Protein 8K83 (pdb70)

Radius of gyration: 23.88 Å; Cα contacts (8 Å, |Δi|>4): 427; chains: 2; bounding box: 48×48×72 Å

Nearest PDB structures (foldseek):
  8k83-assembly1_A  TM=1.006E+00  e=2.131E-21  synthetic construct
  5mfb-assembly1_A  TM=6.379E-01  e=4.492E-03  synthetic construct
  7lcy-assembly3_C  TM=7.748E-01  e=1.517E-01  Drosophila melanogaster
  3t7u-assembly1_A  TM=7.428E-01  e=1.385E-01  Homo sapiens
  1xqr-assembly1_A  TM=6.458E-01  e=3.963E-01  Homo sapiens

Structure (mmCIF, N/CA/C/O backbone):
data_8K83
#
_entry.id   8K83
#
_cell.length_a   68.550
_cell.length_b   39.340
_cell.length_c   70.549
_cell.angle_alpha   90.000
_cell.angle_beta   98.807
_cell.angle_gamma   90.000
#
_symmetry.space_group_name_H-M   'P 1 21 1'
#
loop_
_entity.id
_entity.type
_entity.pdbx_description
1 polymer 'De novo design protein'
2 non-polymer '2-(N-MORPHOLINO)-ETHANESULFONIC ACID'
3 non-polymer GLYCEROL
4 water water
#
loop_
_atom_site.group_PDB
_atom_site.id
_atom_site.type_symbol
_atom_site.label_atom_id
_atom_site.label_alt_id
_atom_site.label_comp_id
_atom_site.label_asym_id
_atom_site.label_entity_id
_atom_site.label_seq_id
_atom_site.pdbx_PDB_ins_code
_atom_site.Cartn_x
_atom_site.Cartn_y
_atom_site.Cartn_z
_atom_site.occupancy
_atom_site.B_iso_or_equiv
_atom_site.auth_seq_id
_atom_site.auth_comp_id
_atom_site.auth_asym_id
_atom_site.auth_atom_id
_atom_site.pdbx_PDB_model_num
ATOM 1 N N . SER A 1 2 ? -3.98372 -2.93827 12.34300 1.000 54.28714 1 SER A N 1
ATOM 2 C CA . SER A 1 2 ? -3.15022 -2.41946 11.26587 1.000 46.11591 1 SER A CA 1
ATOM 3 C C . SER A 1 2 ? -2.20786 -1.34009 11.77900 1.000 47.15672 1 SER A C 1
ATOM 4 O O . SER A 1 2 ? -2.42976 -0.76379 12.84526 1.000 42.42408 1 SER A O 1
ATOM 7 N N . ALA A 1 3 ? -1.15355 -1.06685 11.00702 1.000 49.17652 2 ALA A N 1
ATOM 8 C CA . ALA A 1 3 ? -0.22361 -0.00822 11.38138 1.000 49.20192 2 ALA A CA 1
ATOM 9 C C . ALA A 1 3 ? -0.88742 1.36046 11.33070 1.000 45.80992 2 ALA A C 1
ATOM 10 O O . ALA A 1 3 ? -0.54440 2.24270 12.12546 1.000 38.91297 2 ALA A O 1
ATOM 12 N N . ALA A 1 4 ? -1.83420 1.55599 10.40826 1.000 36.97403 3 ALA A N 1
ATOM 13 C CA . ALA A 1 4 ? -2.53670 2.83237 10.33080 1.000 39.24395 3 ALA A CA 1
ATOM 14 C C . ALA A 1 4 ? -3.32528 3.10235 11.60569 1.000 36.51758 3 ALA A C 1
ATOM 15 O O . ALA A 1 4 ? -3.34747 4.23485 12.10146 1.000 37.01749 3 ALA A O 1
ATOM 17 N N . ALA A 1 5 ? -3.98084 2.07346 12.14945 1.000 35.77957 4 ALA A N 1
ATOM 18 C CA . ALA A 1 5 ? -4.69081 2.23203 13.41423 1.000 35.17365 4 ALA A CA 1
ATOM 19 C C . ALA A 1 5 ? -3.73175 2.58818 14.54373 1.000 39.25746 4 ALA A C 1
ATOM 20 O O . ALA A 1 5 ? -4.02105 3.47064 15.36238 1.000 31.10200 4 ALA A O 1
ATOM 22 N N . VAL A 1 6 ? -2.58401 1.90779 14.60350 1.000 39.75312 5 VAL A N 1
ATOM 23 C CA . VAL A 1 6 ? -1.60574 2.17386 15.65399 1.000 31.83047 5 VAL A CA 1
ATOM 24 C C . VAL A 1 6 ? -1.09291 3.60335 15.54719 1.000 30.59199 5 VAL A C 1
ATOM 25 O O . VAL A 1 6 ? -0.98960 4.31973 16.55069 1.000 31.57269 5 VAL A O 1
ATOM 29 N N . GLU A 1 7 ? -0.77359 4.04312 14.32796 1.000 31.33283 6 GLU A N 1
ATOM 30 C CA . GLU A 1 7 ? -0.34135 5.42081 14.11851 1.000 30.55717 6 GLU A CA 1
ATOM 31 C C . GLU A 1 7 ? -1.39110 6.40863 14.61561 1.000 35.20405 6 GLU A C 1
ATOM 32 O O . GLU A 1 7 ? -1.05740 7.41877 15.24520 1.000 27.72614 6 GLU A O 1
ATOM 38 N N . ALA A 1 8 ? -2.67064 6.12210 14.35608 1.000 31.19215 7 ALA A N 1
ATOM 39 C CA . ALA A 1 8 ? -3.74011 6.97837 14.85691 1.000 28.24013 7 ALA A CA 1
ATOM 40 C C . ALA A 1 8 ? -3.84053 6.90310 16.37659 1.000 28.54726 7 ALA A C 1
ATOM 41 O O . ALA A 1 8 ? -4.10974 7.91383 17.03873 1.000 26.37967 7 ALA A O 1
ATOM 43 N N . GLN A 1 9 ? -3.64495 5.70959 16.94209 1.000 29.20564 8 GLN A N 1
ATOM 44 C CA . GLN A 1 9 ? -3.61059 5.55821 18.39386 1.000 29.70931 8 GLN A CA 1
ATOM 45 C C . GLN A 1 9 ? -2.49008 6.39016 19.00233 1.000 32.36568 8 GLN A C 1
ATOM 46 O O . GLN A 1 9 ? -2.67897 7.04173 20.03631 1.000 27.20718 8 GLN A O 1
ATOM 52 N N . ILE A 1 10 ? -1.31418 6.37132 18.37088 1.000 27.55801 9 ILE A N 1
ATOM 53 C CA . ILE A 1 10 ? -0.17753 7.15052 18.85912 1.000 27.93691 9 ILE A CA 1
ATOM 54 C C . ILE A 1 10 ? -0.50709 8.63627 18.84511 1.000 28.73364 9 ILE A C 1
ATOM 55 O O . ILE A 1 10 ? -0.25516 9.35599 19.82013 1.000 27.33450 9 ILE A O 1
ATOM 60 N N . ALA A 1 11 ? -1.07170 9.11714 17.73213 1.000 26.15503 10 ALA A N 1
ATOM 61 C CA . ALA A 1 11 ? -1.37156 10.53943 17.60542 1.000 28.38356 10 ALA A CA 1
ATOM 62 C C . ALA A 1 11 ? -2.32736 11.00129 18.69705 1.000 29.59064 10 ALA A C 1
ATOM 63 O O . ALA A 1 11 ? -2.18528 12.11074 19.22582 1.000 28.07564 10 ALA A O 1
ATOM 65 N N . ALA A 1 12 ? -3.29376 10.15194 19.06313 1.000 26.48472 11 ALA A N 1
ATOM 66 C CA . ALA A 1 12 ? -4.23989 10.49858 20.12144 1.000 22.36494 11 ALA A CA 1
ATOM 67 C C . ALA A 1 12 ? -3.53958 10.61965 21.46793 1.000 26.27983 11 ALA A C 1
ATOM 68 O O . ALA A 1 12 ? -3.76851 11.57603 22.21789 1.000 27.35928 11 ALA A O 1
ATOM 70 N N . LEU A 1 13 ? -2.69952 9.64114 21.79776 1.000 22.12371 12 LEU A N 1
ATOM 71 C CA . LEU A 1 13 ? -2.00729 9.65332 23.08013 1.000 26.76100 12 LEU A CA 1
ATOM 72 C C . LEU A 1 13 ? -1.04351 10.82824 23.17357 1.000 27.07102 12 LEU A C 1
ATOM 73 O O . LEU A 1 13 ? -0.91859 11.45273 24.23355 1.000 27.30304 12 LEU A O 1
ATOM 78 N N . VAL A 1 14 ? -0.35711 11.14760 22.07470 1.000 24.70862 13 VAL A N 1
ATOM 79 C CA . VAL A 1 14 ? 0.61137 12.23846 22.10668 1.000 27.88269 13 VAL A CA 1
ATOM 80 C C . VAL A 1 14 ? -0.10175 13.58181 22.18470 1.000 28.21125 13 VAL A C 1
ATOM 81 O O . VAL A 1 14 ? 0.38143 14.51577 22.83793 1.000 24.73729 13 VAL A O 1
ATOM 85 N N . ALA A 1 15 ? -1.26798 13.70365 21.54688 1.000 26.53225 14 ALA A N 1
ATOM 86 C CA . ALA A 1 15 ? -2.03102 14.93802 21.66988 1.000 23.67137 14 ALA A CA 1
ATOM 87 C C . ALA A 1 15 ? -2.43650 15.18321 23.11592 1.000 23.61183 14 ALA A C 1
ATOM 88 O O . ALA A 1 15 ? -2.37487 16.31824 23.60139 1.000 26.44780 14 ALA A O 1
ATOM 90 N N . ALA A 1 16 ? -2.85666 14.13159 23.82150 1.000 24.20965 15 ALA A N 1
ATOM 91 C CA . ALA A 1 16 ? -3.23872 14.29558 25.21942 1.000 26.29674 15 ALA A CA 1
ATOM 92 C C . ALA A 1 16 ? -2.03395 14.67488 26.07254 1.000 28.24994 15 ALA A C 1
ATOM 93 O O . ALA A 1 16 ? -2.12954 15.54885 26.94377 1.000 25.94800 15 ALA A O 1
ATOM 95 N N . ALA A 1 17 ? -0.89064 14.03546 25.82719 1.000 23.83225 16 ALA A N 1
ATOM 96 C CA . ALA A 1 17 ? 0.31295 14.34772 26.59548 1.000 27.07620 16 ALA A CA 1
ATOM 97 C C . ALA A 1 17 ? 0.74710 15.79178 26.37010 1.000 26.84890 16 ALA A C 1
ATOM 98 O O . ALA A 1 17 ? 1.05200 16.51947 27.32487 1.000 30.21826 16 ALA A O 1
ATOM 100 N N . ASN A 1 18 ? 0.77524 16.22873 25.10827 1.000 26.12198 17 ASN A N 1
ATOM 101 C CA . ASN A 1 18 ? 1.16702 17.60455 24.81709 1.000 31.96740 17 ASN A CA 1
ATOM 102 C C . ASN A 1 18 ? 0.19294 18.60447 25.42903 1.000 32.16012 17 ASN A C 1
ATOM 103 O O . ASN A 1 18 ? 0.60449 19.66795 25.90812 1.000 31.83205 17 ASN A O 1
ATOM 108 N N . ALA A 1 19 ? -1.10559 18.28938 25.41490 1.000 30.37361 18 ALA A N 1
ATOM 109 C CA . ALA A 1 19 ? -2.07604 19.18231 26.04326 1.000 28.17676 18 ALA A CA 1
ATOM 110 C C . ALA A 1 19 ? -1.85267 19.26363 27.54862 1.000 33.51663 18 ALA A C 1
ATOM 111 O O . ALA A 1 19 ? -1.90236 20.35286 28.13497 1.000 31.87860 18 ALA A O 1
ATOM 113 N N . ALA A 1 20 ? -1.60333 18.11906 28.18678 1.000 28.54342 19 ALA A N 1
ATOM 114 C CA . ALA A 1 20 ? -1.34891 18.10111 29.62343 1.000 30.15702 19 ALA A CA 1
ATOM 115 C C . ALA A 1 20 ? -0.09470 18.89162 29.97523 1.000 37.46564 19 ALA A C 1
ATOM 116 O O . ALA A 1 20 ? -0.05194 19.57960 31.00386 1.000 33.90947 19 ALA A O 1
ATOM 118 N N . LEU A 1 21 ? 0.93486 18.81240 29.13004 1.000 29.90404 20 LEU A N 1
ATOM 119 C CA . LEU A 1 21 ? 2.15492 19.57200 29.37946 1.000 35.16062 20 LEU A CA 1
ATOM 120 C C . LEU A 1 21 ? 1.89750 21.07093 29.27889 1.000 41.20844 20 LEU A C 1
ATOM 121 O O . LEU A 1 21 ? 2.33203 21.84467 30.14164 1.000 33.20699 20 LEU A O 1
ATOM 126 N N . ALA A 1 22 ? 1.18189 21.49866 28.23199 1.000 31.65079 21 ALA A N 1
ATOM 127 C CA . ALA A 1 22 ? 0.87344 22.91682 28.06340 1.000 33.50923 21 ALA A CA 1
ATOM 128 C C . ALA A 1 22 ? 0.04911 23.46225 29.22230 1.000 36.40391 21 ALA A C 1
ATOM 129 O O . ALA A 1 22 ? 0.14259 24.65235 29.54341 1.000 40.96493 21 ALA A O 1
ATOM 131 N N . ALA A 1 23 ? -0.76346 22.62120 29.85392 1.000 31.98667 22 ALA A N 1
ATOM 132 C CA . ALA A 1 23 ? -1.61237 23.04568 30.95695 1.000 35.82664 22 ALA A CA 1
ATOM 133 C C . ALA A 1 23 ? -0.94167 22.90395 32.31758 1.000 41.18091 22 ALA A C 1
ATOM 134 O O . ALA A 1 23 ? -1.54688 23.28119 33.32677 1.000 41.73187 22 ALA A O 1
ATOM 136 N N . ASP A 1 24 ? 0.28107 22.37230 32.36866 1.000 36.98609 23 ASP A N 1
ATOM 137 C CA . ASP A 1 24 ? 0.96799 22.09919 33.63497 1.000 42.96506 23 ASP A CA 1
ATOM 138 C C . ASP A 1 24 ? 0.09935 21.24435 34.55404 1.000 44.34033 23 ASP A C 1
ATOM 139 O O . ASP A 1 24 ? -0.03390 21.51511 35.74910 1.000 48.91927 23 ASP A O 1
ATOM 144 N N . ASP A 1 25 ? -0.51732 20.21411 33.98253 1.000 43.02014 24 ASP A N 1
ATOM 145 C CA . ASP A 1 25 ? -1.39130 19.29197 34.70597 1.000 36.48246 24 ASP A CA 1
ATOM 146 C C . ASP A 1 25 ? -0.67069 17.94293 34.70837 1.000 43.89399 24 ASP A C 1
ATOM 147 O O . ASP A 1 25 ? -0.84560 17.12472 33.80380 1.000 40.11878 24 ASP A O 1
ATOM 152 N N . GLN A 1 26 ? 0.15156 17.71849 35.73760 1.000 42.12491 25 GLN A N 1
ATOM 153 C CA . GLN A 1 26 ? 0.97169 16.51205 35.77081 1.000 37.86482 25 GLN A CA 1
ATOM 154 C C . GLN A 1 26 ? 0.13389 15.25870 35.97407 1.000 41.81281 25 GLN A C 1
ATOM 155 O O . GLN A 1 26 ? 0.52071 14.18169 35.50794 1.000 38.50337 25 GLN A O 1
ATOM 161 N N . ALA A 1 27 ? -1.00855 15.37050 36.65790 1.000 39.54832 26 ALA A N 1
ATOM 162 C CA . ALA A 1 27 ? -1.92069 14.23442 36.73581 1.000 42.80207 26 ALA A CA 1
ATOM 163 C C . ALA A 1 27 ? -2.36924 13.80778 35.34503 1.000 38.99046 26 ALA A C 1
ATOM 164 O O . ALA A 1 27 ? -2.41707 12.61129 35.03772 1.000 41.63898 26 ALA A O 1
ATOM 166 N N . ALA A 1 28 ? -2.68208 14.77730 34.48227 1.000 40.07744 27 ALA A N 1
ATOM 167 C CA . ALA A 1 28 ? -3.04965 14.45081 33.11004 1.000 35.17141 27 ALA A CA 1
ATOM 168 C C . ALA A 1 28 ? -1.84860 13.96478 32.30637 1.000 31.76323 27 ALA A C 1
ATOM 169 O O . ALA A 1 28 ? -2.01361 13.17592 31.37016 1.000 36.34464 27 ALA A O 1
ATOM 171 N N . VAL A 1 29 ? -0.63860 14.41345 32.65016 1.000 34.25621 28 VAL A N 1
ATOM 172 C CA . VAL A 1 29 ? 0.55400 13.86345 32.00923 1.000 35.10127 28 VAL A CA 1
ATOM 173 C C . VAL A 1 29 ? 0.66380 12.37169 32.30214 1.000 30.21931 28 VAL A C 1
ATOM 174 O O . VAL A 1 29 ? 0.89861 11.56123 31.39939 1.000 35.43674 28 VAL A O 1
ATOM 178 N N . ARG A 1 30 ? 0.48681 11.98933 33.57300 1.000 36.92413 29 ARG A N 1
ATOM 179 C CA . ARG A 1 30 ? 0.51500 10.57696 33.95101 1.000 34.69644 29 ARG A CA 1
ATOM 180 C C . ARG A 1 30 ? -0.57700 9.79365 33.24134 1.000 39.39702 29 ARG A C 1
ATOM 181 O O . ARG A 1 30 ? -0.33237 8.69869 32.72263 1.000 39.63177 29 ARG A O 1
ATOM 189 N N . ALA A 1 31 ? -1.80182 10.33240 33.22790 1.000 30.86462 30 ALA A N 1
ATOM 190 C CA . ALA A 1 31 ? -2.90712 9.64552 32.57444 1.000 34.34442 30 ALA A CA 1
ATOM 191 C C . ALA A 1 31 ? -2.65487 9.45760 31.08999 1.000 30.91293 30 ALA A C 1
ATOM 192 O O . ALA A 1 31 ? -3.24058 8.55529 30.48225 1.000 39.30058 30 ALA A O 1
ATOM 194 N N . ALA A 1 32 ? -1.80648 10.29680 30.49641 1.000 33.94827 31 ALA A N 1
ATOM 195 C CA . ALA A 1 32 ? -1.43301 10.19306 29.09365 1.000 34.16252 31 ALA A CA 1
ATOM 196 C C . ALA A 1 32 ? -0.25929 9.24796 28.86508 1.000 29.55077 31 ALA A C 1
ATOM 197 O O . ALA A 1 32 ? -0.28135 8.44715 27.92139 1.000 30.74839 31 ALA A O 1
ATOM 199 N N . LEU A 1 33 ? 0.77327 9.33111 29.70787 1.000 28.47953 32 LEU A N 1
ATOM 200 C CA . LEU A 1 33 ? 1.96504 8.51408 29.49961 1.000 26.64969 32 LEU A CA 1
ATOM 201 C C . LEU A 1 33 ? 1.71653 7.04761 29.82098 1.000 26.13293 32 LEU A C 1
ATOM 202 O O . LEU A 1 33 ? 2.36165 6.17219 29.23532 1.000 28.80140 32 LEU A O 1
ATOM 207 N N . ALA A 1 34 ? 0.80521 6.75771 30.74781 1.000 30.00727 33 ALA A N 1
ATOM 208 C CA . ALA A 1 34 ? 0.55612 5.36518 31.11751 1.000 33.91112 33 ALA A CA 1
ATOM 209 C C . ALA A 1 34 ? 0.03634 4.52839 29.95046 1.000 27.89455 33 ALA A C 1
ATOM 210 O O . ALA A 1 34 ? 0.60936 3.45532 29.69193 1.000 28.00221 33 ALA A O 1
ATOM 212 N N . PRO A 1 35 ? -0.99825 4.93671 29.19923 1.000 30.64983 34 PRO A N 1
ATOM 213 C CA . PRO A 1 35 ? -1.36019 4.14499 28.01260 1.000 30.04323 34 PRO A CA 1
ATOM 214 C C . PRO A 1 35 ? -0.30072 4.18903 26.92665 1.000 28.86696 34 PRO A C 1
ATOM 215 O O . PRO A 1 35 ? -0.19473 3.23436 26.14910 1.000 30.96675 34 PRO A O 1
ATOM 219 N N . LEU A 1 36 ? 0.49099 5.26321 26.84700 1.000 26.40375 35 LEU A N 1
ATOM 220 C CA . LEU A 1 36 ? 1.57604 5.29722 25.87098 1.000 26.74307 35 LEU A CA 1
ATOM 221 C C . LEU A 1 36 ? 2.62901 4.24458 26.19190 1.000 27.17432 35 LEU A C 1
ATOM 222 O O . LEU A 1 36 ? 3.18932 3.61889 25.28491 1.000 30.88008 35 LEU A O 1
ATOM 227 N N . ALA A 1 37 ? 2.90664 4.03344 27.47933 1.000 28.94031 36 ALA A N 1
ATOM 228 C CA . ALA A 1 37 ? 3.81533 2.96183 27.87245 1.000 29.43260 36 ALA A CA 1
ATOM 229 C C . ALA A 1 37 ? 3.24729 1.60160 27.49220 1.000 29.08055 36 ALA A C 1
ATOM 230 O O . ALA A 1 37 ? 3.98206 0.71575 27.03851 1.000 31.15783 36 ALA A O 1
ATOM 232 N N . GLU A 1 38 ? 1.93663 1.42005 27.66264 1.000 32.43737 37 GLU A N 1
ATOM 233 C CA . GLU A 1 38 ? 1.30359 0.17154 27.24770 1.000 30.97441 37 GLU A CA 1
ATOM 234 C C . GLU A 1 38 ? 1.38152 -0.00303 25.73656 1.000 32.91630 37 GLU A C 1
ATOM 235 O O . GLU A 1 38 ? 1.73730 -1.07899 25.24056 1.000 35.82771 37 GLU A O 1
ATOM 241 N N . LEU A 1 39 ? 1.04092 1.04879 24.98556 1.000 32.68777 38 LEU A N 1
ATOM 242 C CA . LEU A 1 39 ? 1.12663 0.97996 23.53028 1.000 34.31478 38 LEU A CA 1
ATOM 243 C C . LEU A 1 39 ? 2.55384 0.69478 23.08273 1.000 35.32310 38 LEU A C 1
ATOM 244 O O . LEU A 1 39 ? 2.77691 -0.05419 22.12337 1.000 32.78545 38 LEU A O 1
ATOM 249 N N . ALA A 1 40 ? 3.53403 1.28950 23.76787 1.000 30.66256 39 ALA A N 1
ATOM 250 C CA . ALA A 1 40 ? 4.93128 1.06031 23.41981 1.000 26.56873 39 ALA A CA 1
ATOM 251 C C . ALA A 1 40 ? 5.31542 -0.40067 23.61102 1.000 31.33414 39 ALA A C 1
ATOM 252 O O . ALA A 1 40 ? 6.05985 -0.96526 22.80259 1.000 33.91111 39 ALA A O 1
ATOM 254 N N . LYS A 1 41 ? 4.83290 -1.02488 24.68560 1.000 29.41702 40 LYS A N 1
ATOM 255 C CA . LYS A 1 41 ? 5.06317 -2.45302 24.86759 1.000 30.37354 40 LYS A CA 1
ATOM 256 C C . LYS A 1 41 ? 4.44232 -3.25062 23.72884 1.000 40.76052 40 LYS A C 1
ATOM 257 O O . LYS A 1 41 ? 5.03963 -4.21330 23.23197 1.000 37.68492 40 LYS A O 1
ATOM 263 N N . GLU A 1 42 ? 3.25422 -2.84206 23.28214 1.000 32.85940 41 GLU A N 1
ATOM 264 C CA . GLU A 1 42 ? 2.52262 -3.60892 22.28179 1.000 33.92212 41 GLU A CA 1
ATOM 265 C C . GLU A 1 42 ? 3.12268 -3.43780 20.89072 1.000 33.46148 41 GLU A C 1
ATOM 266 O O . GLU A 1 42 ? 3.18031 -4.39917 20.11754 1.000 38.46225 41 GLU A O 1
ATOM 272 N N . HIS A 1 43 ? 3.59448 -2.23578 20.56139 1.000 35.88590 42 HIS A N 1
ATOM 273 C CA . HIS A 1 43 ? 4.07407 -1.91322 19.21570 1.000 31.25929 42 HIS A CA 1
ATOM 274 C C . HIS A 1 43 ? 5.30551 -1.02385 19.30844 1.000 34.22778 42 HIS A C 1
ATOM 275 O O . HIS A 1 43 ? 5.29839 0.12719 18.85377 1.000 31.45070 42 HIS A O 1
ATOM 282 N N . PRO A 1 44 ? 6.41017 -1.54937 19.85179 1.000 36.30080 43 PRO A N 1
ATOM 283 C CA . PRO A 1 44 ? 7.58029 -0.68751 20.07791 1.000 31.53227 43 PRO A CA 1
ATOM 284 C C . PRO A 1 44 ? 8.25142 -0.21916 18.80285 1.000 33.45889 43 PRO A C 1
ATOM 285 O O . PRO A 1 44 ? 8.82793 0.87539 18.78909 1.000 30.38312 43 PRO A O 1
ATOM 289 N N . GLU A 1 45 ? 8.18034 -1.00541 17.72941 1.000 34.48468 44 GLU A N 1
ATOM 290 C CA . GLU A 1 45 ? 8.74105 -0.58311 16.45191 1.000 35.46662 44 GLU A CA 1
ATOM 291 C C . GLU A 1 45 ? 8.05937 0.68620 15.94509 1.000 39.96584 44 GLU A C 1
ATOM 292 O O . GLU A 1 45 ? 8.72503 1.64435 15.53416 1.000 35.13191 44 GLU A O 1
ATOM 298 N N . LEU A 1 46 ? 6.72659 0.72343 15.99872 1.000 38.79132 45 LEU A N 1
ATOM 299 C CA . LEU A 1 46 ? 5.97966 1.84017 15.43426 1.000 37.45649 45 LEU A CA 1
ATOM 300 C C . LEU A 1 46 ? 6.03407 3.06276 16.34167 1.000 33.56162 45 LEU A C 1
ATOM 301 O O . LEU A 1 46 ? 6.10895 4.19763 15.85800 1.000 31.82085 45 LEU A O 1
ATOM 306 N N . VAL A 1 47 ? 6.00735 2.84601 17.65648 1.000 30.40436 46 VAL A N 1
ATOM 307 C CA . VAL A 1 47 ? 6.02420 3.96237 18.59423 1.000 32.28461 46 VAL A CA 1
ATOM 308 C C . VAL A 1 47 ? 7.37989 4.66019 18.56294 1.000 28.66645 46 VAL A C 1
ATOM 309 O O . VAL A 1 47 ? 7.46063 5.89185 18.48088 1.000 27.76030 46 VAL A O 1
ATOM 313 N N . ALA A 1 48 ? 8.46710 3.88089 18.59685 1.000 30.10370 47 ALA A N 1
ATOM 314 C CA . ALA A 1 48 ? 9.80106 4.47696 18.62029 1.000 28.89845 47 ALA A CA 1
ATOM 315 C C . ALA A 1 48 ? 10.10609 5.24442 17.33890 1.000 33.63280 47 ALA A C 1
ATOM 316 O O . ALA A 1 48 ? 10.80302 6.26537 17.37856 1.000 35.33827 47 ALA A O 1
ATOM 318 N N . ALA A 1 49 ? 9.59480 4.77790 16.19876 1.000 32.44360 48 ALA A N 1
ATOM 319 C CA . ALA A 1 49 ? 9.81851 5.45756 14.92835 1.000 37.64458 48 ALA A CA 1
ATOM 320 C C . ALA A 1 49 ? 8.93851 6.68725 14.73822 1.000 38.58986 48 ALA A C 1
ATOM 321 O O . ALA A 1 49 ? 9.20006 7.48061 13.82660 1.000 39.91933 48 ALA A O 1
ATOM 323 N N . ASN A 1 50 ? 7.91817 6.86804 15.56404 1.000 34.96979 49 ASN A N 1
ATOM 324 C CA . ASN A 1 50 ? 6.94859 7.93031 15.32583 1.000 34.98986 49 ASN A CA 1
ATOM 325 C C . ASN A 1 50 ? 7.56421 9.28380 15.66649 1.000 35.46986 49 ASN A C 1
ATOM 326 O O . ASN A 1 50 ? 8.05974 9.47084 16.78417 1.000 34.53910 49 ASN A O 1
ATOM 331 N N . PRO A 1 51 ? 7.55290 10.24862 14.74153 1.000 34.13358 50 PRO A N 1
ATOM 332 C CA . PRO A 1 51 ? 8.21549 11.53315 15.02427 1.000 37.10749 50 PRO A CA 1
ATOM 333 C C . PRO A 1 51 ? 7.54341 12.34853 16.11840 1.000 36.28896 50 PRO A C 1
ATOM 334 O O . PRO A 1 51 ? 8.23493 13.10783 16.80726 1.000 33.67144 50 PRO A O 1
ATOM 338 N N . GLU A 1 52 ? 6.22181 12.23754 16.29775 1.000 36.41957 51 GLU A N 1
ATOM 339 C CA . GLU A 1 52 ? 5.58483 12.94254 17.40908 1.000 33.42843 51 GLU A CA 1
ATOM 340 C C . GLU A 1 52 ? 6.00597 12.35277 18.75152 1.000 27.89051 51 GLU A C 1
ATOM 341 O O . GLU A 1 52 ? 6.16504 13.08538 19.73483 1.000 28.39063 51 GLU A O 1
ATOM 347 N N . VAL A 1 53 ? 6.16494 11.03094 18.82134 1.000 25.79800 52 VAL A N 1
ATOM 348 C CA . VAL A 1 53 ? 6.65065 10.41812 20.05353 1.000 28.95186 52 VAL A CA 1
ATOM 349 C C . VAL A 1 53 ? 8.06909 10.88641 20.34830 1.000 28.00242 52 VAL A C 1
ATOM 350 O O . VAL A 1 53 ? 8.41402 11.18273 21.49640 1.000 26.53528 52 VAL A O 1
ATOM 354 N N . GLN A 1 54 ? 8.90967 10.96827 19.31504 1.000 32.30691 53 GLN A N 1
ATOM 355 C CA . GLN A 1 54 ? 10.28996 11.39311 19.52393 1.000 31.99100 53 GLN A CA 1
ATOM 356 C C . GLN A 1 54 ? 10.35530 12.83937 19.99386 1.000 33.00103 53 GLN A C 1
ATOM 357 O O . GLN A 1 54 ? 11.15876 13.18004 20.86773 1.000 27.09917 53 GLN A O 1
ATOM 363 N N . ALA A 1 55 ? 9.52006 13.70921 19.42061 1.000 29.05946 54 ALA A N 1
ATOM 364 C CA . ALA A 1 55 ? 9.47157 15.09093 19.88333 1.000 27.26973 54 ALA A CA 1
ATOM 365 C C . ALA A 1 55 ? 8.98988 15.16738 21.32610 1.000 31.75182 54 ALA A C 1
ATOM 366 O O . ALA A 1 55 ? 9.51229 15.95565 22.12416 1.000 27.98286 54 ALA A O 1
ATOM 368 N N . LEU A 1 56 ? 7.99216 14.35294 21.68025 1.000 24.63376 55 LEU A N 1
ATOM 369 C CA . LEU A 1 56 ? 7.50139 14.34517 23.05324 1.000 26.25995 55 LEU A CA 1
ATOM 370 C C . LEU A 1 56 ? 8.57537 13.84952 24.01463 1.000 24.29758 55 LEU A C 1
ATOM 371 O O . LEU A 1 56 ? 8.77092 14.42590 25.09283 1.000 23.96949 55 LEU A O 1
ATOM 376 N N . LEU A 1 57 ? 9.28093 12.78247 23.63796 1.000 24.26749 56 LEU A N 1
ATOM 377 C CA . LEU A 1 57 ? 10.31661 12.24069 24.51494 1.000 25.28064 56 LEU A CA 1
ATOM 378 C C . LEU A 1 57 ? 11.44716 13.23959 24.72880 1.000 23.43944 56 LEU A C 1
ATOM 379 O O . LEU A 1 57 ? 11.97913 13.35216 25.83915 1.000 27.30929 56 LEU A O 1
ATOM 384 N N . LYS A 1 58 ? 11.82798 13.97602 23.68398 1.000 27.22452 57 LYS A N 1
ATOM 385 C CA . LYS A 1 58 ? 12.87218 14.98462 23.84953 1.000 32.03062 57 LYS A CA 1
ATOM 386 C C . LYS A 1 58 ? 12.45636 16.05918 24.84495 1.000 30.11243 57 LYS A C 1
ATOM 387 O O . LYS A 1 58 ? 13.27248 16.50909 25.65622 1.000 27.15967 57 LYS A O 1
ATOM 393 N N . ALA A 1 59 ? 11.19158 16.48659 24.80107 1.000 27.85223 58 ALA A N 1
ATOM 394 C CA . ALA A 1 59 ? 10.73789 17.52356 25.72307 1.000 26.99476 58 ALA A CA 1
ATOM 395 C C . ALA A 1 59 ? 10.68188 17.00341 27.15113 1.000 29.03383 58 ALA A C 1
ATOM 396 O O . ALA A 1 59 ? 11.05696 17.71252 28.09387 1.000 27.58157 58 ALA A O 1
ATOM 398 N N . LEU A 1 60 ? 10.21700 15.76495 27.33043 1.000 23.65554 59 LEU A N 1
ATOM 399 C CA . LEU A 1 60 ? 10.16061 15.18206 28.66338 1.000 21.97196 59 LEU A CA 1
ATOM 400 C C . LEU A 1 60 ? 11.56241 14.95443 29.21543 1.000 23.76641 59 LEU A C 1
ATOM 401 O O . LEU A 1 60 ? 11.81526 15.18576 30.40271 1.000 29.09830 59 LEU A O 1
ATOM 406 N N . ILE A 1 61 ? 12.48431 14.50760 28.36580 1.000 25.67023 60 ILE A N 1
ATOM 407 C CA . ILE A 1 61 ? 13.85088 14.26509 28.82521 1.000 26.32858 60 ILE A CA 1
ATOM 408 C C . ILE A 1 61 ? 14.52839 15.57593 29.19804 1.000 26.15488 60 ILE A C 1
ATOM 409 O O . ILE A 1 61 ? 15.22443 15.65986 30.21592 1.000 28.20842 60 ILE A O 1
ATOM 414 N N . ALA A 1 62 ? 14.32080 16.62463 28.39745 1.000 30.74455 61 ALA A N 1
ATOM 415 C CA . ALA A 1 62 ? 14.96607 17.90685 28.66596 1.000 29.03943 61 ALA A CA 1
ATOM 416 C C . ALA A 1 62 ? 14.55266 18.49744 30.00761 1.000 31.54916 61 ALA A C 1
ATOM 417 O O . ALA A 1 62 ? 15.32293 19.26136 30.59903 1.000 34.36284 61 ALA A O 1
ATOM 419 N N . LYS A 1 63 ? 13.36524 18.15146 30.50759 1.000 31.34035 62 LYS A N 1
ATOM 420 C CA . LYS A 1 63 ? 12.83912 18.70218 31.75076 1.000 29.61499 62 LYS A CA 1
ATOM 421 C C . LYS A 1 63 ? 12.69292 17.63081 32.82964 1.000 30.00537 62 LYS A C 1
ATOM 422 O O . LYS A 1 63 ? 11.91426 17.80781 33.77316 1.000 29.02474 62 LYS A O 1
ATOM 428 N N . PHE A 1 64 ? 13.46293 16.54128 32.72193 1.000 26.75194 63 PHE A N 1
ATOM 429 C CA . PHE A 1 64 ? 13.17535 15.30472 33.45194 1.000 26.88020 63 PHE A CA 1
ATOM 430 C C . PHE A 1 64 ? 13.05844 15.52307 34.96075 1.000 26.30036 63 PHE A C 1
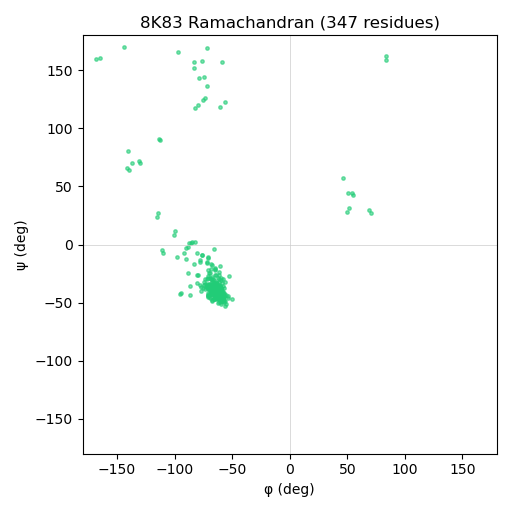ATOM 431 O O . PHE A 1 64 ? 12.08834 15.07848 35.58650 1.000 24.10875 63 PHE A O 1
ATOM 439 N N . GLU A 1 65 ? 14.04280 16.18121 35.57678 1.000 31.07247 64 GLU A N 1
ATOM 440 C CA . GLU A 1 65 ? 13.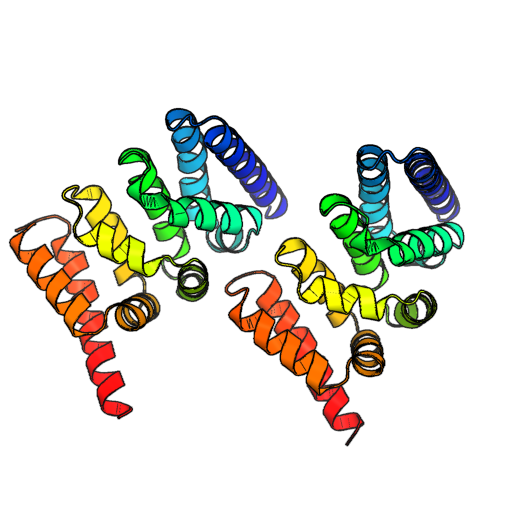99203 16.27390 37.03328 1.000 33.47993 64 GLU A CA 1
ATOM 441 C C . GLU A 1 65 ? 12.98545 17.29416 37.55195 1.000 36.52819 64 GLU A C 1
ATOM 442 O O . GLU A 1 65 ? 12.71911 17.30669 38.75880 1.000 33.24891 64 GLU A O 1
ATOM 448 N N . GLU A 1 66 ? 12.39452 18.12261 36.68925 1.000 34.95292 65 GLU A N 1
ATOM 449 C CA . GLU A 1 66 ? 11.33522 19.00971 37.15541 1.000 38.80102 65 GLU A CA 1
ATOM 450 C C . GLU A 1 66 ? 9.99994 18.29983 37.32757 1.000 38.66570 65 GLU A C 1
ATOM 451 O O . GLU A 1 66 ? 9.10791 18.84695 37.98451 1.000 42.27122 65 GLU A O 1
ATOM 457 N N . PHE A 1 67 ? 9.84381 17.10411 36.76866 1.000 29.69954 66 PHE A N 1
ATOM 458 C CA . PHE A 1 67 ? 8.60217 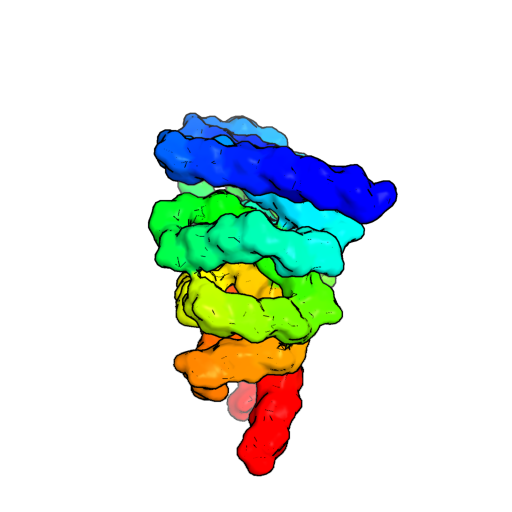16.36141 36.89597 1.000 30.84205 66 PHE A CA 1
ATOM 459 C C . PHE A 1 67 ? 8.55538 15.60323 38.21576 1.000 34.43017 66 PHE A C 1
ATOM 460 O O . PHE A 1 67 ? 9.58829 15.22036 38.77478 1.000 30.66810 66 PHE A O 1
ATOM 468 N N . ASP A 1 68 ? 7.34179 15.37641 38.71365 1.000 34.56955 67 ASP A N 1
ATOM 469 C CA . ASP A 1 68 ? 7.23323 14.57930 39.92312 1.000 40.80440 67 ASP A CA 1
ATOM 470 C C . ASP A 1 68 ? 7.53729 13.11371 39.61281 1.000 37.61582 67 ASP A C 1
ATOM 471 O O . ASP A 1 68 ? 7.62794 12.69399 38.45517 1.000 32.57246 67 ASP A O 1
ATOM 476 N N . LEU A 1 69 ? 7.69213 12.33206 40.68035 1.000 36.73846 68 LEU A N 1
ATOM 477 C CA . LEU A 1 69 ? 8.28473 11.00444 40.55611 1.000 32.91985 68 LEU A CA 1
ATOM 478 C C . LEU A 1 69 ? 7.43525 10.08043 39.69186 1.000 34.08441 68 LEU A C 1
ATOM 479 O O . LEU A 1 69 ? 7.97156 9.28588 38.91077 1.000 30.00493 68 LEU A O 1
ATOM 484 N N . GLU A 1 70 ? 6.10959 10.16163 39.82323 1.000 33.39083 69 GLU A N 1
ATOM 485 C CA . GLU A 1 70 ? 5.23902 9.29263 39.04023 1.000 33.21191 69 GLU A CA 1
ATOM 486 C C . GLU A 1 70 ? 5.37117 9.56610 37.54813 1.000 30.18151 69 GLU A C 1
ATOM 487 O O . GLU A 1 70 ? 5.28291 8.63594 36.73856 1.000 28.91425 69 GLU A O 1
ATOM 493 N N . VAL A 1 71 ? 5.59214 10.82477 37.16419 1.000 27.77077 70 VAL A N 1
ATOM 494 C CA . VAL A 1 71 ? 5.83500 11.13643 35.75854 1.000 27.70131 70 VAL A CA 1
ATOM 495 C C . VAL A 1 71 ? 7.20339 10.61879 35.33079 1.000 27.09114 70 VAL A C 1
ATOM 496 O O . VAL A 1 71 ? 7.35063 10.01450 34.26182 1.000 24.75936 70 VAL A O 1
ATOM 500 N N . GLN A 1 72 ? 8.22591 10.85529 36.15715 1.000 24.64708 71 GLN A N 1
ATOM 501 C CA . GLN A 1 72 ? 9.56156 10.36017 35.84175 1.000 25.95647 71 GLN A CA 1
ATOM 502 C C . GLN A 1 72 ? 9.54634 8.85192 35.61194 1.000 25.09675 71 GLN A C 1
ATOM 503 O O . GLN A 1 72 ? 10.15343 8.35610 34.65548 1.000 21.90488 71 GLN A O 1
ATOM 509 N N . ARG A 1 73 ? 8.84050 8.11125 36.46934 1.000 22.67130 72 ARG A N 1
ATOM 510 C CA . ARG A 1 73 ? 8.72588 6.66582 36.28949 1.000 21.90178 72 ARG A CA 1
ATOM 511 C C . ARG A 1 73 ? 8.12420 6.32871 34.93181 1.000 23.46852 72 ARG A C 1
ATOM 512 O O . ARG A 1 73 ? 8.61699 5.44560 34.22263 1.000 24.22121 72 ARG A O 1
ATOM 520 N N . LEU A 1 74 ? 7.04920 7.02513 34.55279 1.000 23.74550 73 LEU A N 1
ATOM 521 C CA . LEU A 1 74 ? 6.37962 6.70542 33.29771 1.000 25.03981 73 LEU A CA 1
ATOM 522 C C . LEU A 1 74 ? 7.22319 7.08809 32.08909 1.000 22.63481 73 LEU A C 1
ATOM 523 O O . LEU A 1 74 ? 7.16802 6.40683 31.05999 1.000 23.26130 73 LEU A O 1
ATOM 528 N N . VAL A 1 75 ? 7.99715 8.16959 32.18095 1.000 22.94479 74 VAL A N 1
ATOM 529 C CA . VAL A 1 75 ? 8.92858 8.49370 31.10252 1.000 22.12495 74 VAL A CA 1
ATOM 530 C C . VAL A 1 75 ? 9.92026 7.35304 30.90769 1.000 22.46641 74 VAL A C 1
ATOM 531 O O . VAL A 1 75 ? 10.14542 6.88260 29.78558 1.000 21.05751 74 VAL A O 1
ATOM 535 N N . LEU A 1 76 ? 10.52668 6.88944 32.00266 1.000 22.90131 75 LEU A N 1
ATOM 536 C CA . LEU A 1 76 ? 11.46351 5.77661 31.89352 1.000 20.76286 75 LEU A CA 1
ATOM 537 C C . LEU A 1 76 ? 10.75715 4.49339 31.46963 1.000 22.76239 75 LEU A C 1
ATOM 538 O O . LEU A 1 76 ? 11.33831 3.68145 30.74183 1.000 21.68702 75 LEU A O 1
ATOM 543 N N . ALA A 1 77 ? 9.51014 4.29530 31.90341 1.000 23.12047 76 ALA A N 1
ATOM 544 C CA . ALA A 1 77 ? 8.76719 3.11583 31.46974 1.000 23.27969 76 ALA A CA 1
ATOM 545 C C . ALA A 1 77 ? 8.56652 3.11613 29.96011 1.000 23.63481 76 ALA A C 1
ATOM 546 O O . ALA A 1 77 ? 8.70212 2.07268 29.31195 1.000 25.02558 76 ALA A O 1
ATOM 548 N N . VAL A 1 78 ? 8.25410 4.27894 29.37630 1.000 23.27455 77 VAL A N 1
ATOM 549 C CA . VAL A 1 78 ? 8.13296 4.36107 27.92203 1.000 22.73696 77 VAL A CA 1
ATOM 550 C C . VAL A 1 78 ? 9.46047 4.01396 27.26141 1.000 22.55996 77 VAL A C 1
ATOM 551 O O . VAL A 1 78 ? 9.51992 3.19292 26.34156 1.000 21.39946 77 VAL A O 1
ATOM 555 N N . VAL A 1 79 ? 10.54998 4.63375 27.72464 1.000 21.45916 78 VAL A N 1
ATOM 556 C CA . VAL A 1 79 ? 11.84842 4.40076 27.09819 1.000 20.97178 78 VAL A CA 1
ATOM 557 C C . VAL A 1 79 ? 12.27856 2.95020 27.27986 1.000 19.18063 78 VAL A C 1
ATOM 558 O O . VAL A 1 79 ? 12.90044 2.35798 26.39213 1.000 22.04613 78 VAL A O 1
ATOM 562 N N . ALA A 1 80 ? 11.94192 2.34750 28.42055 1.000 20.82674 79 ALA A N 1
ATOM 563 C CA . ALA A 1 80 ? 12.32889 0.95676 28.64394 1.000 21.31588 79 ALA A CA 1
ATOM 564 C C . ALA A 1 80 ? 11.65062 0.03021 27.63925 1.000 24.15736 79 ALA A C 1
ATOM 565 O O . ALA A 1 80 ? 12.25943 -0.93221 27.15854 1.000 22.89750 79 ALA A O 1
ATOM 567 N N . GLU A 1 81 ? 10.39215 0.31324 27.29608 1.000 22.89662 80 GLU A N 1
ATOM 568 C CA . GLU A 1 81 ? 9.70463 -0.50167 26.30004 1.000 24.14504 80 GLU A CA 1
ATOM 569 C C . GLU A 1 81 ? 10.29443 -0.30446 24.90909 1.000 23.83486 80 GLU A C 1
ATOM 570 O O . GLU A 1 81 ? 10.34312 -1.25192 24.11582 1.000 25.41830 80 GLU A O 1
ATOM 576 N N . LEU A 1 82 ? 10.75207 0.91139 24.60168 1.000 23.43825 81 LEU A N 1
ATOM 577 C CA . LEU A 1 82 ? 11.29425 1.21173 23.28223 1.000 26.13309 81 LEU A CA 1
ATOM 578 C C . LEU A 1 82 ? 12.73679 0.74292 23.11738 1.000 27.10223 81 LEU A C 1
ATOM 579 O O . LEU A 1 82 ? 13.17152 0.49120 21.98875 1.000 30.44336 81 LEU A O 1
ATOM 584 N N . THR A 1 83 ? 13.49869 0.63282 24.20598 1.000 25.25020 82 THR A N 1
ATOM 585 C CA . THR A 1 83 ? 14.88068 0.17896 24.09918 1.000 26.69989 82 THR A CA 1
ATOM 586 C C . THR A 1 83 ? 15.02795 -1.33394 24.22266 1.000 27.14538 82 THR A C 1
ATOM 587 O O . THR A 1 83 ? 16.10164 -1.85813 23.91268 1.000 27.62831 82 THR A O 1
ATOM 591 N N . LYS A 1 84 ? 13.98447 -2.04102 24.65062 1.000 28.61802 83 LYS A N 1
ATOM 592 C CA . LYS A 1 84 ? 14.04630 -3.49410 24.78983 1.000 32.77056 83 LYS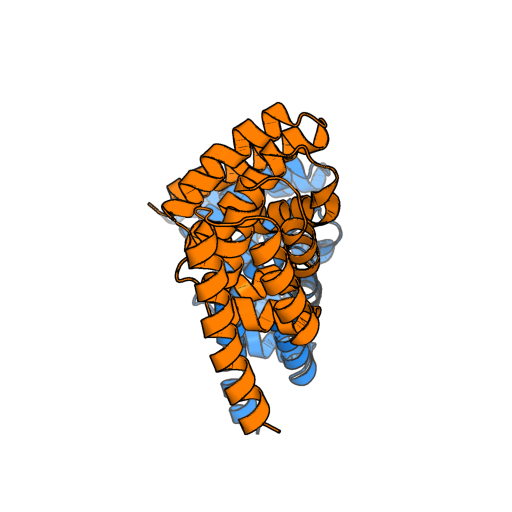 A CA 1
ATOM 593 C C . LYS A 1 84 ? 14.43695 -4.15302 23.46951 1.000 29.17033 83 LYS A C 1
ATOM 594 O O . LYS A 1 84 ? 13.77094 -3.95901 22.44955 1.000 31.68727 83 LYS A O 1
ATOM 600 N N . ASP A 1 85 ? 15.52958 -4.92365 23.49437 1.000 37.09232 84 ASP A N 1
ATOM 601 C CA . ASP A 1 85 ? 16.05397 -5.61132 22.30659 1.000 38.88050 84 ASP A CA 1
ATOM 602 C C . ASP A 1 85 ? 16.23243 -4.65696 21.13018 1.000 41.36267 84 ASP A C 1
ATOM 603 O O . ASP A 1 85 ? 16.08942 -5.04524 19.96804 1.000 36.40742 84 ASP A O 1
ATOM 608 N N . ASN A 1 86 ? 16.54480 -3.39610 21.41492 1.000 35.02584 85 ASN A N 1
ATOM 609 C CA . ASN A 1 86 ? 16.58553 -2.35573 20.38985 1.000 29.77566 85 ASN A CA 1
ATOM 610 C C . ASN A 1 86 ? 17.76216 -1.42584 20.64597 1.000 35.10281 85 ASN A C 1
ATOM 611 O O . ASN A 1 86 ? 17.60645 -0.33232 21.20114 1.000 32.20292 85 ASN A O 1
ATOM 616 N N . PRO A 1 87 ? 18.96932 -1.83234 20.24335 1.000 33.13590 86 PRO A N 1
ATOM 617 C CA . PRO A 1 87 ? 20.11893 -0.92169 20.36672 1.000 29.91143 86 PRO A CA 1
ATOM 618 C C . PRO A 1 87 ? 20.00296 0.31238 19.49354 1.000 33.41919 86 PRO A C 1
ATOM 619 O O . PRO A 1 87 ? 20.66434 1.31550 19.78333 1.000 32.80693 86 PRO A O 1
ATOM 623 N N . GLU A 1 88 ? 19.18453 0.28473 18.43821 1.000 31.40459 87 GLU A N 1
ATOM 624 C CA . GLU A 1 88 ? 19.11818 1.44333 17.55850 1.000 35.77361 87 GLU A CA 1
ATOM 625 C C . GLU A 1 88 ? 18.39932 2.62471 18.19442 1.000 29.79115 87 GLU A C 1
ATOM 626 O O . GLU A 1 88 ? 18.53104 3.74656 17.69612 1.000 33.09013 87 GLU A O 1
ATOM 632 N N . ALA A 1 89 ? 17.65752 2.40760 19.28030 1.000 35.85541 88 ALA A N 1
ATOM 633 C CA . ALA A 1 89 ? 17.06796 3.52018 20.01548 1.000 32.46351 88 ALA A CA 1
ATOM 634 C C . ALA A 1 89 ? 18.10454 4.33446 20.77615 1.000 33.01536 88 ALA A C 1
ATOM 635 O O . ALA A 1 89 ? 17.78172 5.42718 21.25537 1.000 29.43252 88 ALA A O 1
ATOM 637 N N . VAL A 1 90 ? 19.33762 3.83951 20.88591 1.000 28.95790 89 VAL A N 1
ATOM 638 C CA . VAL A 1 90 ? 20.34471 4.51841 21.69484 1.000 27.86945 89 VAL A CA 1
ATOM 639 C C . VAL A 1 90 ? 20.79024 5.81726 21.02843 1.000 32.85667 89 VAL A C 1
ATOM 640 O O . VAL A 1 90 ? 21.07283 6.81381 21.70638 1.000 29.92252 89 VAL A O 1
ATOM 644 N N . ALA A 1 91 ? 20.84398 5.83862 19.69353 1.000 34.72696 90 ALA A N 1
ATOM 645 C CA . ALA A 1 91 ? 21.29185 7.04066 18.99577 1.000 31.92395 90 ALA A CA 1
ATOM 646 C C . ALA A 1 91 ? 20.34498 8.21225 19.23832 1.000 33.20360 90 ALA A C 1
ATOM 647 O O . ALA A 1 91 ? 20.79324 9.34419 19.46018 1.000 31.57693 90 ALA A O 1
ATOM 649 N N . PHE A 1 92 ? 19.03144 7.96313 19.19748 1.000 31.61338 91 PHE A N 1
ATOM 650 C CA . PHE A 1 92 ? 18.07530 9.01401 19.53660 1.000 29.86714 91 PHE A CA 1
ATOM 651 C C . PHE A 1 92 ? 18.27895 9.50285 20.96272 1.000 31.16650 91 PHE A C 1
ATOM 652 O O . PHE A 1 92 ? 18.21308 10.70799 21.22928 1.000 29.01709 91 PHE A O 1
ATOM 660 N N . LEU A 1 93 ? 18.51912 8.57944 21.89696 1.000 27.03081 92 LEU A N 1
ATOM 661 C CA . LEU A 1 93 ? 18.67599 8.97810 23.29171 1.000 26.70816 92 LEU A CA 1
ATOM 662 C C . LEU A 1 93 ? 19.92077 9.83394 23.47961 1.000 26.44607 92 LEU A C 1
ATOM 663 O O . LEU A 1 93 ? 19.89664 10.81372 24.23164 1.000 25.64596 92 LEU A O 1
ATOM 668 N N . LYS A 1 94 ? 21.01167 9.48668 22.79243 1.000 26.99086 93 LYS A N 1
ATOM 669 C CA . LYS A 1 94 ? 22.20802 10.32161 22.81511 1.000 29.51961 93 LYS A CA 1
ATOM 670 C C . LYS A 1 94 ? 21.90243 11.72081 22.30072 1.000 28.02836 93 LYS A C 1
ATOM 671 O O . LYS A 1 94 ? 22.31419 12.72333 22.89861 1.000 32.90981 93 LYS A O 1
ATOM 677 N N . ALA A 1 95 ? 21.16937 11.80381 21.19059 1.000 32.80620 94 ALA A N 1
ATOM 678 C CA . ALA A 1 95 ? 20.84702 13.09569 20.59429 1.000 32.23830 94 ALA A CA 1
ATOM 679 C C . ALA A 1 95 ? 19.94211 13.92645 21.49450 1.000 34.02463 94 ALA A C 1
ATOM 680 O O . ALA A 1 95 ? 20.00400 15.16086 21.46400 1.000 36.79642 94 ALA A O 1
ATOM 682 N N . ALA A 1 96 ? 19.09913 13.27640 22.29226 1.000 27.77785 95 ALA A N 1
ATOM 683 C CA . ALA A 1 96 ? 18.21419 13.96805 23.21931 1.000 26.68702 95 ALA A CA 1
ATOM 684 C C . ALA A 1 96 ? 18.88817 14.34958 24.53282 1.000 26.80882 95 ALA A C 1
ATOM 685 O O . ALA A 1 96 ? 18.21731 14.91194 25.40560 1.000 26.27549 95 ALA A O 1
ATOM 687 N N . GLY A 1 97 ? 20.17974 14.06565 24.69706 1.000 28.35867 96 GLY A N 1
ATOM 688 C CA . GLY A 1 97 ? 20.86428 14.34267 25.95033 1.000 24.85457 96 GLY A CA 1
ATOM 689 C C . GLY A 1 97 ? 20.43029 13.46797 27.10870 1.000 23.25423 96 GLY A C 1
ATOM 690 O O . GLY A 1 97 ? 20.51561 13.89019 28.26619 1.000 24.41271 96 GLY A O 1
ATOM 691 N N . PHE A 1 98 ? 19.99937 12.23885 26.82279 1.000 20.45146 97 PHE A N 1
ATOM 692 C CA . PHE A 1 98 ? 19.31590 11.41110 27.81250 1.000 21.33384 97 PHE A CA 1
ATOM 693 C C . PHE A 1 98 ? 20.26082 10.89909 28.89369 1.000 22.20687 97 PHE A C 1
ATOM 694 O O . PHE A 1 98 ? 19.86071 10.75666 30.05422 1.000 21.13404 97 PHE A O 1
ATOM 702 N N . TRP A 1 99 ? 21.49991 10.59368 28.53783 1.000 21.16134 98 TRP A N 1
ATOM 703 C CA . TRP A 1 99 ? 22.27871 9.72037 29.41336 1.000 23.51406 98 TRP A CA 1
ATOM 704 C C . TRP A 1 99 ? 22.68852 10.39987 30.72259 1.000 21.71472 98 TRP A C 1
ATOM 705 O O . TRP A 1 99 ? 22.66076 9.73957 31.76931 1.000 21.20465 98 TRP A O 1
ATOM 716 N N . PRO A 1 100 ? 23.01529 11.69916 30.75068 1.000 22.52248 99 PRO A N 1
ATOM 717 C CA . PRO A 1 100 ? 23.16435 12.35845 32.06346 1.000 22.68786 99 PRO A CA 1
ATOM 718 C C . PRO A 1 100 ? 21.90867 12.30562 32.92178 1.000 22.69199 99 PRO A C 1
ATOM 719 O O . PRO A 1 100 ? 22.01279 12.22483 34.15177 1.000 21.64290 99 PRO A O 1
ATOM 723 N N . HIS A 1 101 ? 20.71892 12.34891 32.31841 1.000 19.49269 100 HIS A N 1
ATOM 724 C CA . HIS A 1 101 ? 19.50049 12.23124 33.11183 1.000 18.96209 100 HIS A CA 1
ATOM 725 C C . HIS A 1 101 ? 19.35890 10.83484 33.69294 1.000 21.45251 100 HIS A C 1
ATOM 726 O O . HIS A 1 101 ? 18.95424 10.67213 34.85124 1.000 19.86708 100 HIS A O 1
ATOM 733 N N . 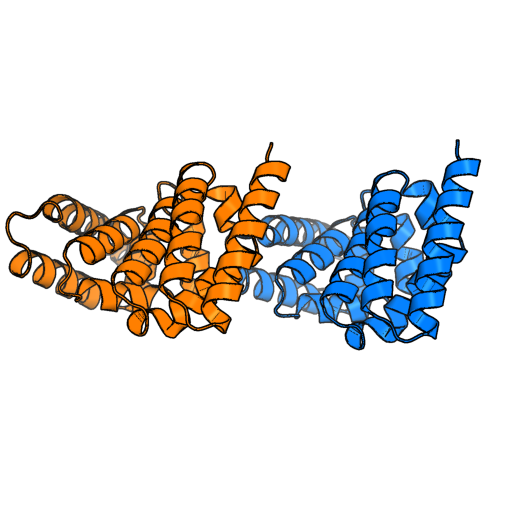LEU A 1 102 ? 19.67185 9.81640 32.89447 1.000 18.10000 101 LEU A N 1
ATOM 734 C CA . LEU A 1 102 ? 19.60900 8.45225 33.39391 1.000 17.74919 101 LEU A CA 1
ATOM 735 C C . LEU A 1 102 ? 20.59777 8.26260 34.53272 1.000 17.73017 101 LEU A C 1
ATOM 736 O O . LEU A 1 102 ? 20.29622 7.59366 35.52727 1.000 19.51012 101 LEU A O 1
ATOM 741 N N . ALA A 1 103 ? 21.77044 8.89121 34.41938 1.000 18.47201 102 ALA A N 1
ATOM 742 C CA . ALA A 1 103 ? 22.79661 8.75278 35.44490 1.000 19.21010 102 ALA A CA 1
ATOM 743 C C . ALA A 1 103 ? 22.32252 9.30628 36.78251 1.000 20.06397 102 ALA A C 1
ATOM 744 O O . ALA A 1 103 ? 22.58538 8.71122 37.83349 1.000 19.06198 102 ALA A O 1
ATOM 746 N N . ALA A 1 104 ? 21.63639 10.45535 36.76876 1.000 15.32168 103 ALA A N 1
ATOM 747 C CA . ALA A 1 104 ? 21.09201 10.99004 38.01181 1.000 18.32238 103 ALA A CA 1
ATOM 748 C C . ALA A 1 104 ? 19.93943 10.14361 38.52574 1.000 20.86843 103 ALA A C 1
ATOM 749 O O . ALA A 1 104 ? 19.78418 9.98929 39.74349 1.000 21.16721 103 ALA A O 1
ATOM 751 N N . ALA A 1 105 ? 19.12971 9.57894 37.62074 1.000 20.30843 104 ALA A N 1
ATOM 752 C CA . ALA A 1 105 ? 18.04574 8.70148 38.04701 1.000 18.30440 104 ALA A CA 1
ATOM 753 C C . ALA A 1 105 ? 18.57728 7.48829 38.79933 1.000 20.50641 104 ALA A C 1
ATOM 754 O O . ALA A 1 105 ? 17.93663 7.00635 39.74047 1.000 21.16255 104 ALA A O 1
ATOM 756 N N . LEU A 1 106 ? 19.74025 6.96991 38.39041 1.000 16.81064 105 LEU A N 1
ATOM 757 C CA . LEU A 1 106 ? 20.31690 5.81293 39.07013 1.000 21.27108 105 LEU A CA 1
ATOM 758 C C . LEU A 1 106 ? 20.70232 6.12726 40.51064 1.000 22.79110 105 LEU A C 1
ATOM 759 O O . LEU A 1 106 ? 20.84393 5.20464 41.32025 1.000 24.56099 105 LEU A O 1
ATOM 764 N N . ARG A 1 107 ? 20.86819 7.40253 40.85644 1.000 20.90837 106 ARG A N 1
ATOM 765 C CA . ARG A 1 107 ? 21.17426 7.78934 42.22605 1.000 22.40014 106 ARG A CA 1
ATOM 766 C C . ARG A 1 107 ? 19.94961 8.29870 42.97465 1.000 25.70694 106 ARG A C 1
ATOM 767 O O . ARG A 1 107 ? 20.07863 8.79014 44.10179 1.000 21.77218 106 ARG A O 1
ATOM 775 N N . HIS A 1 108 ? 18.76852 8.16598 42.37713 1.000 23.91050 107 HIS A N 1
ATOM 776 C CA . HIS A 1 108 ? 17.52492 8.52553 43.03597 1.000 24.50957 107 HIS A CA 1
ATOM 777 C C . HIS A 1 108 ? 17.17622 7.47547 44.08990 1.000 27.33112 107 HIS A C 1
ATOM 778 O O . HIS A 1 108 ? 17.42899 6.28290 43.88774 1.000 24.10677 107 HIS A O 1
ATOM 785 N N . PRO A 1 109 ? 16.59867 7.88075 45.22450 1.000 31.66111 108 PRO A N 1
ATOM 786 C CA . PRO A 1 109 ? 16.23228 6.89409 46.25616 1.000 32.43607 108 PRO A CA 1
ATOM 787 C C . PRO A 1 109 ? 15.05256 5.99174 45.90002 1.000 30.39366 108 PRO A C 1
ATOM 788 O O . PRO A 1 109 ? 14.82765 5.01327 46.62162 1.000 31.06615 108 PRO A O 1
ATOM 792 N N . ASP A 1 110 ? 14.30332 6.25436 44.83046 1.000 27.51815 109 ASP A N 1
ATOM 793 C CA . ASP A 1 110 ? 13.12915 5.44284 44.52022 1.000 26.05340 109 ASP A CA 1
ATOM 794 C C . ASP A 1 110 ? 13.53298 4.17035 43.77937 1.000 26.87106 109 ASP A C 1
ATOM 795 O O . ASP A 1 110 ? 14.04583 4.23473 42.65614 1.000 25.55455 109 ASP A O 1
ATOM 800 N N . LEU A 1 111 ? 13.26173 3.01196 44.39157 1.000 24.45091 110 LEU A N 1
ATOM 801 C CA . LEU A 1 111 ? 13.65870 1.73806 43.79386 1.000 22.28128 110 LEU A CA 1
ATOM 802 C C . LEU A 1 111 ? 12.97971 1.50297 42.44530 1.000 20.49941 110 LEU A C 1
ATOM 803 O O . LEU A 1 111 ? 13.58755 0.93843 41.52630 1.000 22.77667 110 LEU A O 1
ATOM 808 N N . GLU A 1 112 ? 11.71504 1.89957 42.30596 1.000 23.31433 111 GLU A N 1
ATOM 809 C CA . GLU A 1 112 ? 11.04091 1.68667 41.02744 1.000 27.81506 111 GLU A CA 1
ATOM 810 C C . GLU A 1 112 ? 11.71837 2.47932 39.91466 1.000 23.51541 111 GLU A C 1
ATOM 811 O O . GLU A 1 112 ? 11.97474 1.94848 38.82800 1.000 21.90932 111 GLU A O 1
ATOM 817 N N . LEU A 1 113 ? 12.03170 3.75225 40.17519 1.000 20.32566 112 LEU A N 1
ATOM 818 C CA . LEU A 1 113 ? 12.75495 4.54806 39.18570 1.000 22.76244 112 LEU A CA 1
ATOM 819 C C . LEU A 1 113 ? 14.09822 3.91825 38.85231 1.000 20.33973 112 LEU A C 1
ATOM 820 O O . LEU A 1 113 ? 14.48929 3.85062 37.67991 1.000 19.16321 112 LEU A O 1
ATOM 825 N N . VAL A 1 114 ? 14.81974 3.45416 39.87598 1.000 20.92983 113 VAL A N 1
ATOM 826 C CA . VAL A 1 114 ? 16.13031 2.85308 39.65424 1.000 21.12375 113 VAL A CA 1
ATOM 827 C C . VAL A 1 114 ? 15.99636 1.59511 38.80744 1.000 19.56379 113 VAL A C 1
ATOM 828 O O . VAL A 1 114 ? 16.77465 1.37618 37.87273 1.000 19.31949 113 VAL A O 1
ATOM 832 N N . ARG A 1 115 ? 14.98207 0.76931 39.09401 1.000 19.03374 114 ARG A N 1
ATOM 833 C CA . ARG A 1 115 ? 14.78212 -0.44849 38.31527 1.000 21.88204 114 ARG A CA 1
ATOM 834 C C . ARG A 1 115 ? 14.51854 -0.12782 36.84811 1.000 19.45781 114 ARG A C 1
ATOM 835 O O . ARG A 1 115 ? 15.05181 -0.79390 35.95359 1.000 19.41928 114 ARG A O 1
ATOM 843 N N . LEU A 1 116 ? 13.70716 0.89759 36.57718 1.000 20.99556 115 LEU A N 1
ATOM 844 C CA . LEU A 1 116 ? 13.44985 1.26382 35.18972 1.000 23.82373 115 LEU A CA 1
ATOM 845 C C . LEU A 1 116 ? 14.71261 1.78630 34.52026 1.000 19.11020 115 LEU A C 1
ATOM 846 O O . LEU A 1 116 ? 14.99224 1.45525 33.36198 1.000 19.51457 115 LEU A O 1
ATOM 851 N N . ALA A 1 117 ? 15.48251 2.61110 35.22977 1.000 18.14380 116 ALA A N 1
ATOM 852 C CA . ALA A 1 117 ? 16.74010 3.09816 34.67621 1.000 18.54247 116 ALA A CA 1
ATOM 853 C C . ALA A 1 117 ? 17.67403 1.93998 34.34029 1.000 20.18958 116 ALA A C 1
ATOM 854 O O . ALA A 1 117 ? 18.29930 1.92394 33.27269 1.000 18.93670 116 ALA A O 1
ATOM 856 N N . LEU A 1 118 ? 17.76963 0.95493 35.23928 1.000 20.19409 117 LEU A N 1
ATOM 857 C CA . LEU A 1 118 ? 18.60297 -0.21719 34.98245 1.000 18.28530 117 LEU A CA 1
ATOM 858 C C . LEU A 1 118 ? 18.06428 -1.05149 33.82508 1.000 22.38017 117 LEU A C 1
ATOM 859 O O . LEU A 1 118 ? 18.84888 -1.62053 33.05799 1.000 21.06550 117 LEU A O 1
ATOM 864 N N . ALA A 1 119 ? 16.73920 -1.12760 33.67434 1.000 21.47322 118 ALA A N 1
ATOM 865 C CA . ALA A 1 119 ? 16.17087 -1.83307 32.52986 1.000 22.19547 118 ALA A CA 1
ATOM 866 C C . ALA A 1 119 ? 16.61015 -1.18966 31.21864 1.000 25.22525 118 ALA A C 1
ATOM 867 O O . ALA A 1 119 ? 16.94026 -1.88994 30.25543 1.000 24.44892 118 ALA A O 1
ATOM 869 N N . ILE A 1 120 ? 16.63230 0.14561 31.16624 1.000 19.32733 119 ILE A N 1
ATOM 870 C CA . ILE A 1 120 ? 17.10350 0.83281 29.96691 1.000 18.66055 119 ILE A CA 1
ATOM 871 C C . ILE A 1 120 ? 18.59729 0.60729 29.77791 1.000 19.17728 119 ILE A C 1
ATOM 872 O O . ILE A 1 120 ? 19.05721 0.28155 28.67617 1.000 22.24346 119 ILE A O 1
ATOM 877 N N . LEU A 1 121 ? 19.37487 0.79245 30.84949 1.000 19.46445 120 LEU A N 1
ATOM 878 C CA . LEU A 1 121 ? 20.82472 0.65372 30.76044 1.000 21.45051 120 LEU A CA 1
ATOM 879 C C . LEU A 1 121 ? 21.22358 -0.73127 30.27512 1.000 20.63752 120 LEU A C 1
ATOM 880 O O . LEU A 1 121 ? 22.14961 -0.87144 29.46856 1.000 21.38308 120 LEU A O 1
ATOM 885 N N . SER A 1 122 ? 20.54013 -1.76584 30.76091 1.000 20.16561 121 SER A N 1
ATOM 886 C CA . SER A 1 122 ? 20.88970 -3.14428 30.44833 1.000 22.97710 121 SER A CA 1
ATOM 887 C C . SER A 1 122 ? 20.28759 -3.63290 29.13820 1.000 24.04725 121 SER A C 1
ATOM 888 O O . SER A 1 122 ? 20.49928 -4.79836 28.78069 1.000 24.01522 121 SER A O 1
ATOM 891 N N . SER A 1 123 ? 19.56047 -2.77780 28.41035 1.000 20.61967 122 SER A N 1
ATOM 892 C CA . SER A 1 123 ? 18.81251 -3.24755 27.24789 1.000 24.36581 122 SER A CA 1
ATOM 893 C C . SER A 1 123 ? 19.71435 -3.66656 26.09169 1.000 28.11545 122 SER A C 1
ATOM 894 O O . SER A 1 123 ? 19.29684 -4.48688 25.26876 1.000 26.22230 122 SER A O 1
ATOM 897 N N . SER A 1 124 ? 20.93539 -3.14344 26.01166 1.000 23.87351 123 SER A N 1
ATOM 898 C CA . SER A 1 124 ? 21.84611 -3.51278 24.93597 1.000 22.36554 123 SER A CA 1
ATOM 899 C C . SER A 1 124 ? 23.24888 -3.07776 25.31228 1.000 24.23909 123 SER A C 1
ATOM 900 O O . SER A 1 124 ? 23.43682 -2.20114 26.15797 1.000 23.31900 123 SER A O 1
ATOM 903 N N . LEU A 1 125 ? 24.23515 -3.68940 24.65221 1.000 18.87954 124 LEU A N 1
ATOM 904 C CA . LEU A 1 125 ? 25.60457 -3.21466 24.80588 1.000 27.89106 124 LEU A CA 1
ATOM 905 C C . LEU A 1 125 ? 25.73857 -1.77199 24.33645 1.000 24.62580 124 LEU A C 1
ATOM 906 O O . LEU A 1 125 ? 26.51130 -1.00237 24.91488 1.000 23.21281 124 LEU A O 1
ATOM 911 N N . ALA A 1 126 ? 24.98732 -1.38880 23.29792 1.000 22.78073 125 ALA A N 1
ATOM 912 C CA . ALA A 1 126 ? 25.02779 -0.01243 22.80942 1.000 25.97217 125 ALA A CA 1
ATOM 913 C C . ALA A 1 126 ? 24.61230 0.97928 23.89059 1.000 22.46106 125 ALA A C 1
ATOM 914 O O . ALA A 1 126 ? 25.17535 2.07729 23.98619 1.000 22.88834 125 ALA A O 1
ATOM 916 N N . ALA A 1 127 ? 23.62195 0.61618 24.70751 1.000 20.89961 126 ALA A N 1
ATOM 917 C CA . ALA A 1 127 ? 23.20438 1.49513 25.79644 1.000 22.33464 126 ALA A CA 1
ATOM 918 C C . ALA A 1 127 ? 24.31882 1.66785 26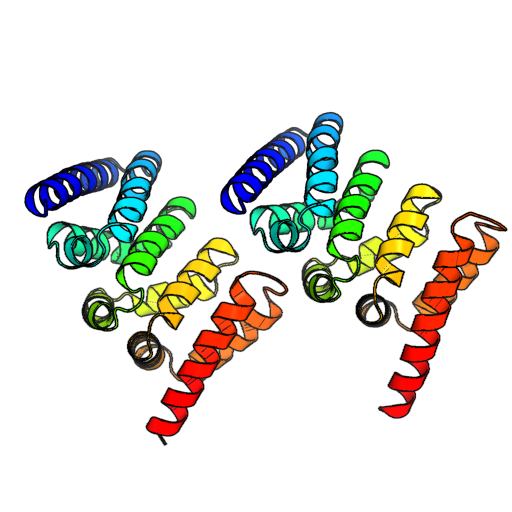.82038 1.000 22.00237 126 ALA A C 1
ATOM 919 O O . ALA A 1 127 ? 24.57278 2.78530 27.28790 1.000 20.40353 126 ALA A O 1
ATOM 921 N N . VAL A 1 128 ? 24.98978 0.57322 27.18573 1.000 19.91590 127 VAL A N 1
ATOM 922 C CA . VAL A 1 128 ? 26.10181 0.66823 28.12828 1.000 19.98075 127 VAL A CA 1
ATOM 923 C C . VAL A 1 128 ? 27.23573 1.49150 27.52806 1.000 24.55097 127 VAL A C 1
ATOM 924 O O . VAL A 1 128 ? 27.85046 2.31910 28.21352 1.000 20.41883 127 VAL A O 1
ATOM 928 N N . GLU A 1 129 ? 27.51054 1.30469 26.23271 1.000 19.86281 128 GLU A N 1
ATOM 929 C CA . GLU A 1 129 ? 28.54204 2.10764 25.57544 1.000 24.52719 128 GLU A CA 1
ATOM 930 C C . GLU A 1 129 ? 28.20321 3.59256 25.61704 1.000 21.68060 128 GLU A C 1
ATOM 931 O O . GLU A 1 129 ? 29.07717 4.43028 25.86987 1.000 22.40188 128 GLU A O 1
ATOM 937 N N . ALA A 1 130 ? 26.94463 3.93948 25.34720 1.000 21.35846 129 ALA A N 1
ATOM 938 C CA . ALA A 1 130 ? 26.54728 5.34174 25.39340 1.000 24.55519 129 ALA A CA 1
ATOM 939 C C . ALA A 1 130 ? 26.68034 5.90062 26.80179 1.000 23.52998 129 ALA A C 1
ATOM 940 O O . ALA A 1 130 ? 27.13296 7.03498 26.98457 1.000 23.90993 129 ALA A O 1
ATOM 942 N N . PHE A 1 131 ? 26.28727 5.11908 27.80963 1.000 19.34044 130 PHE A N 1
ATOM 943 C CA . PHE A 1 131 ? 26.38244 5.58561 29.18802 1.000 20.41117 130 PHE A CA 1
ATOM 944 C C . PHE A 1 131 ? 27.83351 5.81955 29.57620 1.000 22.00820 130 PHE A C 1
ATOM 945 O O . PHE A 1 131 ? 28.17160 6.85015 30.16844 1.000 20.34691 130 PHE A O 1
ATOM 953 N N . VAL A 1 132 ? 28.70824 4.87308 29.22336 1.000 18.09023 131 VAL A N 1
ATOM 954 C CA . VAL A 1 132 ? 30.12768 4.97136 29.55443 1.000 19.42943 131 VAL A CA 1
ATOM 955 C C . VAL A 1 132 ? 30.79188 6.10566 28.78527 1.000 20.57682 131 VAL A C 1
ATOM 956 O O . VAL A 1 132 ? 31.70906 6.75452 29.29986 1.000 21.18989 131 VAL A O 1
ATOM 960 N N . ALA A 1 133 ? 30.33461 6.38470 27.55936 1.000 21.79286 132 ALA A N 1
ATOM 961 C CA . ALA A 1 133 ? 30.86378 7.52682 26.82006 1.000 23.20819 132 ALA A CA 1
ATOM 962 C C . ALA A 1 133 ? 30.64043 8.83412 27.57108 1.000 26.73164 132 ALA A C 1
ATOM 963 O O . ALA A 1 133 ? 31.43288 9.77455 27.43104 1.000 28.73981 132 ALA A O 1
ATOM 965 N N . ALA A 1 134 ? 29.58389 8.91091 28.37999 1.000 20.91526 133 ALA A N 1
ATOM 966 C CA . ALA A 1 134 ? 29.29253 10.11304 29.15345 1.000 25.93836 133 ALA A CA 1
ATOM 967 C C . ALA A 1 134 ? 29.85272 10.05838 30.57199 1.000 24.58830 133 ALA A C 1
ATOM 968 O O . ALA A 1 134 ? 30.38574 11.05871 31.06563 1.000 21.56126 133 ALA A O 1
ATOM 970 N N . LEU A 1 135 ? 29.73677 8.91364 31.24362 1.000 19.85092 134 LEU A N 1
ATOM 971 C CA . LEU A 1 135 ? 30.07958 8.80504 32.65430 1.000 22.48913 134 LEU A CA 1
ATOM 972 C C . LEU A 1 135 ? 31.32452 7.98646 32.94598 1.000 18.78383 134 LEU A C 1
ATOM 973 O O . LEU A 1 135 ? 31.76290 7.95765 34.10341 1.000 22.92514 134 LEU A O 1
ATOM 978 N N . GLY A 1 136 ? 31.90631 7.33140 31.95320 1.000 17.92578 135 GLY A N 1
ATOM 979 C CA . GLY A 1 136 ? 33.13864 6.60057 32.14980 1.000 20.21060 135 GLY A CA 1
ATOM 980 C C . GLY A 1 136 ? 32.92575 5.20187 32.70730 1.000 22.52492 135 GLY A C 1
ATOM 981 O O . GLY A 1 136 ? 31.91103 4.88065 33.32518 1.000 18.91825 135 GLY A O 1
ATOM 982 N N . LEU A 1 137 ? 33.93389 4.35710 32.48671 1.000 21.86879 136 LEU A N 1
ATOM 983 C CA . LEU A 1 137 ? 33.93586 3.02761 33.08458 1.000 22.49104 136 LEU A CA 1
ATOM 984 C C . LEU A 1 137 ? 33.85720 3.11979 34.60425 1.000 22.31051 136 LEU A C 1
ATOM 985 O O . LEU A 1 137 ? 33.05341 2.43295 35.24468 1.000 22.62876 136 LEU A O 1
ATOM 990 N N . GLU A 1 138 ? 34.69314 3.97462 35.19866 1.000 22.35116 137 GLU A N 1
ATOM 991 C CA . GLU A 1 138 ? 34.71507 4.12128 36.64985 1.000 26.12515 137 GLU A CA 1
ATOM 992 C C . GLU A 1 138 ? 33.38591 4.64339 37.18144 1.000 22.14468 137 GLU A C 1
ATOM 993 O O . GLU A 1 138 ? 32.89458 4.17193 38.21658 1.000 21.12716 137 GLU A O 1
ATOM 999 N N . GLY A 1 139 ? 32.78834 5.61812 36.48922 1.000 21.20993 138 GLY A N 1
ATOM 1000 C CA . GLY A 1 139 ? 31.50267 6.13953 36.92621 1.000 20.26329 138 GLY A CA 1
ATOM 1001 C C . GLY A 1 139 ? 30.41759 5.07983 36.95577 1.000 19.73012 138 GLY A C 1
ATOM 1002 O O . GLY A 1 139 ? 29.63066 5.01085 37.90254 1.000 20.07592 138 GLY A O 1
ATOM 1003 N N . LEU A 1 140 ? 30.35643 4.24401 35.91774 1.000 18.10024 139 LEU A N 1
ATOM 1004 C CA . LEU A 1 140 ? 29.37165 3.16600 35.90032 1.000 19.28804 139 LEU A CA 1
ATOM 1005 C C . LEU A 1 140 ? 29.69643 2.09652 36.93653 1.000 19.41948 139 LEU A C 1
ATOM 1006 O O . LEU A 1 140 ? 28.80041 1.62879 37.64720 1.000 18.71395 139 LEU A O 1
ATOM 1011 N N . GLU A 1 141 ? 30.96748 1.68636 37.03057 1.000 19.57686 140 GLU A N 1
ATOM 1012 C CA . GLU A 1 141 ? 31.36293 0.71744 38.05509 1.000 21.91241 140 GLU A CA 1
ATOM 1013 C C . GLU A 1 141 ? 30.93600 1.18009 39.44124 1.000 22.91812 140 GLU A C 1
ATOM 1014 O O . GLU A 1 141 ? 30.38205 0.40269 40.23000 1.000 22.17811 140 GLU A O 1
ATOM 1020 N N . ALA A 1 142 ? 31.18758 2.45411 39.75149 1.000 20.79535 141 ALA A N 1
ATOM 1021 C CA . ALA A 1 142 ? 30.83741 2.99299 41.06167 1.000 21.85261 141 ALA A CA 1
ATOM 1022 C C . ALA A 1 142 ? 29.32853 3.00741 41.27480 1.000 21.36677 141 ALA A C 1
ATOM 1023 O O . ALA A 1 142 ? 28.85897 2.74034 42.38769 1.000 19.27262 141 ALA A O 1
ATOM 1025 N N . ASP A 1 143 ? 28.55221 3.33550 40.23053 1.000 20.38330 142 ASP A N 1
ATOM 1026 C CA . ASP A 1 143 ? 27.09482 3.24204 40.32847 1.000 18.97353 142 ASP A CA 1
ATOM 1027 C C . ASP A 1 143 ? 26.65541 1.83238 40.69963 1.000 19.79670 142 ASP A C 1
ATOM 1028 O O . ASP A 1 143 ? 25.83567 1.63968 41.60357 1.000 19.08654 142 ASP A O 1
ATOM 1033 N N . LEU A 1 144 ? 27.17032 0.83187 39.98321 1.000 19.35173 143 LEU A N 1
ATOM 1034 C CA . LEU A 1 144 ? 26.72325 -0.53821 40.20781 1.000 20.34913 143 LEU A CA 1
ATOM 1035 C C . LEU A 1 144 ? 27.08225 -1.01136 41.61137 1.000 22.41215 143 LEU A C 1
ATOM 1036 O O . LEU A 1 144 ? 26.28976 -1.70247 42.26453 1.000 23.01534 143 LEU A O 1
ATOM 1041 N N . ALA A 1 145 ? 28.27308 -0.64858 42.09376 1.000 22.90877 144 ALA A N 1
ATOM 1042 C CA . ALA A 1 145 ? 28.66657 -1.02428 43.44925 1.000 23.34805 144 ALA A CA 1
ATOM 1043 C C . ALA A 1 145 ? 27.76415 -0.36459 44.48299 1.000 22.80483 144 ALA A C 1
ATOM 1044 O O . ALA A 1 145 ? 27.30316 -1.01876 45.42703 1.000 23.12748 144 ALA A O 1
ATOM 1046 N N . TYR A 1 146 ? 27.49037 0.93078 44.30906 1.000 24.50487 145 TYR A N 1
ATOM 1047 C CA . TYR A 1 146 ? 26.55399 1.63460 45.17973 1.000 23.36249 145 TYR A CA 1
ATOM 1048 C C . TYR A 1 146 ? 25.17323 0.98076 45.16016 1.000 21.83929 145 TYR A C 1
ATOM 1049 O O . TYR A 1 146 ? 24.56278 0.76594 46.21460 1.000 21.96832 145 TYR A O 1
ATOM 1058 N N . LEU A 1 147 ? 24.66503 0.64891 43.96635 1.000 18.32728 146 LEU A N 1
ATOM 1059 C CA . LEU A 1 147 ? 23.31237 0.10018 43.86508 1.000 20.88196 146 LEU A CA 1
ATOM 1060 C C . LEU A 1 147 ? 23.21697 -1.28761 44.49323 1.000 21.71696 146 LEU A C 1
ATOM 1061 O O . LEU A 1 147 ? 22.19613 -1.63177 45.10066 1.000 22.16808 146 LEU A O 1
ATOM 1066 N N . ARG A 1 148 ? 24.25879 -2.10258 44.34431 1.000 22.02116 147 ARG A N 1
ATOM 1067 C CA . ARG A 1 148 ? 24.24230 -3.42564 44.95983 1.000 26.59032 147 ARG A CA 1
ATOM 1068 C C . ARG A 1 148 ? 24.06932 -3.32520 46.47159 1.000 27.04469 147 ARG A C 1
ATOM 1069 O O . ARG A 1 148 ? 23.32985 -4.11264 47.07618 1.000 27.00213 147 ARG A O 1
ATOM 1077 N N . ALA A 1 149 ? 24.71420 -2.34138 47.09474 1.000 23.92413 148 ALA A N 1
ATOM 1078 C CA . ALA A 1 149 ? 24.58878 -2.17094 48.53864 1.000 28.58906 148 ALA A CA 1
ATOM 1079 C C . ALA A 1 149 ? 23.30663 -1.44297 48.92001 1.000 27.55953 148 ALA A C 1
ATOM 1080 O O . ALA A 1 149 ? 22.71778 -1.74022 49.96665 1.000 28.77973 148 ALA A O 1
ATOM 1082 N N . ALA A 1 150 ? 22.84737 -0.51149 48.08183 1.000 24.29595 149 ALA A N 1
ATOM 1083 C CA . ALA A 1 150 ? 21.66693 0.27458 48.41177 1.000 27.20764 149 ALA A CA 1
ATOM 1084 C C . ALA A 1 150 ? 20.37123 -0.52010 48.28201 1.000 26.35206 149 ALA A C 1
ATOM 1085 O O . ALA A 1 150 ? 19.44245 -0.29694 49.06504 1.000 27.62546 149 ALA A O 1
ATOM 1087 N N . PHE A 1 151 ? 20.27656 -1.43988 47.32078 1.000 24.17372 150 PHE A N 1
ATOM 1088 C CA . PHE A 1 151 ? 19.01544 -2.11408 47.00466 1.000 24.73424 150 PHE A CA 1
ATOM 1089 C C . PHE A 1 151 ? 19.18789 -3.62871 46.92610 1.000 29.88399 150 PHE A C 1
ATOM 1090 O O . PHE A 1 151 ? 19.10199 -4.22119 45.84233 1.000 29.64087 150 PHE A O 1
ATOM 1098 N N . PRO A 1 152 ? 19.38838 -4.29460 48.06218 1.000 28.43154 151 PRO A N 1
ATOM 1099 C CA . PRO A 1 152 ? 19.44280 -5.76098 48.06756 1.000 28.29900 151 PRO A CA 1
ATOM 1100 C C . PRO A 1 152 ? 18.05626 -6.38557 47.93945 1.000 31.72483 151 PRO A C 1
ATOM 1101 O O . PRO A 1 152 ? 17.03600 -5.77718 48.26654 1.000 27.60851 151 PRO A O 1
ATOM 1105 N N . ASP A 1 153 ? 18.05156 -7.63950 47.47777 1.000 42.31053 152 ASP A N 1
ATOM 1106 C CA . ASP A 1 153 ? 16.84871 -8.47490 47.34137 1.000 35.39101 152 ASP A CA 1
ATOM 1107 C C . ASP A 1 153 ? 15.69731 -7.71344 46.68608 1.000 45.56204 152 ASP A C 1
ATOM 1108 O O . ASP A 1 153 ? 14.59539 -7.59479 47.22635 1.000 41.98624 152 ASP A O 1
ATOM 1113 N N . SER A 1 154 ? 15.96766 -7.21604 45.49408 1.000 42.62937 153 SER A N 1
ATOM 1114 C CA . SER A 1 154 ? 14.99405 -6.41107 44.77031 1.000 42.57884 153 SER A CA 1
ATOM 1115 C C . SER A 1 154 ? 15.12863 -6.73032 43.28869 1.000 44.03863 153 SER A C 1
ATOM 1116 O O . SER A 1 154 ? 16.07149 -7.43065 42.90082 1.000 42.89340 153 SER A O 1
ATOM 1119 N N . PRO A 1 155 ? 14.21720 -6.26882 42.42926 1.000 52.62949 154 PRO A N 1
ATOM 1120 C CA . PRO A 1 155 ? 14.44205 -6.44959 40.98603 1.000 50.07260 154 PRO A CA 1
ATOM 1121 C C . PRO A 1 155 ? 15.79921 -5.94049 40.52447 1.000 45.64028 154 PRO A C 1
ATOM 1122 O O . PRO A 1 155 ? 16.35237 -6.48592 39.56145 1.000 37.99248 154 PRO A O 1
ATOM 1126 N N . ALA A 1 156 ? 16.37460 -4.95760 41.22429 1.000 50.44063 155 ALA A N 1
ATOM 1127 C CA . ALA A 1 156 ? 17.60396 -4.31836 40.76715 1.000 31.55868 155 ALA A CA 1
ATOM 1128 C C . ALA A 1 156 ? 18.75742 -5.31019 40.64920 1.000 26.10454 155 ALA A C 1
ATOM 1129 O O . ALA A 1 156 ? 19.58845 -5.18811 39.74355 1.000 28.85894 155 ALA A O 1
ATOM 1131 N N . ALA A 1 157 ? 18.82639 -6.29956 41.54685 1.000 29.97431 156 ALA A N 1
ATOM 1132 C CA . ALA A 1 157 ? 20.00531 -7.16247 41.61884 1.000 30.14673 156 ALA A CA 1
ATOM 1133 C C . ALA A 1 157 ? 20.29333 -7.83472 40.28150 1.000 29.85974 156 ALA A C 1
ATOM 1134 O O . ALA A 1 157 ? 21.42943 -7.81490 39.79594 1.000 22.49792 156 ALA A O 1
ATOM 1136 N N . GLU A 1 158 ? 19.27154 -8.43321 39.66447 1.000 28.81768 157 GLU A N 1
ATOM 1137 C CA . GLU A 1 158 ? 19.48455 -9.08773 38.37852 1.000 24.49334 157 GLU A CA 1
ATOM 1138 C C . GLU A 1 158 ? 19.79072 -8.08132 37.27875 1.000 24.03528 157 GLU A C 1
ATOM 1139 O O . GLU A 1 158 ? 20.57137 -8.38000 36.36916 1.000 23.05917 157 GLU A O 1
ATOM 1145 N N . LEU A 1 159 ? 19.18631 -6.89285 37.33548 1.000 20.63215 158 LEU A N 1
ATOM 1146 C CA . LEU A 1 159 ? 19.49349 -5.87214 36.34190 1.000 19.49329 158 LEU A CA 1
ATOM 1147 C C . LEU A 1 159 ? 20.89690 -5.30631 36.53540 1.000 19.92621 158 LEU A C 1
ATOM 1148 O O . LEU A 1 159 ? 21.58671 -5.01206 35.55258 1.000 18.64984 158 LEU A O 1
ATOM 1153 N N . ILE A 1 160 ? 21.32724 -5.12817 37.78957 1.000 18.70222 159 ILE A N 1
ATOM 1154 C CA . ILE A 1 160 ? 22.69231 -4.67921 38.05738 1.000 18.73974 159 ILE A CA 1
ATOM 1155 C C . ILE A 1 160 ? 23.69144 -5.67392 37.48553 1.000 22.35445 159 ILE A C 1
ATOM 1156 O O . ILE A 1 160 ? 24.68398 -5.29290 36.85130 1.000 18.66716 159 ILE A O 1
ATOM 1161 N N . ALA A 1 161 ? 23.42772 -6.96782 37.68001 1.000 20.10274 160 ALA A N 1
ATOM 1162 C CA . ALA A 1 161 ? 24.32152 -7.99457 37.15628 1.000 23.08293 160 ALA A CA 1
ATOM 1163 C C . ALA A 1 161 ? 24.34328 -7.97989 35.63478 1.000 20.75988 160 ALA A C 1
ATOM 1164 O O . ALA A 1 161 ? 25.40480 -8.14771 35.02273 1.000 20.14256 160 ALA A O 1
ATOM 1166 N N . LYS A 1 162 ? 23.17764 -7.79015 35.00299 1.000 17.64007 161 LYS A N 1
ATOM 1167 C CA . LYS A 1 162 ? 23.13320 -7.68754 33.54912 1.000 15.23807 161 LYS A CA 1
ATOM 1168 C C . LYS A 1 162 ? 23.99198 -6.52568 33.05457 1.000 20.10953 161 LYS A C 1
ATOM 1169 O O . LYS A 1 162 ? 24.71001 -6.65372 32.05275 1.000 18.31961 161 LYS A O 1
ATOM 1175 N N . VAL A 1 163 ? 23.93655 -5.38258 33.74191 1.000 16.99270 162 VAL A N 1
ATOM 1176 C CA . VAL A 1 163 ? 24.78210 -4.26205 33.33692 1.000 16.68243 162 VAL A CA 1
ATOM 1177 C C . VAL A 1 163 ? 26.24727 -4.60958 33.54830 1.000 18.77776 162 VAL A C 1
ATOM 1178 O O . VAL A 1 163 ? 27.09921 -4.33010 32.69500 1.000 19.53656 162 VAL A O 1
ATOM 1182 N N . GLU A 1 164 ? 26.55790 -5.23934 34.68018 1.000 14.41995 163 GLU A N 1
ATOM 1183 C CA . GLU A 1 164 ? 27.94301 -5.58824 34.97866 1.000 20.71251 163 GLU A CA 1
ATOM 1184 C C . GLU A 1 164 ? 28.50963 -6.53573 33.92576 1.000 20.77360 163 GLU A C 1
ATOM 1185 O O . GLU A 1 164 ? 29.67528 -6.41344 33.53001 1.000 19.11448 163 GLU A O 1
ATOM 1191 N N . ALA A 1 165 ? 27.69083 -7.47290 33.43858 1.000 18.49510 164 ALA A N 1
ATOM 1192 C CA . ALA A 1 165 ? 28.14943 -8.38541 32.39464 1.000 16.84440 164 ALA A CA 1
ATOM 1193 C C . ALA A 1 165 ? 28.39702 -7.65661 31.08166 1.000 19.43772 164 ALA A C 1
ATOM 1194 O O . ALA A 1 165 ? 29.37239 -7.94765 30.38125 1.000 19.50694 164 ALA A O 1
ATOM 1196 N N . LEU A 1 166 ? 27.51747 -6.71775 30.71747 1.000 18.18451 165 LEU A N 1
ATOM 1197 C CA . LEU A 1 166 ? 27.74397 -5.93318 29.50931 1.000 18.33549 165 LEU A CA 1
ATOM 1198 C C . LEU A 1 166 ? 28.97840 -5.05665 29.66402 1.000 19.55250 165 LEU A C 1
ATOM 1199 O O . LEU A 1 166 ? 29.75786 -4.89203 28.71705 1.000 20.88172 165 LEU A O 1
ATOM 1204 N N . LEU A 1 167 ? 29.16141 -4.48475 30.85519 1.000 16.94943 166 LEU A N 1
ATOM 1205 C CA . LEU A 1 167 ? 30.33690 -3.66383 31.12865 1.000 20.85190 166 LEU A CA 1
ATOM 1206 C C . LEU A 1 167 ? 31.62403 -4.46773 30.98461 1.000 17.87015 166 LEU A C 1
ATOM 1207 O O . LEU A 1 167 ? 32.63007 -3.96210 30.46890 1.000 19.68701 166 LEU A O 1
ATOM 1212 N N . ALA A 1 168 ? 31.61828 -5.72396 31.43660 1.000 19.02871 167 ALA A N 1
ATOM 1213 C CA . ALA A 1 168 ? 32.81636 -6.54618 31.30147 1.000 18.63879 167 ALA A CA 1
ATOM 1214 C C . AL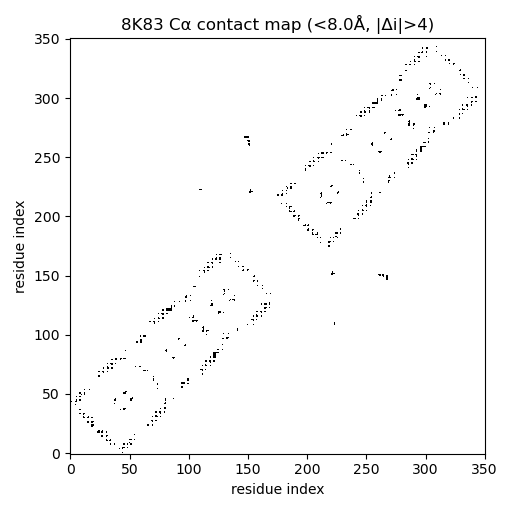A A 1 168 ? 33.14163 -6.78459 29.83451 1.000 21.80021 167 ALA A C 1
ATOM 1215 O O . ALA A 1 168 ? 34.31150 -6.75622 29.43442 1.000 21.58990 167 ALA A O 1
ATOM 1217 N N . GLU A 1 169 ? 32.11086 -7.01516 29.01645 1.000 20.47026 168 GLU A N 1
ATOM 1218 C CA . GLU A 1 169 ? 32.31340 -7.16223 27.58090 1.000 22.09078 168 GLU A CA 1
ATOM 1219 C C . GLU A 1 169 ? 32.86714 -5.88035 26.97007 1.000 26.70437 168 GLU A C 1
ATOM 1220 O O . GLU A 1 169 ? 33.77431 -5.92335 26.12956 1.000 23.61878 168 GLU A O 1
ATOM 1226 N N . LEU A 1 170 ? 32.32059 -4.72860 27.37230 1.000 19.32179 169 LEU A N 1
ATOM 1227 C CA . LEU A 1 170 ? 32.82270 -3.45104 26.87257 1.000 22.03685 169 LEU A CA 1
ATOM 1228 C C . LEU A 1 170 ? 34.26422 -3.21430 27.30456 1.000 23.99546 169 LEU A C 1
ATOM 1229 O O . LEU A 1 170 ? 35.09866 -2.77870 26.50033 1.000 27.41601 169 LEU A O 1
ATOM 1234 N N . ARG A 1 171 ? 34.57086 -3.48423 28.57566 1.000 21.00136 170 ARG A N 1
ATOM 1235 C CA . ARG A 1 171 ? 35.93002 -3.28737 29.07401 1.000 22.42102 170 ARG A CA 1
ATOM 1236 C C . ARG A 1 171 ? 36.94130 -4.09415 28.27284 1.000 31.10590 170 ARG A C 1
ATOM 1237 O O . ARG A 1 171 ? 38.01326 -3.58496 27.91994 1.000 27.91495 170 ARG A O 1
ATOM 1245 N N . ALA A 1 172 ? 36.62231 -5.35818 27.98303 1.000 25.89409 171 ALA A N 1
ATOM 1246 C CA . ALA A 1 172 ? 37.53098 -6.19305 27.20462 1.000 26.52101 171 ALA A CA 1
ATOM 1247 C C . ALA A 1 172 ? 37.74704 -5.61686 25.81321 1.000 29.92345 171 ALA A C 1
ATOM 1248 O O . ALA A 1 172 ? 38.88066 -5.57633 25.31873 1.000 30.71993 171 ALA A O 1
ATOM 1250 N N . ALA A 1 173 ? 36.66842 -5.15870 25.17272 1.000 26.65095 172 ALA A N 1
ATOM 1251 C CA . ALA A 1 173 ? 36.77470 -4.60512 23.82663 1.000 32.32431 172 ALA A CA 1
ATOM 1252 C C . ALA A 1 173 ? 37.61799 -3.33526 23.81143 1.000 33.94486 172 ALA A C 1
ATOM 1253 O O . ALA A 1 173 ? 38.39926 -3.11338 22.87970 1.000 34.94232 172 ALA A O 1
ATOM 1255 N N . LEU A 1 174 ? 37.47644 -2.49034 24.83583 1.000 31.56638 173 LEU A N 1
ATOM 1256 C CA . LEU A 1 174 ? 38.23999 -1.24663 24.89069 1.000 30.01941 173 LEU A CA 1
ATOM 1257 C C . LEU A 1 174 ? 39.72316 -1.47948 25.15096 1.000 40.96967 173 LEU A C 1
ATOM 1258 O O . LEU A 1 174 ? 40.54209 -0.62461 24.79461 1.000 41.08868 173 LEU A O 1
ATOM 1263 N N . GLU A 1 175 ? 40.08736 -2.60164 25.76378 1.000 34.71014 174 GLU A N 1
ATOM 1264 C CA . GLU A 1 175 ? 41.48762 -2.90850 26.03519 1.000 31.50977 174 GLU A CA 1
ATOM 1265 C C . GLU A 1 175 ? 42.26338 -3.13605 24.74113 1.000 42.39464 174 GLU A C 1
ATOM 1266 O O . GLU A 1 175 ? 41.72591 -3.68086 23.77232 1.000 53.31310 174 GLU A O 1
ATOM 1272 N N . SER B 1 2 ? -1.31131 -16.11002 38.80114 1.000 52.53393 1 SER B N 1
ATOM 1273 C CA . SER B 1 2 ? -0.80539 -14.98817 38.01946 1.000 42.06163 1 SER B CA 1
ATOM 1274 C C . SER B 1 2 ? -0.02213 -14.00798 38.89231 1.000 43.10214 1 SER B C 1
ATOM 1275 O O . SER B 1 2 ? -0.55061 -13.46963 39.86555 1.000 40.48689 1 SER B O 1
ATOM 1278 N N . ALA B 1 3 ? 1.24440 -13.78197 38.53503 1.000 41.69449 2 ALA B N 1
ATOM 1279 C CA . ALA B 1 3 ? 2.06446 -12.83869 39.28721 1.000 44.12805 2 ALA B CA 1
ATOM 1280 C C . ALA B 1 3 ? 1.51410 -11.42062 39.19927 1.000 42.42263 2 ALA B C 1
ATOM 1281 O O . ALA B 1 3 ? 1.64186 -10.64636 40.15529 1.000 38.50950 2 ALA B O 1
ATOM 1283 N N . ALA B 1 4 ? 0.90129 -11.06128 38.06731 1.000 40.09476 3 ALA B N 1
ATOM 1284 C CA . ALA B 1 4 ? 0.34709 -9.71818 37.92279 1.000 38.70424 3 ALA B CA 1
ATOM 1285 C C . ALA B 1 4 ? -0.82288 -9.49767 38.87254 1.000 34.46650 3 ALA B C 1
ATOM 1286 O O . ALA B 1 4 ? -0.99833 -8.39465 39.40342 1.000 33.51306 3 ALA B O 1
ATOM 1288 N N . ALA B 1 5 ? -1.63235 -10.53526 39.10207 1.000 34.11013 4 ALA B N 1
ATOM 1289 C CA . ALA B 1 5 ? -2.74451 -10.40682 40.03899 1.000 36.96864 4 ALA B CA 1
ATOM 1290 C C . ALA B 1 5 ? -2.24181 -10.25540 41.46904 1.000 35.56311 4 ALA B C 1
ATOM 1291 O O . ALA B 1 5 ? -2.75791 -9.42842 42.23075 1.000 32.08399 4 ALA B O 1
ATOM 1293 N N . VAL B 1 6 ? -1.23374 -11.04504 41.84751 1.000 32.21718 5 VAL B N 1
ATOM 1294 C CA . VAL B 1 6 ? -0.63110 -10.91469 43.17147 1.000 33.14452 5 VAL B CA 1
ATOM 1295 C C . VAL B 1 6 ? -0.09341 -9.50197 43.37383 1.000 28.29125 5 VAL B C 1
ATOM 1296 O O . VAL B 1 6 ? -0.31633 -8.87715 44.41646 1.000 31.06838 5 VAL B O 1
ATOM 1300 N N . GLU B 1 7 ? 0.61818 -8.97833 42.37188 1.000 29.41649 6 GLU B N 1
ATOM 1301 C CA . GLU B 1 7 ? 1.15180 -7.62035 42.45152 1.000 32.51209 6 GLU B CA 1
ATOM 1302 C C . GLU B 1 7 ? 0.04551 -6.59940 42.68861 1.000 32.39740 6 GLU B C 1
ATOM 1303 O O . GLU B 1 7 ? 0.23955 -5.61534 43.41238 1.000 28.41154 6 GLU B O 1
ATOM 1309 N N . ALA B 1 8 ? -1.11975 -6.80901 42.07505 1.000 30.14632 7 ALA B N 1
ATOM 1310 C CA . ALA B 1 8 ? -2.23699 -5.89311 42.27355 1.000 23.79248 7 ALA B CA 1
ATOM 1311 C C . ALA B 1 8 ? -2.77599 -5.97669 43.69629 1.000 26.58153 7 ALA B C 1
ATOM 1312 O O . ALA B 1 8 ? -3.15911 -4.95574 44.27976 1.000 25.72089 7 ALA B O 1
ATOM 1314 N N . GLN B 1 9 ? -2.82294 -7.18476 44.26799 1.000 22.50204 8 GLN B N 1
ATOM 1315 C CA . GLN B 1 9 ? -3.23537 -7.32120 45.66074 1.000 22.09281 8 GLN B CA 1
ATOM 1316 C C . GLN B 1 9 ? -2.22521 -6.65684 46.58915 1.000 24.06569 8 GLN B C 1
ATOM 1317 O O . GLN B 1 9 ? -2.60549 -5.95629 47.53438 1.000 25.61878 8 GLN B O 1
ATOM 1323 N N . ILE B 1 10 ? -0.93406 -6.86912 46.33015 1.000 24.55399 9 ILE B N 1
ATOM 1324 C CA . ILE B 1 10 ? 0.11042 -6.22141 47.12256 1.000 25.04186 9 ILE B CA 1
ATOM 1325 C C . ILE B 1 10 ? -0.06514 -4.70770 47.10998 1.000 27.21592 9 ILE B C 1
ATOM 1326 O O . ILE B 1 10 ? -0.10710 -4.05971 48.16392 1.000 28.49222 9 ILE B O 1
ATOM 1331 N N . ALA B 1 11 ? -0.16994 -4.12252 45.91357 1.000 28.88770 10 ALA B N 1
ATOM 1332 C CA . ALA B 1 11 ? -0.23710 -2.66853 45.79584 1.000 28.87698 10 ALA B CA 1
ATOM 1333 C C . ALA B 1 11 ? -1.45567 -2.10147 46.51365 1.000 29.09893 10 ALA B C 1
ATOM 1334 O O . ALA B 1 11 ? -1.38359 -1.02301 47.11637 1.000 29.25992 10 ALA B O 1
ATOM 1336 N N . ALA B 1 12 ? -2.58745 -2.80712 46.45808 1.000 30.25137 11 ALA B N 1
ATOM 1337 C CA . ALA B 1 12 ? -3.78511 -2.31357 47.12962 1.000 28.23295 11 ALA B CA 1
ATOM 1338 C C . ALA B 1 12 ? -3.64510 -2.41344 48.64448 1.000 27.42815 11 ALA B C 1
ATOM 1339 O O . ALA B 1 12 ? -4.04265 -1.49740 49.37253 1.000 24.20239 11 ALA B O 1
ATOM 1341 N N . LEU B 1 13 ? -3.08166 -3.51812 49.13733 1.000 26.02716 12 LEU B N 1
ATOM 1342 C CA . LEU B 1 13 ? -2.88184 -3.66215 50.57510 1.000 27.40898 12 LEU B CA 1
ATOM 1343 C C . LEU B 1 13 ? -1.88749 -2.63043 51.10361 1.000 26.53566 12 LEU B C 1
ATOM 1344 O O . LEU B 1 13 ? -2.09370 -2.05364 52.17863 1.000 23.22946 12 LEU B O 1
ATOM 1349 N N . VAL B 1 14 ? -0.80765 -2.37701 50.35954 1.000 23.59061 13 VAL B N 1
ATOM 1350 C CA . VAL B 1 14 ? 0.18755 -1.40183 50.80948 1.000 24.54032 13 VAL B CA 1
ATOM 1351 C C . VAL B 1 14 ? -0.39459 0.00614 50.78356 1.000 28.58852 13 VAL B C 1
ATOM 1352 O O . VAL B 1 14 ? -0.09468 0.83627 51.65163 1.000 26.92544 13 VAL B O 1
ATOM 1356 N N . ALA B 1 15 ? -1.23436 0.30396 49.78894 1.000 29.03463 14 ALA B N 1
ATOM 1357 C CA . ALA B 1 15 ? -1.91836 1.59264 49.78072 1.000 26.15499 14 ALA B CA 1
ATOM 1358 C C . ALA B 1 15 ? -2.78877 1.75394 51.02056 1.000 31.12061 14 ALA B C 1
ATOM 1359 O O . ALA B 1 15 ? -2.79218 2.81684 51.65412 1.000 29.97867 14 ALA B O 1
ATOM 1361 N N . ALA B 1 16 ? -3.51991 0.69918 51.39302 1.000 27.21381 15 ALA B N 1
ATOM 1362 C CA . ALA B 1 16 ? -4.36748 0.76203 52.58066 1.000 28.43238 15 ALA B CA 1
ATOM 1363 C C . ALA B 1 16 ? -3.53629 0.94076 53.84351 1.000 30.70574 15 ALA B C 1
ATOM 1364 O O . ALA B 1 16 ? -3.92923 1.67471 54.75910 1.000 27.66527 15 ALA B O 1
ATOM 1366 N N . ALA B 1 17 ? -2.38426 0.26994 53.91233 1.000 26.76090 16 ALA B N 1
ATOM 1367 C CA . ALA B 1 17 ? -1.50386 0.42285 55.06642 1.000 26.75950 16 ALA B CA 1
ATOM 1368 C C . ALA B 1 17 ? -0.97441 1.84708 55.17461 1.000 26.73859 16 ALA B C 1
ATOM 1369 O O . ALA B 1 17 ? -0.96688 2.43530 56.26340 1.000 28.18040 16 ALA B O 1
ATOM 1371 N N . ASN B 1 18 ? -0.52547 2.41726 54.05441 1.000 27.31457 17 ASN B N 1
ATOM 1372 C CA . ASN B 1 18 ? -0.00850 3.78117 54.07071 1.000 29.53210 17 ASN B CA 1
ATOM 1373 C C . ASN B 1 18 ? -1.09442 4.78923 54.42039 1.000 34.74658 17 ASN B C 1
ATOM 1374 O O . ASN B 1 18 ? -0.84244 5.74923 55.15769 1.000 31.84579 17 ASN B O 1
ATOM 1379 N N . ALA B 1 19 ? -2.30798 4.59434 53.89674 1.000 31.96298 18 ALA B N 1
ATOM 1380 C CA . ALA B 1 19 ? -3.41879 5.46199 54.27699 1.000 36.09108 18 ALA B CA 1
ATOM 1381 C C . ALA B 1 19 ? -3.68985 5.38385 55.77460 1.000 35.59371 18 ALA B C 1
ATOM 1382 O O . ALA B 1 19 ? -3.96735 6.40310 56.41831 1.000 38.13818 18 ALA B O 1
ATOM 1384 N N . ALA B 1 20 ? -3.60052 4.18256 56.35003 1.000 27.87994 19 ALA B N 1
ATOM 1385 C CA . ALA B 1 20 ? -3.83597 4.02916 57.78145 1.000 32.07481 19 ALA B CA 1
ATOM 1386 C C . ALA B 1 20 ? -2.73239 4.68606 58.60214 1.000 34.55205 19 ALA B C 1
ATOM 1387 O O . ALA B 1 20 ? -2.99939 5.26409 59.66265 1.000 33.81981 19 ALA B O 1
ATOM 1389 N N . LEU B 1 21 ? -1.48567 4.59731 58.13481 1.000 35.26271 20 LEU B N 1
ATOM 1390 C CA . LEU B 1 21 ? -0.37515 5.20765 58.85909 1.000 33.50467 20 LEU B CA 1
ATOM 1391 C C . LEU B 1 21 ? -0.50384 6.72525 58.87504 1.000 43.76664 20 LEU B C 1
ATOM 1392 O O . LEU B 1 21 ? -0.35393 7.36037 59.92510 1.000 40.91513 20 LEU B O 1
ATOM 1397 N N . ALA B 1 22 ? -0.78682 7.32405 57.71558 1.000 37.12653 21 ALA B N 1
ATOM 1398 C CA . ALA B 1 22 ? -0.96508 8.77102 57.65979 1.000 45.74370 21 ALA B CA 1
ATOM 1399 C C . ALA B 1 22 ? -2.10200 9.23184 58.56294 1.000 46.61105 21 ALA B C 1
ATOM 1400 O O . ALA B 1 22 ? -2.05651 10.34581 59.09770 1.000 46.79654 21 ALA B O 1
ATOM 1402 N N . ALA B 1 23 ? -3.11762 8.39184 58.75313 1.000 40.07085 22 ALA B N 1
ATOM 1403 C CA . ALA B 1 23 ? -4.26141 8.71161 59.59602 1.000 43.16499 22 ALA B CA 1
ATOM 1404 C C . ALA B 1 23 ? -4.05044 8.33388 61.05521 1.000 46.77686 22 ALA B C 1
ATOM 1405 O O . ALA B 1 23 ? -4.93476 8.59547 61.87855 1.000 50.15719 22 ALA B O 1
ATOM 1407 N N . ASP B 1 24 ? -2.90897 7.72797 61.38923 1.000 40.84293 23 ASP B N 1
ATOM 1408 C CA . ASP B 1 24 ? -2.61079 7.28073 62.75149 1.000 49.03853 23 ASP B CA 1
ATOM 1409 C C . ASP B 1 24 ? -3.70411 6.35227 63.27709 1.000 46.94702 23 ASP B C 1
ATOM 1410 O O . ASP B 1 24 ? -4.13012 6.44604 64.42994 1.000 48.39921 23 ASP B O 1
ATOM 1415 N N . ASP B 1 25 ? -4.16029 5.44422 62.42174 1.000 43.15229 24 ASP B N 1
ATOM 1416 C CA . ASP B 1 25 ? -5.23837 4.51330 62.74195 1.000 39.11428 24 ASP B CA 1
ATOM 1417 C C . ASP B 1 25 ? -4.61111 3.12122 62.76863 1.000 37.20145 24 ASP B C 1
ATOM 1418 O O . ASP B 1 25 ? -4.54154 2.43561 61.74746 1.000 35.96459 24 ASP B O 1
ATOM 1423 N N . GLN B 1 26 ? -4.15531 2.70603 63.95262 1.000 36.65157 25 GLN B N 1
ATOM 1424 C CA . GLN B 1 26 ? -3.45753 1.43108 64.07279 1.000 35.09008 25 GLN B CA 1
ATOM 1425 C C . GLN B 1 26 ? -4.38430 0.23349 63.90473 1.000 39.19550 25 GLN B C 1
ATOM 1426 O O . GLN B 1 26 ? -3.90810 -0.85798 63.57215 1.000 36.21541 25 GLN B O 1
ATOM 1432 N N . ALA B 1 27 ? -5.69091 0.40348 64.12270 1.000 38.74364 26 ALA B N 1
ATOM 1433 C CA . ALA B 1 27 ? -6.62180 -0.66475 63.77870 1.000 36.61589 26 ALA B CA 1
ATOM 1434 C C . ALA B 1 27 ? -6.64042 -0.89593 62.27447 1.000 36.31812 26 ALA B C 1
ATOM 1435 O O . ALA B 1 27 ? -6.67758 -2.04364 61.81331 1.000 35.82511 26 ALA B O 1
ATOM 1437 N N . ALA B 1 28 ? -6.59985 0.18497 61.49364 1.000 36.05349 27 ALA B N 1
ATOM 1438 C CA . ALA B 1 28 ? -6.57148 0.04012 60.04446 1.000 35.31565 27 ALA B CA 1
ATOM 1439 C C . ALA B 1 28 ? -5.20784 -0.43424 59.55749 1.000 32.11550 27 ALA B C 1
ATOM 1440 O O . ALA B 1 28 ? -5.12456 -1.11942 58.53195 1.000 28.73246 27 ALA B O 1
ATOM 1442 N N . VAL B 1 29 ? -4.13172 -0.08748 60.26985 1.000 29.66738 28 VAL B N 1
ATOM 1443 C CA . VAL B 1 29 ? -2.82739 -0.66113 59.94471 1.000 31.80691 28 VAL B CA 1
ATOM 1444 C C . VAL B 1 29 ? -2.87680 -2.17744 60.07583 1.000 26.63061 28 VAL B C 1
ATOM 1445 O O . VAL B 1 29 ? -2.46023 -2.90828 59.17102 1.000 28.31999 28 VAL B O 1
ATOM 1449 N N . ARG B 1 30 ? -3.40886 -2.67116 61.19848 1.000 28.60645 29 ARG B N 1
ATOM 1450 C CA . ARG B 1 30 ? -3.54390 -4.11281 61.38688 1.000 29.79381 29 ARG B CA 1
ATOM 1451 C C . ARG B 1 30 ? -4.39929 -4.73807 60.29467 1.000 32.22189 29 ARG B C 1
ATOM 1452 O O . ARG B 1 30 ? -4.08088 -5.82221 59.79040 1.000 29.94280 29 ARG B O 1
ATOM 1460 N N . ALA B 1 31 ? -5.49929 -4.07395 59.92767 1.000 28.94857 30 ALA B N 1
ATOM 1461 C CA . ALA B 1 31 ? -6.40702 -4.62774 58.92919 1.000 29.68393 30 ALA B CA 1
ATOM 1462 C C . ALA B 1 31 ? -5.72585 -4.79516 57.58005 1.000 25.95044 30 ALA B C 1
ATOM 1463 O O . ALA B 1 31 ? -6.09769 -5.68036 56.80509 1.000 28.32654 30 ALA B O 1
ATOM 1465 N N . ALA B 1 32 ? -4.72770 -3.96655 57.28330 1.000 25.84318 31 ALA B N 1
ATOM 1466 C CA . ALA B 1 32 ? -3.97385 -4.09121 56.04236 1.000 26.84504 31 ALA B CA 1
ATOM 1467 C C . ALA B 1 32 ? -2.81219 -5.06914 56.16312 1.000 28.63124 31 ALA B C 1
ATOM 1468 O O . ALA B 1 32 ? -2.50739 -5.78582 55.20198 1.000 27.47667 31 ALA B O 1
ATOM 1470 N N . LEU B 1 33 ? -2.15650 -5.11682 57.32892 1.000 26.73035 32 LEU B N 1
ATOM 1471 C CA . LEU B 1 33 ? -0.97542 -5.96359 57.46994 1.000 24.68749 32 LEU B CA 1
ATOM 1472 C C . LEU B 1 33 ? -1.33056 -7.44320 57.54172 1.000 25.98031 32 LEU B C 1
ATOM 1473 O O . LEU B 1 33 ? -0.55834 -8.28106 57.06246 1.000 26.91265 32 LEU B O 1
ATOM 1478 N N . ALA B 1 34 ? -2.46999 -7.79264 58.14251 1.000 24.03450 33 ALA B N 1
ATOM 1479 C CA . ALA B 1 34 ? -2.81887 -9.20792 58.25446 1.000 25.81462 33 ALA B CA 1
ATOM 1480 C C . ALA B 1 34 ? -2.97052 -9.87443 56.89062 1.000 28.54960 33 ALA B C 1
ATOM 1481 O O . ALA B 1 34 ? -2.38839 -10.95625 56.69057 1.000 25.05565 33 ALA B O 1
ATOM 1483 N N . PRO B 1 35 ? -3.68597 -9.30094 55.91197 1.000 30.95449 34 PRO B N 1
ATOM 1484 C CA . PRO B 1 35 ? -3.69159 -9.92283 54.57826 1.000 28.61078 34 PRO B CA 1
ATOM 1485 C C . PRO B 1 35 ? -2.34171 -9.86985 53.89443 1.000 25.71413 34 PRO B C 1
ATOM 1486 O O . PRO B 1 35 ? -2.03153 -10.76648 53.09985 1.000 23.88984 34 PRO B O 1
ATOM 1490 N N . LEU B 1 36 ? -1.52735 -8.84740 54.17305 1.000 25.81807 35 LEU B N 1
ATOM 1491 C CA . LEU B 1 36 ? -0.18583 -8.80907 53.59989 1.000 26.29779 35 LEU B CA 1
ATOM 1492 C C . LEU B 1 36 ? 0.65608 -9.97140 54.11013 1.000 23.31959 35 LEU B C 1
ATOM 1493 O O . LEU B 1 36 ? 1.44016 -10.55770 53.35502 1.000 23.97039 35 LEU B O 1
ATOM 1498 N N . ALA B 1 37 ? 0.49329 -10.32982 55.38639 1.000 22.33791 36 ALA B N 1
ATOM 1499 C CA . ALA B 1 37 ? 1.22450 -11.46808 55.93497 1.000 22.71398 36 ALA B CA 1
ATOM 1500 C C . ALA B 1 37 ? 0.79423 -12.77156 55.27255 1.000 21.74961 36 ALA B C 1
ATOM 1501 O O . ALA B 1 37 ? 1.62489 -13.64712 55.00305 1.000 24.81856 36 ALA B O 1
ATOM 1503 N N . GLU B 1 38 ? -0.50061 -12.91775 54.98999 1.000 23.97642 37 GLU B N 1
ATOM 1504 C CA . GLU B 1 38 ? -0.95348 -14.10935 54.28252 1.000 23.90573 37 GLU B CA 1
ATOM 1505 C C . GLU B 1 38 ? -0.40222 -14.14383 52.86187 1.000 25.64787 37 GLU B C 1
ATOM 1506 O O . GLU B 1 38 ? 0.03311 -15.19843 52.38558 1.000 27.09042 37 GLU B O 1
ATOM 1512 N N . LEU B 1 39 ? -0.40303 -12.99907 52.17254 1.000 26.65048 38 LEU B N 1
ATOM 1513 C CA . LEU B 1 39 ? 0.21725 -12.93189 50.85143 1.000 29.20815 38 LEU B CA 1
ATOM 1514 C C . LEU B 1 39 ? 1.70582 -13.24559 50.92330 1.000 25.77457 38 LEU B C 1
ATOM 1515 O O . LEU B 1 39 ? 2.26696 -13.85065 50.00264 1.000 25.91701 38 LEU B O 1
ATOM 1520 N N . ALA B 1 40 ? 2.36766 -12.81434 51.99936 1.000 26.41657 39 ALA B N 1
ATOM 1521 C CA . ALA B 1 40 ? 3.78686 -13.10730 52.16434 1.000 23.92508 39 ALA B CA 1
ATOM 1522 C C . ALA B 1 40 ? 4.02482 -14.60267 52.33866 1.000 27.43575 39 ALA B C 1
ATOM 1523 O O . ALA B 1 40 ? 5.02982 -15.14106 51.85953 1.000 27.57187 39 ALA B O 1
ATOM 1525 N N . LYS B 1 41 ? 3.11504 -15.28629 53.03400 1.000 26.35388 40 LYS B N 1
ATOM 1526 C CA . LYS B 1 41 ? 3.20358 -16.73802 53.16010 1.000 27.35869 40 LYS B CA 1
ATOM 1527 C C . LYS B 1 41 ? 3.08632 -17.42105 51.80198 1.000 31.19039 40 LYS B C 1
ATOM 1528 O O . LYS B 1 41 ? 3.83343 -18.36016 51.49807 1.000 30.92596 40 LYS B O 1
ATOM 1534 N N . GLU B 1 42 ? 2.15081 -16.96233 50.97401 1.000 28.35902 41 GLU B N 1
ATOM 1535 C CA . GLU B 1 42 ? 1.86581 -17.62220 49.70618 1.000 31.21939 41 GLU B CA 1
ATOM 1536 C C . GLU B 1 42 ? 2.90244 -17.27868 48.64300 1.000 32.77385 41 GLU B C 1
ATOM 1537 O O . GLU B 1 42 ? 3.23955 -18.12188 47.80466 1.000 28.26978 41 GLU B O 1
ATOM 1543 N N . HIS B 1 43 ? 3.41332 -16.04804 48.66125 1.000 28.60956 42 HIS B N 1
ATOM 1544 C CA . HIS B 1 43 ? 4.25745 -15.52515 47.58520 1.000 28.92895 42 HIS B CA 1
ATOM 1545 C C . HIS B 1 43 ? 5.39282 -14.70758 48.18647 1.000 26.51047 42 HIS B C 1
ATOM 1546 O O . HIS B 1 43 ? 5.48403 -13.49765 47.97009 1.000 26.51818 42 HIS B O 1
ATOM 1553 N N . PRO B 1 44 ? 6.28827 -15.34596 48.94999 1.000 28.91081 43 PRO B N 1
ATOM 1554 C CA . PRO B 1 44 ? 7.30873 -14.55926 49.67344 1.000 28.99082 43 PRO B CA 1
ATOM 1555 C C . PRO B 1 44 ? 8.25171 -13.79592 48.76080 1.000 32.23367 43 PRO B C 1
ATOM 1556 O O . PRO B 1 44 ? 8.63026 -12.66374 49.08315 1.000 31.34389 43 PRO B O 1
ATOM 1560 N N . GLU B 1 45 ? 8.64702 -14.37927 47.62749 1.000 30.96152 44 GLU B N 1
ATOM 1561 C CA . GLU B 1 45 ? 9.57458 -13.68697 46.73694 1.000 36.56082 44 GLU B CA 1
ATOM 1562 C C . GLU B 1 45 ? 8.92539 -12.46896 46.09096 1.000 32.09006 44 GLU B C 1
ATOM 1563 O O . GLU B 1 45 ? 9.55653 -11.41044 45.97951 1.000 33.26302 44 GLU B O 1
ATOM 1569 N N . LEU B 1 46 ? 7.66580 -12.59531 45.66464 1.000 29.06087 45 LEU B N 1
ATOM 1570 C CA . LEU B 1 46 ? 6.96627 -11.45963 45.07065 1.000 30.41361 45 LEU B CA 1
ATOM 1571 C C . LEU B 1 46 ? 6.76160 -10.33835 46.08077 1.000 31.93034 45 LEU B C 1
ATOM 1572 O O . LEU B 1 46 ? 6.90628 -9.15574 45.74578 1.000 31.07556 45 LEU B O 1
ATOM 1577 N N . VAL B 1 47 ? 6.41397 -10.68637 47.32081 1.000 27.09782 46 VAL B N 1
ATOM 1578 C CA . VAL B 1 47 ? 6.14350 -9.65591 48.31720 1.000 26.19642 46 VAL B CA 1
ATOM 1579 C C . VAL B 1 47 ? 7.43638 -8.95818 48.72982 1.000 27.85996 46 VAL B C 1
ATOM 1580 O O . VAL B 1 47 ? 7.48333 -7.72650 48.83210 1.000 23.98386 46 VAL B O 1
ATOM 1584 N N . ALA B 1 48 ? 8.50865 -9.72667 48.95538 1.000 26.88588 47 ALA B N 1
ATOM 1585 C CA . ALA B 1 48 ? 9.76968 -9.12606 49.38871 1.000 25.91887 47 ALA B CA 1
ATOM 1586 C C . ALA B 1 48 ? 10.38787 -8.24609 48.30777 1.000 31.23812 47 ALA B C 1
ATOM 1587 O O . ALA B 1 48 ? 11.01435 -7.22767 48.62217 1.000 29.97857 47 ALA B O 1
ATOM 1589 N N . ALA B 1 49 ? 10.23323 -8.61489 47.03923 1.000 31.56913 48 ALA B N 1
ATOM 1590 C CA . ALA B 1 49 ? 10.80864 -7.82584 45.95778 1.000 36.57727 48 ALA B CA 1
ATOM 1591 C C . ALA B 1 49 ? 9.96706 -6.61104 45.58363 1.000 35.63871 48 ALA B C 1
ATOM 1592 O O . ALA B 1 49 ? 10.41526 -5.79646 44.76995 1.000 41.02593 48 ALA B O 1
ATOM 1594 N N . ASN B 1 50 ? 8.77371 -6.46283 46.14485 1.000 30.37770 49 ASN B N 1
ATOM 1595 C CA . ASN B 1 50 ? 7.89381 -5.37725 45.74046 1.000 28.08570 49 ASN B CA 1
ATOM 1596 C C . ASN B 1 50 ? 8.38883 -4.06138 46.33095 1.000 27.48436 49 ASN B C 1
ATOM 1597 O O . ASN B 1 50 ? 8.56136 -3.97024 47.55250 1.000 23.77815 49 ASN B O 1
ATOM 1602 N N . PRO B 1 51 ? 8.63457 -3.03361 45.51362 1.000 29.24348 50 PRO B N 1
ATOM 1603 C CA . PRO B 1 51 ? 9.19238 -1.78173 46.05471 1.000 28.44370 50 PRO B CA 1
ATOM 1604 C C . PRO B 1 51 ? 8.28242 -1.08324 47.04451 1.000 28.27972 50 PRO B C 1
ATOM 1605 O O . PRO B 1 51 ? 8.77556 -0.42859 47.97296 1.000 22.10390 50 PRO B O 1
ATOM 1609 N N . GLU B 1 52 ? 6.96400 -1.18368 46.86874 1.000 23.95476 51 GLU B N 1
ATOM 1610 C CA . GLU B 1 52 ? 6.05371 -0.56037 47.82271 1.000 25.31264 51 GLU B CA 1
ATOM 1611 C C . GLU B 1 52 ? 6.10778 -1.26554 49.17166 1.000 21.70106 51 GLU B C 1
ATOM 1612 O O . GLU B 1 52 ? 6.07496 -0.61313 50.22407 1.000 21.23706 51 GLU B O 1
ATOM 1618 N N . VAL B 1 53 ? 6.18118 -2.59842 49.16098 1.000 20.40202 52 VAL B N 1
ATOM 1619 C CA . VAL B 1 53 ? 6.33476 -3.34325 50.40839 1.000 21.84642 52 VAL B CA 1
ATOM 1620 C C . VAL B 1 53 ? 7.62700 -2.94783 51.10582 1.000 17.75003 52 VAL B C 1
ATOM 1621 O O . VAL B 1 53 ? 7.65447 -2.74349 52.32435 1.000 19.83549 52 VAL B O 1
ATOM 1625 N N . GLN B 1 54 ? 8.71916 -2.84580 50.34649 1.000 20.53080 53 GLN B N 1
ATOM 1626 C CA . GLN B 1 54 ? 10.00297 -2.49943 50.95164 1.000 21.98330 53 GLN B CA 1
ATOM 1627 C C . GLN B 1 54 ? 9.94832 -1.12765 51.60881 1.000 22.19525 53 GLN B C 1
ATOM 1628 O O . GLN B 1 54 ? 10.41927 -0.95622 52.73712 1.000 21.19316 53 GLN B O 1
ATOM 1634 N N . ALA B 1 55 ? 9.34803 -0.14283 50.93158 1.000 20.17784 54 ALA B N 1
ATOM 1635 C CA . ALA B 1 55 ? 9.20167 1.17891 51.53371 1.000 21.17048 54 ALA B CA 1
ATOM 1636 C C . ALA B 1 55 ? 8.32760 1.12181 52.78024 1.000 20.20780 54 ALA B C 1
ATOM 1637 O O . ALA B 1 55 ? 8.61832 1.78527 53.78163 1.000 20.88834 54 ALA B O 1
ATOM 1639 N N . LEU B 1 56 ? 7.25773 0.32491 52.74211 1.000 19.97965 55 LEU B N 1
ATOM 1640 C CA . LEU B 1 56 ? 6.39293 0.17977 53.91016 1.000 20.47915 55 LEU B CA 1
ATOM 1641 C C . LEU B 1 56 ? 7.15064 -0.43613 55.08027 1.000 21.57075 55 LEU B C 1
ATOM 1642 O O . LEU B 1 56 ? 7.05775 0.03915 56.21885 1.000 20.53253 55 LEU B O 1
ATOM 1647 N N . LEU B 1 57 ? 7.88876 -1.51588 54.81866 1.000 19.75452 56 LEU B N 1
ATOM 1648 C CA . LEU B 1 57 ? 8.63477 -2.17402 55.88508 1.000 16.63924 56 LEU B CA 1
ATOM 1649 C C . LEU B 1 57 ? 9.67405 -1.23620 56.48854 1.000 19.66413 56 LEU B C 1
ATOM 1650 O O . LEU B 1 57 ? 9.85997 -1.20912 57.70901 1.000 21.39917 56 LEU B O 1
ATOM 1655 N N . LYS B 1 58 ? 10.34718 -0.44362 55.65293 1.000 20.97137 57 LYS B N 1
ATOM 1656 C CA . LYS B 1 58 ? 11.32899 0.50606 56.17468 1.000 23.04214 57 LYS B CA 1
ATOM 1657 C C . LYS B 1 58 ? 10.67216 1.52457 57.09959 1.000 25.19397 57 LYS B C 1
ATOM 1658 O O . LYS B 1 58 ? 11.22396 1.86747 58.15157 1.000 22.84378 57 LYS B O 1
ATOM 1664 N N . ALA B 1 59 ? 9.48442 2.00857 56.73017 1.000 20.51696 58 ALA B N 1
ATOM 1665 C CA . ALA B 1 59 ? 8.78052 2.97598 57.56654 1.000 22.48526 58 ALA B CA 1
ATOM 1666 C C . ALA B 1 59 ? 8.32627 2.34773 58.87805 1.000 23.14905 58 ALA B C 1
ATOM 1667 O O . ALA B 1 59 ? 8.44183 2.96529 59.94413 1.000 27.91394 58 ALA B O 1
ATOM 1669 N N . LEU B 1 60 ? 7.80045 1.12201 58.82107 1.000 22.32153 59 LEU B N 1
ATOM 1670 C CA . LEU B 1 60 ? 7.36234 0.45320 60.04015 1.000 24.49165 59 LEU B CA 1
ATOM 1671 C C . LEU B 1 60 ? 8.54597 0.14452 60.94626 1.000 22.08024 59 LEU B C 1
ATOM 1672 O O . LEU B 1 60 ? 8.44862 0.26647 62.17063 1.000 24.92326 59 LEU B O 1
ATOM 1677 N N . ILE B 1 61 ? 9.66812 -0.25645 60.35522 1.000 22.22049 60 ILE B N 1
ATOM 1678 C CA . ILE B 1 61 ? 10.84986 -0.60161 61.14001 1.000 21.15295 60 ILE B CA 1
ATOM 1679 C C . ILE B 1 61 ? 11.41193 0.63777 61.82657 1.000 23.48187 60 ILE B C 1
ATOM 1680 O O . ILE B 1 61 ? 11.85977 0.57957 62.97838 1.000 25.73614 60 ILE B O 1
ATOM 1685 N N . ALA B 1 62 ? 11.35590 1.78664 61.14994 1.000 24.54469 61 ALA B N 1
ATOM 1686 C CA . ALA B 1 62 ? 11.92626 3.00754 61.71048 1.000 30.55402 61 ALA B CA 1
ATOM 1687 C C . ALA B 1 62 ? 11.20828 3.44366 62.98352 1.000 32.36555 61 ALA B C 1
ATOM 1688 O O . ALA B 1 62 ? 11.84327 3.99105 63.89230 1.000 33.43390 61 ALA B O 1
ATOM 1690 N N . LYS B 1 63 ? 9.89846 3.20936 63.07797 1.000 27.90462 62 LYS B N 1
ATOM 1691 C CA . LYS B 1 63 ? 9.12386 3.59154 64.25370 1.000 35.04501 62 LYS B CA 1
ATOM 1692 C C . LYS B 1 63 ? 8.57386 2.37549 64.99035 1.000 33.07033 62 LYS B C 1
ATOM 1693 O O . LYS B 1 63 ? 7.56857 2.47402 65.69882 1.000 31.78308 62 LYS B O 1
ATOM 1699 N N . PHE B 1 64 ? 9.26355 1.23736 64.86046 1.000 28.01784 63 PHE B N 1
ATOM 1700 C CA . PHE B 1 64 ? 8.73375 -0.05269 65.29895 1.000 23.49939 63 PHE B CA 1
ATOM 1701 C C . PHE B 1 64 ? 8.20634 -0.01148 66.73055 1.000 26.29188 63 PHE B C 1
ATOM 1702 O O . PHE B 1 64 ? 7.10565 -0.49244 67.01205 1.000 27.75272 63 PHE B O 1
ATOM 1710 N N . GLU B 1 65 ? 8.97757 0.56357 67.65318 1.000 29.18547 64 GLU B N 1
ATOM 1711 C CA . GLU B 1 65 ? 8.60936 0.50567 69.06271 1.000 27.49409 64 GLU B CA 1
ATOM 1712 C C . GLU B 1 65 ? 7.47976 1.45901 69.43058 1.000 31.65891 64 GLU B C 1
ATOM 1713 O O . GLU B 1 65 ? 6.96322 1.37503 70.55050 1.000 29.39248 64 GLU B O 1
ATOM 1719 N N . GLU B 1 66 ? 7.08293 2.35133 68.52295 1.000 29.45463 65 GLU B N 1
ATOM 1720 C CA . GLU B 1 66 ? 5.95725 3.24294 68.77432 1.000 35.90764 65 GLU B CA 1
ATOM 1721 C C . GLU B 1 66 ? 4.61019 2.59499 68.47845 1.000 35.68845 65 GLU B C 1
ATOM 1722 O O . GLU B 1 66 ? 3.58055 3.10809 68.92948 1.000 37.88613 65 GLU B O 1
ATOM 1728 N N . PHE B 1 67 ? 4.58905 1.48698 67.74206 1.000 32.96883 66 PHE B N 1
ATOM 1729 C CA . PHE B 1 67 ? 3.33290 0.84474 67.38739 1.000 34.94827 66 PHE B CA 1
ATOM 1730 C C . PHE B 1 67 ? 2.83724 -0.06873 68.50351 1.000 33.25849 66 PHE B C 1
ATOM 1731 O O . PHE B 1 67 ? 3.60284 -0.54995 69.34359 1.000 34.14297 66 PHE B O 1
ATOM 1739 N N . ASP B 1 68 ? 1.52613 -0.30440 68.49242 1.000 35.27093 67 ASP B N 1
ATOM 1740 C CA . ASP B 1 68 ? 0.90302 -1.25004 69.40314 1.000 32.01197 67 ASP B CA 1
ATOM 1741 C C . ASP B 1 68 ? 1.50110 -2.63901 69.21464 1.000 30.16505 67 ASP B C 1
ATOM 1742 O O . ASP B 1 68 ? 2.05100 -2.97157 68.16175 1.000 30.32117 67 ASP B O 1
ATOM 1747 N N . LEU B 1 69 ? 1.37866 -3.45701 70.26071 1.000 35.32865 68 LEU B N 1
ATOM 1748 C CA . LEU B 1 69 ? 1.94497 -4.80194 70.22200 1.000 36.25649 68 LEU B CA 1
ATOM 1749 C C . LEU B 1 69 ? 1.36782 -5.61545 69.07012 1.000 32.52099 68 LEU B C 1
ATOM 1750 O O . LEU B 1 69 ? 2.10079 -6.33804 68.38497 1.000 32.37102 68 LEU B O 1
ATOM 1755 N N . GLU B 1 70 ? 0.05745 -5.50071 68.83149 1.000 34.32066 69 GLU B N 1
ATOM 1756 C CA . GLU B 1 70 ? -0.56150 -6.23800 67.73293 1.000 32.65112 69 GLU B CA 1
ATOM 1757 C C . GLU B 1 70 ? 0.05658 -5.86214 66.39255 1.000 29.26581 69 GLU B C 1
ATOM 1758 O O . GLU B 1 70 ? 0.21943 -6.71851 65.51446 1.000 28.45331 69 GLU B O 1
ATOM 1764 N N . VAL B 1 71 ? 0.40375 -4.58499 66.21343 1.000 29.50178 70 VAL B N 1
ATOM 1765 C CA . VAL B 1 71 ? 1.05072 -4.16061 64.97543 1.000 26.21381 70 VAL B CA 1
ATOM 1766 C C . VAL B 1 71 ? 2.47679 -4.69779 64.90284 1.000 25.74624 70 VAL B C 1
ATOM 1767 O O . VAL B 1 71 ? 2.91652 -5.18350 63.85202 1.000 25.44777 70 VAL B O 1
ATOM 1771 N N . GLN B 1 72 ? 3.23008 -4.60028 66.00506 1.000 29.28694 71 GLN B N 1
ATOM 1772 C CA . GLN B 1 72 ? 4.58583 -5.14585 66.01299 1.000 25.34699 71 GLN B CA 1
ATOM 1773 C C . GLN B 1 72 ? 4.57970 -6.62841 65.65661 1.000 23.69098 71 GLN B C 1
ATOM 1774 O O . GLN B 1 72 ? 5.43005 -7.09017 64.88662 1.000 24.89751 71 GLN B O 1
ATOM 1780 N N . ARG B 1 73 ? 3.63041 -7.39032 66.21153 1.000 25.09508 72 ARG B N 1
ATOM 1781 C CA . ARG B 1 73 ? 3.53525 -8.81188 65.88438 1.000 27.26676 72 ARG B CA 1
ATOM 1782 C C . ARG B 1 73 ? 3.33213 -9.02283 64.39044 1.000 24.21795 72 ARG B C 1
ATOM 1783 O O . ARG B 1 73 ? 3.97366 -9.88753 63.78299 1.000 24.47285 72 ARG B O 1
ATOM 1791 N N . LEU B 1 74 ? 2.43614 -8.24380 63.77929 1.000 26.47228 73 LEU B N 1
ATOM 1792 C CA . LEU B 1 74 ? 2.13389 -8.44728 62.36688 1.000 24.12295 73 LEU B CA 1
ATOM 1793 C C . LEU B 1 74 ? 3.31644 -8.06979 61.48686 1.000 23.65034 73 LEU B C 1
ATOM 1794 O O . LEU B 1 74 ? 3.55032 -8.70498 60.45438 1.000 23.76057 73 LEU B O 1
ATOM 1799 N N . VAL B 1 75 ? 4.07171 -7.03651 61.86962 1.000 22.25977 74 VAL B N 1
ATOM 1800 C CA . VAL B 1 75 ? 5.27496 -6.69083 61.11607 1.000 22.17810 74 VAL B CA 1
ATOM 1801 C C . VAL B 1 75 ? 6.24958 -7.86296 61.12248 1.000 23.08928 74 VAL B C 1
ATOM 1802 O O . VAL B 1 75 ? 6.77420 -8.26637 60.07656 1.000 22.11121 74 VAL B O 1
ATOM 1806 N N . LEU B 1 76 ? 6.48793 -8.44372 62.30168 1.000 20.59695 75 LEU B N 1
ATOM 1807 C CA . LEU B 1 76 ? 7.37757 -9.59904 62.37439 1.000 21.35410 75 LEU B CA 1
ATOM 1808 C C . LEU B 1 76 ? 6.78768 -10.81227 61.67145 1.000 22.32553 75 LEU B C 1
ATOM 1809 O O . LEU B 1 76 ? 7.53570 -11.61650 61.10557 1.000 24.41421 75 LEU B O 1
ATOM 1814 N N . ALA B 1 77 ? 5.46137 -10.96600 61.69559 1.000 21.63987 76 ALA B N 1
ATOM 1815 C CA . ALA B 1 77 ? 4.84455 -12.06929 60.96280 1.000 21.79786 76 ALA B CA 1
ATOM 1816 C C . ALA B 1 77 ? 5.10396 -11.94210 59.46547 1.000 23.25946 76 ALA B C 1
ATOM 1817 O O . ALA B 1 77 ? 5.40135 -12.93514 58.79232 1.000 22.25187 76 ALA B O 1
ATOM 1819 N N . VAL B 1 78 ? 5.00899 -10.72343 58.92559 1.000 23.12242 77 VAL B N 1
ATOM 1820 C CA . VAL B 1 78 ? 5.36828 -10.50836 57.52624 1.000 22.17437 77 VAL B CA 1
ATOM 1821 C C . VAL B 1 78 ? 6.82622 -10.88404 57.28891 1.000 22.08339 77 VAL B C 1
ATOM 1822 O O . VAL B 1 78 ? 7.14997 -11.64809 56.37119 1.000 24.19290 77 VAL B O 1
ATOM 1826 N N . VAL B 1 79 ? 7.73234 -10.35385 58.11572 1.000 20.79240 78 VAL B N 1
ATOM 1827 C CA . VAL B 1 79 ? 9.15268 -10.63278 57.91752 1.000 22.16810 78 VAL B CA 1
ATOM 1828 C C . VAL B 1 79 ? 9.43883 -12.12291 58.07072 1.000 19.46096 78 VAL B C 1
ATOM 1829 O O . VAL B 1 79 ? 10.26319 -12.68541 57.34308 1.000 23.05522 78 VAL B O 1
ATOM 1833 N N . ALA B 1 80 ? 8.76219 -12.78699 59.00942 1.000 20.78979 79 ALA B N 1
ATOM 1834 C CA . ALA B 1 80 ? 8.98105 -14.22062 59.19427 1.000 22.87010 79 ALA B CA 1
ATOM 1835 C C . ALA B 1 80 ? 8.62312 -15.00986 57.93590 1.000 24.78882 79 ALA B C 1
ATOM 1836 O O . ALA B 1 80 ? 9.29496 -15.99224 57.60032 1.000 24.45624 79 ALA B O 1
ATOM 1838 N N . GLU B 1 81 ? 7.57171 -14.59718 57.21907 1.000 23.06330 80 GLU B N 1
ATOM 1839 C CA . GLU B 1 81 ? 7.22855 -15.29984 55.98494 1.000 21.95079 80 GLU B CA 1
ATOM 1840 C C . GLU B 1 81 ? 8.23925 -15.00606 54.88327 1.000 23.82701 80 GLU B C 1
ATOM 1841 O O . GLU B 1 81 ? 8.56035 -15.88812 54.07831 1.000 26.83883 80 GLU B O 1
ATOM 1847 N N . LEU B 1 82 ? 8.76608 -13.77705 54.84098 1.000 23.77528 81 LEU B N 1
ATOM 1848 C CA . LEU B 1 82 ? 9.74441 -13.41844 53.81673 1.000 21.86717 81 LEU B CA 1
ATOM 1849 C C . LEU B 1 82 ? 11.09177 -14.09059 54.03558 1.000 27.65046 81 LEU B C 1
ATOM 1850 O O . LEU B 1 82 ? 11.84409 -14.27863 53.07373 1.000 27.05282 81 LEU B O 1
ATOM 1855 N N . THR B 1 83 ? 11.43380 -14.43177 55.27715 1.000 24.40761 82 THR B N 1
ATOM 1856 C CA . THR B 1 83 ? 12.74702 -15.00203 55.55085 1.000 23.65392 82 THR B CA 1
ATOM 1857 C C . THR B 1 83 ? 12.73671 -16.52525 55.64599 1.000 25.58356 82 THR B C 1
ATOM 1858 O O . THR B 1 83 ? 13.81227 -17.13173 55.65279 1.000 29.35308 82 THR B O 1
ATOM 1862 N N . LYS B 1 84 ? 11.56539 -17.15730 55.70143 1.000 27.75477 83 LYS B N 1
ATOM 1863 C CA . LYS B 1 84 ? 11.50391 -18.61777 55.73294 1.000 32.67498 83 LYS B CA 1
ATOM 1864 C C . LYS B 1 84 ? 12.13160 -19.20475 54.47377 1.000 30.23458 83 LYS B C 1
ATOM 1865 O O . LYS B 1 84 ? 11.66463 -18.94634 53.36252 1.000 42.80253 83 LYS B O 1
ATOM 1871 N N . ASP B 1 85 ? 13.19728 -19.99210 54.64932 1.000 46.02121 84 ASP B N 1
ATOM 1872 C CA . ASP B 1 85 ? 13.92238 -20.60453 53.52623 1.000 60.16417 84 ASP B CA 1
ATOM 1873 C C . ASP B 1 85 ? 14.27853 -19.57929 52.45064 1.000 60.36684 84 ASP B C 1
ATOM 1874 O O . ASP B 1 85 ? 14.39885 -19.91092 51.26831 1.000 60.61751 84 ASP B O 1
ATOM 1879 N N . ASN B 1 86 ? 14.44054 -18.32117 52.85080 1.000 53.31817 85 ASN B N 1
ATOM 1880 C CA . ASN B 1 86 ? 14.76505 -17.23274 51.92875 1.000 46.49760 85 ASN B CA 1
ATOM 1881 C C . ASN B 1 86 ? 15.83130 -16.35701 52.57085 1.000 46.00785 85 ASN B C 1
ATOM 1882 O O . ASN B 1 86 ? 15.56431 -15.21925 52.97604 1.000 41.88041 85 ASN B O 1
ATOM 1887 N N . PRO B 1 87 ? 17.06264 -16.86736 52.68786 1.000 38.16526 86 PRO B N 1
ATOM 1888 C CA . PRO B 1 87 ? 18.14233 -16.05974 53.27891 1.000 41.82287 86 PRO B CA 1
ATOM 1889 C C . PRO B 1 87 ? 18.43828 -14.78855 52.51659 1.000 38.97461 86 PRO B C 1
ATOM 1890 O O . PRO B 1 87 ? 19.08480 -13.89351 53.07281 1.000 30.96452 86 PRO B O 1
ATOM 1894 N N . GLU B 1 88 ? 18.01601 -14.68624 51.25429 1.000 32.94745 87 GLU B N 1
ATOM 1895 C CA . GLU B 1 88 ? 18.31456 -13.48377 50.48429 1.000 38.60662 87 GLU B CA 1
ATOM 1896 C C . GLU B 1 88 ? 17.61722 -12.26144 51.06543 1.000 31.04894 87 GLU B C 1
ATOM 1897 O O . GLU B 1 88 ? 18.11216 -11.13949 50.91341 1.000 32.14626 87 GLU B O 1
ATOM 1903 N N . ALA B 1 89 ? 16.49006 -12.45758 51.75350 1.000 27.95228 88 ALA B N 1
ATOM 1904 C CA . ALA B 1 89 ? 15.78538 -11.33880 52.36936 1.000 29.15711 88 ALA B CA 1
ATOM 1905 C C . ALA B 1 89 ? 16.57030 -10.72126 53.51628 1.000 30.51827 88 ALA B C 1
ATOM 1906 O O . ALA B 1 89 ? 16.27348 -9.59063 53.91996 1.000 25.64304 88 ALA B O 1
ATOM 1908 N N . VAL B 1 90 ? 17.56380 -11.43608 54.04991 1.000 24.31523 89 VAL B N 1
ATOM 1909 C CA . VAL B 1 90 ? 18.33338 -10.91020 55.17264 1.000 22.29681 89 VAL B CA 1
ATOM 1910 C C . VAL B 1 90 ? 19.08489 -9.64697 54.76559 1.000 24.18838 89 VAL B C 1
ATOM 1911 O O . VAL B 1 90 ? 19.19485 -8.69409 55.54649 1.000 24.48641 89 VAL B O 1
ATOM 1915 N N . ALA B 1 91 ? 19.60772 -9.61403 53.53611 1.000 24.82447 90 ALA B N 1
ATOM 1916 C CA . ALA B 1 91 ? 20.37498 -8.45285 53.09482 1.000 22.70958 90 ALA B CA 1
ATOM 1917 C C . ALA B 1 91 ? 19.50260 -7.20463 53.02648 1.000 21.88755 90 ALA B C 1
ATOM 1918 O O . ALA B 1 91 ? 19.95746 -6.10315 53.35468 1.000 23.91895 90 ALA B O 1
ATOM 1920 N N . PHE B 1 92 ? 18.24498 -7.35599 52.60436 1.000 22.20991 91 PHE B N 1
ATOM 1921 C CA . PHE B 1 92 ? 17.32085 -6.22551 52.62197 1.000 24.67262 91 PHE B CA 1
ATOM 1922 C C . PHE B 1 92 ? 17.09927 -5.72330 54.04232 1.000 25.81321 91 PHE B C 1
ATOM 1923 O O . PHE B 1 92 ? 17.09278 -4.51376 54.29357 1.000 22.09107 91 PHE B O 1
ATOM 1931 N N . LEU B 1 93 ? 16.88080 -6.64513 54.98382 1.000 24.21914 92 LEU B N 1
ATOM 1932 C CA . LEU B 1 93 ? 16.62407 -6.24165 56.36398 1.000 21.34280 92 LEU B CA 1
ATOM 1933 C C . LEU B 1 93 ? 17.79938 -5.46107 56.93805 1.000 21.80355 92 LEU B C 1
ATOM 1934 O O . LEU B 1 93 ? 17.60616 -4.49314 57.68295 1.000 20.49184 92 LEU B O 1
ATOM 1939 N N . LYS B 1 94 ? 19.02560 -5.85772 56.59201 1.000 24.07251 93 LYS B N 1
ATOM 1940 C CA . LYS B 1 94 ? 20.19289 -5.06967 56.97084 1.000 22.91977 93 LYS B CA 1
ATOM 1941 C C . LYS B 1 94 ? 20.08734 -3.64813 56.43115 1.000 23.95707 93 LYS B C 1
ATOM 1942 O O . LYS B 1 94 ? 20.27988 -2.67572 57.16698 1.000 25.89868 93 LYS B O 1
ATOM 1948 N N . ALA B 1 95 ? 19.76345 -3.51053 55.14217 1.000 24.92480 94 ALA B N 1
ATOM 1949 C CA . ALA B 1 95 ? 19.63427 -2.18437 54.54519 1.000 24.45368 94 ALA B CA 1
ATOM 1950 C C . ALA B 1 95 ? 18.49479 -1.38724 55.16559 1.000 27.11679 94 ALA B C 1
ATOM 1951 O O . ALA B 1 95 ? 18.51913 -0.15087 55.13927 1.000 30.33098 94 ALA B O 1
ATOM 1953 N N . ALA B 1 96 ? 17.48653 -2.06381 55.70895 1.000 22.90828 95 ALA B N 1
ATOM 1954 C CA . ALA B 1 96 ? 16.34626 -1.39351 56.31676 1.000 22.35975 95 ALA B CA 1
ATOM 1955 C C . ALA B 1 96 ? 16.57501 -1.02332 57.77844 1.000 25.37585 95 ALA B C 1
ATOM 1956 O O . ALA B 1 96 ? 15.66442 -0.47674 58.40423 1.000 26.42168 95 ALA B O 1
ATOM 1958 N N . GLY B 1 97 ? 17.75390 -1.30103 58.33543 1.000 25.04065 96 GLY B N 1
ATOM 1959 C CA . GLY B 1 97 ? 18.00116 -1.02811 59.74188 1.000 25.49980 96 GLY B CA 1
ATOM 1960 C C . GLY B 1 97 ? 17.24318 -1.93956 60.68380 1.000 23.79766 96 GLY B C 1
ATOM 1961 O O . GLY B 1 97 ? 16.96966 -1.55856 61.82570 1.000 22.79874 96 GLY B O 1
ATOM 1962 N N . PHE B 1 98 ? 16.91449 -3.15179 60.23073 1.000 20.91716 97 PHE B N 1
ATOM 1963 C CA . PHE B 1 98 ? 15.99145 -4.02587 60.94971 1.000 19.91008 97 PHE B CA 1
ATOM 1964 C C . PHE B 1 98 ? 16.60769 -4.62069 62.20928 1.000 20.62545 97 PHE B C 1
ATOM 1965 O O . PHE B 1 98 ? 15.91110 -4.81991 63.21239 1.000 20.72405 97 PHE B O 1
ATOM 1973 N N . TRP B 1 99 ? 17.88458 -4.94950 62.17051 1.000 21.43542 98 TRP B N 1
ATOM 1974 C CA . TRP B 1 99 ? 18.38367 -5.86427 63.19388 1.000 23.69590 98 TRP B CA 1
ATOM 1975 C C . TRP B 1 99 ? 18.46889 -5.23867 64.58838 1.000 22.26441 98 TRP B C 1
ATOM 1976 O O . TRP B 1 99 ? 18.15937 -5.92854 65.56874 1.000 23.81302 98 TRP B O 1
ATOM 1987 N N . PRO B 1 100 ? 18.83834 -3.96151 64.74758 1.000 24.82910 99 PRO B N 1
ATOM 1988 C CA . PRO B 1 100 ? 18.69777 -3.35278 66.08432 1.000 22.79555 99 PRO B CA 1
ATOM 1989 C C . PRO B 1 100 ? 17.27699 -3.41947 66.63437 1.000 22.25252 99 PRO B C 1
ATOM 1990 O O . PRO B 1 100 ? 17.09865 -3.54599 67.85342 1.000 20.50165 99 PRO B O 1
ATOM 1994 N N . HIS B 1 101 ? 16.25424 -3.36015 65.77449 1.000 20.04451 100 HIS B N 1
ATOM 1995 C CA . HIS B 1 101 ? 14.88011 -3.41903 66.26526 1.000 19.19475 100 HIS B CA 1
ATOM 1996 C C . HIS B 1 101 ? 14.48447 -4.84037 66.63689 1.000 19.34246 100 HIS B C 1
ATOM 1997 O O . HIS B 1 101 ? 13.79436 -5.05720 67.64152 1.000 19.03591 100 HIS B O 1
ATOM 2004 N N . LEU B 1 102 ? 14.90325 -5.82142 65.83928 1.000 19.58810 101 LEU B N 1
ATOM 2005 C CA . LEU B 1 102 ? 14.70764 -7.20903 66.24229 1.000 18.40255 101 LEU B CA 1
ATOM 2006 C C . LEU B 1 102 ? 15.41655 -7.49138 67.56191 1.000 20.22111 101 LEU B C 1
ATOM 2007 O O . LEU B 1 102 ? 14.87793 -8.18018 68.43639 1.000 19.67058 101 LEU B O 1
ATOM 2012 N N . ALA B 1 103 ? 16.62119 -6.94446 67.72849 1.000 19.94949 102 ALA B N 1
ATOM 2013 C CA . ALA B 1 103 ? 17.36635 -7.15324 68.96526 1.000 22.77226 102 ALA B CA 1
ATOM 2014 C C . ALA B 1 103 ? 16.59115 -6.64435 70.17255 1.000 20.24936 102 ALA B C 1
ATOM 2015 O O . ALA B 1 103 ? 16.59783 -7.27605 71.23704 1.000 21.82740 102 ALA B O 1
ATOM 2017 N N . ALA B 1 104 ? 15.92821 -5.49436 70.03275 1.000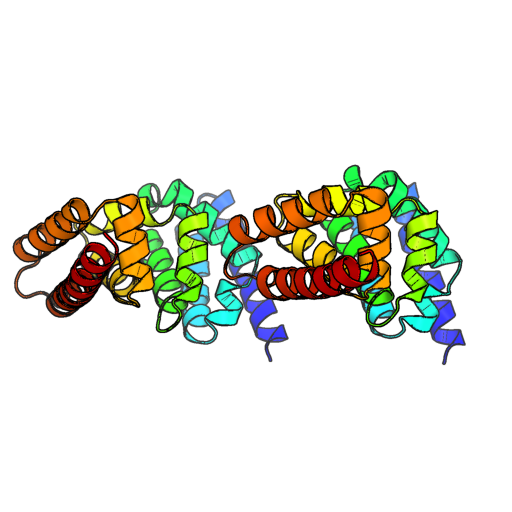 19.26968 103 ALA B N 1
ATOM 2018 C CA . ALA B 1 104 ? 15.11540 -4.97996 71.12903 1.000 20.02301 103 ALA B CA 1
ATOM 2019 C C . ALA B 1 104 ? 13.87519 -5.83343 71.33703 1.000 21.45763 103 ALA B C 1
ATOM 2020 O O . ALA B 1 104 ? 13.42837 -6.02253 72.47376 1.000 23.90484 103 ALA B O 1
ATOM 2022 N N . ALA B 1 105 ? 13.29712 -6.34220 70.24409 1.000 21.61409 104 ALA B N 1
ATOM 2023 C CA . ALA B 1 105 ? 12.11280 -7.18559 70.34314 1.000 20.22272 104 ALA B CA 1
ATOM 2024 C C . ALA B 1 105 ? 12.38590 -8.44980 71.14625 1.000 25.09708 104 ALA B C 1
ATOM 2025 O O . ALA B 1 105 ? 11.48936 -8.95243 71.83340 1.000 23.48187 104 ALA B O 1
ATOM 2027 N N . LEU B 1 106 ? 13.61390 -8.97216 71.08493 1.000 22.58490 105 LEU B N 1
ATOM 2028 C CA . LEU B 1 106 ? 13.94934 -10.17528 71.84281 1.000 25.05451 105 LEU B CA 1
ATOM 2029 C C . LEU B 1 106 ? 13.87410 -9.95276 73.34773 1.000 27.86317 105 LEU B C 1
ATOM 2030 O O . LEU B 1 106 ? 13.72746 -10.92051 74.10247 1.000 26.02763 105 LEU B O 1
ATOM 2035 N N . ARG B 1 107 ? 13.96816 -8.70589 73.79899 1.000 23.89894 106 ARG B N 1
ATOM 2036 C CA . ARG B 1 107 ? 13.85186 -8.37152 75.20885 1.000 29.16726 106 ARG B CA 1
ATOM 2037 C C . ARG B 1 107 ? 12.46381 -7.85214 75.57050 1.000 27.73186 106 ARG B C 1
ATOM 2038 O O . ARG B 1 107 ? 12.27126 -7.32601 76.67128 1.000 27.76186 106 ARG B O 1
ATOM 2046 N N . HIS B 1 108 ? 11.49613 -7.99288 74.66966 1.000 26.93945 107 HIS B N 1
ATOM 2047 C CA . HIS B 1 108 ? 10.11201 -7.61823 74.92972 1.000 29.21586 107 HIS B CA 1
ATOM 2048 C C . HIS B 1 108 ? 9.43090 -8.71192 75.75501 1.000 29.91466 107 HIS B C 1
ATOM 2049 O O . HIS B 1 108 ? 9.71737 -9.89841 75.57070 1.000 27.78125 107 HIS B O 1
ATOM 2056 N N . PRO B 1 109 ? 8.54745 -8.34722 76.68790 1.000 32.12253 108 PRO B N 1
ATOM 2057 C CA . PRO B 1 109 ? 7.93515 -9.36609 77.55512 1.000 32.23836 108 PRO B CA 1
ATOM 2058 C C . PRO B 1 109 ? 6.91983 -10.25882 76.86177 1.000 33.99333 108 PRO B C 1
ATOM 2059 O O . PRO B 1 109 ? 6.56302 -11.29898 77.43031 1.000 36.34654 108 PRO B O 1
ATOM 2063 N N . ASP B 1 110 ? 6.43999 -9.90246 75.67161 1.000 33.08577 109 ASP B N 1
ATOM 2064 C CA . ASP B 1 110 ? 5.39809 -10.68282 75.01309 1.000 31.86940 109 ASP B CA 1
ATOM 2065 C C . ASP B 1 110 ? 6.00425 -11.91353 74.34886 1.000 34.39653 109 ASP B C 1
ATOM 2066 O O . ASP B 1 110 ? 6.85408 -11.79322 73.46067 1.000 29.22481 109 ASP B O 1
ATOM 2071 N N . LEU B 1 111 ? 5.54743 -13.09694 74.76793 1.000 36.73476 110 LEU B N 1
ATOM 2072 C CA . LEU B 1 111 ? 6.11041 -14.34221 74.25291 1.000 38.32890 110 LEU B CA 1
ATOM 2073 C C . LEU B 1 111 ? 5.87984 -14.48275 72.75195 1.000 31.08982 110 LEU B C 1
ATOM 2074 O O . LEU B 1 111 ? 6.75956 -14.96075 72.02403 1.000 31.26966 110 LEU B O 1
ATOM 2079 N N . GLU B 1 112 ? 4.70395 -14.07319 72.26797 1.000 37.97142 111 GLU B N 1
ATOM 2080 C CA . GLU B 1 112 ? 4.39890 -14.22154 70.84806 1.000 32.13129 111 GLU B CA 1
ATOM 2081 C C . GLU B 1 112 ? 5.34878 -13.39204 69.99484 1.000 27.50432 111 GLU B C 1
ATOM 2082 O O . GLU B 1 112 ? 5.87298 -13.87537 68.98496 1.000 27.62851 111 GLU B O 1
ATOM 2088 N N . LEU B 1 113 ? 5.58310 -12.13511 70.38787 1.000 27.32618 112 LEU B N 1
ATOM 2089 C CA . LEU B 1 113 ? 6.55341 -11.30748 69.67502 1.000 28.76296 112 LEU B CA 1
ATOM 2090 C C . LEU B 1 113 ? 7.93767 -11.94534 69.68848 1.000 25.71547 112 LEU B C 1
ATOM 2091 O O . LEU B 1 113 ? 8.63103 -11.96526 68.66326 1.000 24.07919 112 LEU B O 1
ATOM 2096 N N . VAL B 1 114 ? 8.35797 -12.46798 70.84525 1.000 25.98134 113 VAL B N 1
ATOM 2097 C CA . VAL B 1 114 ? 9.67774 -13.08473 70.95162 1.000 23.10398 113 VAL B CA 1
ATOM 2098 C C . VAL B 1 114 ? 9.76444 -14.31198 70.05194 1.000 24.71838 113 VAL B C 1
ATOM 2099 O O . VAL B 1 114 ? 10.77733 -14.53411 69.37791 1.000 22.88913 113 VAL B O 1
ATOM 2103 N N . ARG B 1 115 ? 8.69954 -15.12013 70.00980 1.000 23.37590 114 ARG B N 1
ATOM 2104 C CA . ARG B 1 115 ? 8.71263 -16.29545 69.14476 1.000 25.62761 114 ARG B CA 1
ATOM 2105 C C . ARG B 1 115 ? 8.84374 -15.89660 67.68063 1.000 25.70140 114 ARG B C 1
ATOM 2106 O O . ARG B 1 115 ? 9.58019 -16.53523 66.92025 1.000 25.29001 114 ARG B O 1
ATOM 2114 N N . LEU B 1 116 ? 8.13572 -14.83748 67.26768 1.000 25.50668 115 LEU B N 1
ATOM 2115 C CA . LEU B 1 116 ? 8.26484 -14.34327 65.90013 1.000 22.20159 115 LEU B CA 1
ATOM 2116 C C . LEU B 1 116 ? 9.68336 -13.86152 65.62560 1.000 21.17090 115 LEU B C 1
ATOM 2117 O O . LEU B 1 116 ? 10.25686 -14.15409 64.56864 1.000 22.09117 115 LEU B O 1
ATOM 2122 N N . ALA B 1 117 ? 10.26407 -13.11584 66.56533 1.000 20.90441 116 ALA B N 1
ATOM 2123 C CA . ALA B 1 117 ? 11.63987 -12.66554 66.39594 1.000 24.28967 116 ALA B CA 1
ATOM 2124 C C . ALA B 1 117 ? 12.58926 -13.84997 66.26396 1.000 20.57801 116 ALA B C 1
ATOM 2125 O O . ALA B 1 117 ? 13.49235 -13.84397 65.41704 1.000 18.17327 116 ALA B O 1
ATOM 2127 N N . LEU B 1 118 ? 12.38869 -14.88096 67.08937 1.000 21.67314 117 LEU B N 1
ATOM 2128 C CA . LEU B 1 118 ? 13.24640 -16.06192 67.05279 1.000 22.29241 117 LEU B CA 1
ATOM 2129 C C . LEU B 1 118 ? 13.06291 -16.85016 65.76369 1.000 23.57429 117 LEU B C 1
ATOM 2130 O O . LEU B 1 118 ? 14.02761 -17.42403 65.24632 1.000 22.38661 117 LEU B O 1
ATOM 2135 N N . ALA B 1 119 ? 11.83831 -16.89003 65.22975 1.000 24.33373 118 ALA B N 1
ATOM 2136 C CA . ALA B 1 119 ? 11.62146 -17.54220 63.94246 1.000 27.42828 118 ALA B CA 1
ATOM 2137 C C . ALA B 1 119 ? 12.42325 -16.85458 62.84638 1.000 25.17672 118 ALA B C 1
ATOM 2138 O O . ALA B 1 119 ? 13.01434 -17.51998 61.98634 1.000 25.87265 118 ALA B O 1
ATOM 2140 N N . ILE B 1 120 ? 12.46394 -15.51929 62.87181 1.000 19.95287 119 ILE B N 1
ATOM 2141 C CA . ILE B 1 120 ? 13.24473 -14.77142 61.89410 1.000 18.43683 119 ILE B CA 1
ATOM 2142 C C . ILE B 1 120 ? 14.73269 -15.02030 62.10146 1.000 22.01954 119 ILE B C 1
ATOM 2143 O O . ILE B 1 120 ? 15.47399 -15.30144 61.15196 1.000 21.61031 119 ILE B O 1
ATOM 2148 N N . LEU B 1 121 ? 15.18888 -14.90867 63.35157 1.000 20.49165 120 LEU B N 1
ATOM 2149 C CA . LEU B 1 121 ? 16.61162 -15.04190 63.65187 1.000 22.40855 120 LEU B CA 1
ATOM 2150 C C . LEU B 1 121 ? 17.13750 -16.41716 63.26506 1.000 21.41804 120 LEU B C 1
ATOM 2151 O O . LEU B 1 121 ? 18.26454 -16.54325 62.76849 1.000 22.97385 120 LEU B O 1
ATOM 2156 N N . SER B 1 122 ? 16.34201 -17.45702 63.50024 1.000 20.69479 121 SER B N 1
ATOM 2157 C CA . SER B 1 122 ? 16.74247 -18.83667 63.26419 1.000 21.62410 121 SER B CA 1
ATOM 2158 C C . SER B 1 122 ? 16.47015 -19.29812 61.83864 1.000 27.08214 121 SER B C 1
ATOM 2159 O O . SER B 1 122 ? 16.75693 -20.45472 61.51192 1.000 23.03075 121 SER B O 1
ATOM 2162 N N . SER B 1 123 ? 15.93396 -18.42301 60.97979 1.000 23.03488 122 SER B N 1
ATOM 2163 C CA . SER B 1 123 ? 15.51147 -18.84783 59.64900 1.000 24.76838 122 SER B CA 1
ATOM 2164 C C . SER B 1 123 ? 16.67881 -19.23505 58.75016 1.000 25.78741 122 SER B C 1
ATOM 2165 O O . SER B 1 123 ? 16.47329 -19.98254 57.79000 1.000 23.30389 122 SER B O 1
ATOM 2168 N N . SER B 1 124 ? 17.89347 -18.77779 59.04506 1.000 21.84342 123 SER B N 1
ATOM 2169 C CA . SER B 1 124 ? 19.05414 -19.12757 58.23289 1.000 20.54494 123 SER B CA 1
ATOM 2170 C C . SER B 1 124 ? 20.31817 -18.71217 58.96835 1.000 22.65757 123 SER B C 1
ATOM 2171 O O . SER B 1 124 ? 20.28483 -17.85271 59.85386 1.000 20.38434 123 SER B O 1
ATOM 2174 N N . LEU B 1 125 ? 21.44051 -19.32483 58.57569 1.000 20.25784 124 LEU B N 1
ATOM 2175 C CA . LEU B 1 125 ? 22.73261 -18.84873 59.05811 1.000 23.29602 124 LEU B CA 1
ATOM 2176 C C . LEU B 1 125 ? 22.94644 -17.38520 58.68980 1.000 26.37242 124 LEU B C 1
ATOM 2177 O O . LEU B 1 125 ? 23.52959 -16.62369 59.46730 1.000 22.87893 124 LEU B O 1
ATOM 2182 N N . ALA B 1 126 ? 22.46006 -16.96489 57.51557 1.000 21.96088 125 ALA B N 1
ATOM 2183 C CA . ALA B 1 126 ? 22.61374 -15.56708 57.11500 1.000 23.63004 125 ALA B CA 1
ATOM 2184 C C . ALA B 1 126 ? 21.94475 -14.62545 58.11085 1.000 19.87036 125 ALA B C 1
ATOM 2185 O O . ALA B 1 126 ? 22.46966 -13.54548 58.40222 1.000 22.30726 125 ALA B O 1
ATOM 2187 N N . ALA B 1 127 ? 20.79374 -15.02258 58.65373 1.000 21.39566 126 ALA B N 1
ATOM 2188 C CA . ALA B 1 127 ? 20.11358 -14.18598 59.63616 1.000 23.62590 126 ALA B CA 1
ATOM 2189 C C . ALA B 1 127 ? 20.95599 -14.03329 60.89387 1.000 19.78613 126 ALA B C 1
ATOM 2190 O O . ALA B 1 127 ? 21.10725 -12.92747 61.42386 1.000 19.93930 126 ALA B O 1
ATOM 2192 N N . VAL B 1 128 ? 21.50840 -15.14385 61.39091 1.000 18.76545 127 VAL B N 1
ATOM 2193 C CA . VAL B 1 128 ? 22.35325 -15.08177 62.57998 1.000 22.31936 127 VAL B CA 1
ATOM 2194 C C . VAL B 1 128 ? 23.59042 -14.23681 62.31004 1.000 21.72694 127 VAL B C 1
ATOM 2195 O O . VAL B 1 128 ? 24.00601 -13.43502 63.15484 1.000 20.14069 127 VAL B O 1
ATOM 2199 N N . GLU B 1 129 ? 24.18650 -14.38635 61.12235 1.000 20.16146 128 GLU B N 1
ATOM 2200 C CA . GLU B 1 129 ? 25.36126 -13.59135 60.77625 1.000 22.87228 128 GLU B CA 1
ATOM 2201 C C . GLU B 1 129 ? 25.03989 -12.10203 60.76465 1.000 21.96004 128 GLU B C 1
ATOM 2202 O O . GLU B 1 129 ? 25.85439 -11.28272 61.20430 1.000 22.91026 128 GLU B O 1
ATOM 2208 N N . ALA B 1 130 ? 23.86411 -11.73089 60.25327 1.000 22.03969 129 ALA B N 1
ATOM 2209 C CA . ALA B 1 130 ? 23.49370 -10.31830 60.21837 1.000 24.93770 129 ALA B CA 1
ATOM 2210 C C . ALA B 1 130 ? 23.26538 -9.77706 61.62159 1.000 22.01499 129 ALA B C 1
ATOM 2211 O O . ALA B 1 130 ? 23.69694 -8.66076 61.94125 1.000 22.55726 129 ALA B O 1
ATOM 2213 N N . PHE B 1 131 ? 22.58740 -10.55462 62.46865 1.000 18.67259 130 PHE B N 1
ATOM 2214 C CA . PHE B 1 131 ? 22.40404 -10.16430 63.86300 1.000 21.98458 130 PHE B CA 1
ATOM 2215 C C . PHE B 1 131 ? 23.74647 -9.97562 64.55746 1.000 21.49552 130 PHE B C 1
ATOM 2216 O O . PHE B 1 131 ? 23.97034 -8.97130 65.24275 1.000 20.57458 130 PHE B O 1
ATOM 2224 N N . VAL B 1 132 ? 24.65438 -10.93929 64.39059 1.000 19.96663 131 VAL B N 1
ATOM 2225 C CA . VAL B 1 132 ? 25.96153 -10.85615 65.03305 1.000 20.51882 131 VAL B CA 1
ATOM 2226 C C . VAL B 1 132 ? 26.77496 -9.70504 64.45310 1.000 23.73078 131 VAL B C 1
ATOM 2227 O O . VAL B 1 132 ? 27.52761 -9.04003 65.17705 1.000 20.84586 131 VAL B O 1
ATOM 2231 N N . ALA B 1 133 ? 26.62421 -9.43067 63.15331 1.000 23.58170 132 ALA B N 1
ATOM 2232 C CA . ALA B 1 133 ? 27.31966 -8.29412 62.55419 1.000 29.30042 132 ALA B CA 1
ATOM 2233 C C . ALA B 1 133 ? 26.96277 -6.98438 63.24675 1.000 27.79224 132 ALA B C 1
ATOM 2234 O O . ALA B 1 133 ? 27.78929 -6.06660 63.30313 1.000 30.82377 132 ALA B O 1
ATOM 2236 N N . ALA B 1 134 ? 25.75706 -6.88677 63.80165 1.000 21.28792 133 ALA B N 1
ATOM 2237 C CA . ALA B 1 134 ? 25.32084 -5.67380 64.48228 1.000 22.89587 133 ALA B CA 1
ATOM 2238 C C . ALA B 1 134 ? 25.53167 -5.71560 65.99043 1.000 25.00954 133 ALA B C 1
ATOM 2239 O O . ALA B 1 134 ? 25.98771 -4.72717 66.56941 1.000 23.94353 133 ALA B O 1
ATOM 2241 N N . LEU B 1 135 ? 25.23008 -6.83514 66.64653 1.000 21.42985 134 LEU B N 1
ATOM 2242 C CA . LEU B 1 135 ? 25.25849 -6.91129 68.10260 1.000 23.49340 134 LEU B CA 1
ATOM 2243 C C . LEU B 1 135 ? 26.37024 -7.78334 68.65741 1.000 21.27853 134 LEU B C 1
ATOM 2244 O O . LEU B 1 135 ? 26.52924 -7.84925 69.88266 1.000 23.94769 134 LEU B O 1
ATOM 2249 N N . GLY B 1 136 ? 27.13713 -8.44894 67.80708 1.000 19.83643 135 GLY B N 1
ATOM 2250 C CA . GLY B 1 136 ? 28.28491 -9.20422 68.26060 1.000 20.11140 135 GLY B CA 1
ATOM 2251 C C . GLY B 1 136 ? 27.91823 -10.59387 68.75357 1.000 21.36628 135 GLY B C 1
ATOM 2252 O O . GLY B 1 136 ? 26.77052 -10.90075 69.06589 1.000 20.48382 135 GLY B O 1
ATOM 2253 N N . LEU B 1 137 ? 28.93934 -11.44904 68.82695 1.000 22.85632 136 LEU B N 1
ATOM 2254 C CA . LEU B 1 137 ? 28.74333 -12.79403 69.35448 1.000 23.22302 136 LEU B CA 1
ATOM 2255 C C . LEU B 1 137 ? 28.24492 -12.74120 70.79435 1.000 22.66673 136 LEU B C 1
ATOM 2256 O O . LEU B 1 137 ? 27.33690 -13.48727 71.18032 1.000 21.12285 136 LEU B O 1
ATOM 2261 N N . GLU B 1 138 ? 28.82828 -11.85330 71.60178 1.000 22.83805 137 GLU B N 1
ATOM 2262 C CA . GLU B 1 138 ? 28.48372 -11.79214 73.01729 1.000 25.17349 137 GLU B CA 1
ATOM 2263 C C . GLU B 1 138 ? 27.07336 -11.24801 73.21286 1.000 24.93604 137 GLU B C 1
ATOM 2264 O O . GLU B 1 138 ? 26.34142 -11.70656 74.09868 1.000 22.45293 137 GLU B O 1
ATOM 2270 N N . GLY B 1 139 ? 26.67541 -10.27199 72.39140 1.000 21.99820 138 GLY B N 1
ATOM 2271 C CA . GLY B 1 139 ? 25.32171 -9.75222 72.47769 1.000 19.51084 138 GLY B CA 1
ATOM 2272 C C . GLY B 1 139 ? 24.27208 -10.81132 72.19719 1.000 22.48247 138 GLY B C 1
ATOM 2273 O O . GLY B 1 139 ? 23.25796 -10.89017 72.89378 1.000 22.12677 138 GLY B O 1
ATOM 2274 N N . LEU B 1 140 ? 24.50537 -11.64801 71.18035 1.000 19.56149 139 LEU B N 1
ATOM 2275 C CA . LEU B 1 140 ? 23.56364 -12.72721 70.88483 1.000 19.69413 139 LEU B CA 1
ATOM 2276 C C . LEU B 1 140 ? 23.61209 -13.81151 71.95392 1.000 17.75480 139 LEU B C 1
ATOM 2277 O O . LEU B 1 140 ? 22.56710 -14.30708 72.38831 1.000 20.01757 139 LEU B O 1
ATOM 2282 N N . GLU B 1 141 ? 24.81493 -14.19508 72.38590 1.000 20.71049 140 GLU B N 1
ATOM 2283 C CA . GLU B 1 141 ? 24.93724 -15.19077 73.44558 1.000 21.17336 140 GLU B CA 1
ATOM 2284 C C . GLU B 1 141 ? 24.18496 -14.74230 74.69444 1.000 23.78022 140 GLU B C 1
ATOM 2285 O O . GLU B 1 141 ? 23.42994 -15.51809 75.29398 1.000 23.32676 140 GLU B O 1
ATOM 2291 N N . ALA B 1 142 ? 24.35958 -13.47344 75.08350 1.000 21.74278 141 ALA B N 1
ATOM 2292 C CA . ALA B 1 142 ? 23.67425 -12.94611 76.26123 1.000 24.48065 141 ALA B CA 1
ATOM 2293 C C . ALA B 1 142 ? 22.16202 -12.94197 76.07980 1.000 25.63740 141 ALA B C 1
ATOM 2294 O O . ALA B 1 142 ? 21.41696 -13.21162 77.03100 1.000 23.21625 141 ALA B O 1
ATOM 2296 N N . ASP B 1 143 ? 21.68573 -12.60115 74.87720 1.000 20.63439 142 ASP B N 1
ATOM 2297 C CA . ASP B 1 143 ? 20.24782 -12.61550 74.62154 1.000 21.96594 142 ASP B CA 1
ATOM 2298 C C . ASP B 1 143 ? 19.68089 -14.01584 74.80566 1.000 23.44939 142 ASP B C 1
ATOM 2299 O O . ASP B 1 143 ? 18.62208 -14.19977 75.41603 1.000 22.82301 142 ASP B O 1
ATOM 2304 N N . LEU B 1 144 ? 20.37051 -15.01571 74.26100 1.000 20.53285 143 LEU B N 1
ATOM 2305 C CA . LEU B 1 144 ? 19.87716 -16.38655 74.33807 1.000 21.68148 143 LEU B CA 1
ATOM 2306 C C . LEU B 1 144 ? 19.84942 -16.88130 75.77948 1.000 25.16981 143 LEU B C 1
ATOM 2307 O O . LEU B 1 144 ? 18.90661 -17.56871 76.19035 1.000 25.73165 143 LEU B O 1
ATOM 2312 N N . ALA B 1 145 ? 20.87358 -16.53929 76.56514 1.000 22.95708 144 ALA B N 1
ATOM 2313 C CA . ALA B 1 145 ? 20.87744 -16.93304 77.96911 1.000 26.75487 144 ALA B CA 1
ATOM 2314 C C . ALA B 1 145 ? 19.74731 -16.24916 78.72321 1.000 32.50334 144 ALA B C 1
ATOM 2315 O O . ALA B 1 145 ? 19.08916 -16.86658 79.57135 1.000 29.26404 144 ALA B O 1
ATOM 2317 N N . TYR B 1 146 ? 19.50537 -14.97130 78.41743 1.000 25.48400 145 TYR B N 1
ATOM 2318 C CA . TYR B 1 146 ? 18.37901 -14.25385 79.00313 1.000 26.40650 145 TYR B CA 1
ATOM 2319 C C . TYR B 1 146 ? 17.05431 -14.91851 78.64733 1.000 30.84671 145 TYR B C 1
ATOM 2320 O O . TYR B 1 146 ? 16.18385 -15.09601 79.50718 1.000 33.39223 145 TYR B O 1
ATOM 2329 N N . LEU B 1 147 ? 16.87945 -15.27830 77.37286 1.000 24.13339 146 LEU B N 1
ATOM 2330 C CA . LEU B 1 147 ? 15.62169 -15.86966 76.92792 1.000 28.30145 146 LEU B CA 1
ATOM 2331 C C . LEU B 1 147 ? 15.36401 -17.21834 77.58744 1.000 30.88888 146 LEU B C 1
ATOM 2332 O O . LEU B 1 147 ? 14.20666 -17.58098 77.82153 1.000 32.11962 146 LEU B O 1
ATOM 2337 N N . ARG B 1 148 ? 16.42065 -17.97143 77.88739 1.000 32.64215 147 ARG B N 1
ATOM 2338 C CA . ARG B 1 148 ? 16.24960 -19.24586 78.57854 1.000 33.96820 147 ARG B CA 1
ATOM 2339 C C . ARG B 1 148 ? 15.69159 -19.04008 79.98149 1.000 39.14895 147 ARG B C 1
ATOM 2340 O O . ARG B 1 148 ? 14.77126 -19.74835 80.40530 1.000 44.50002 147 ARG B O 1
ATOM 2348 N N . ALA B 1 149 ? 16.23325 -18.06557 80.71569 1.000 38.37637 148 ALA B N 1
ATOM 2349 C CA . ALA B 1 149 ? 15.75851 -17.81045 82.07116 1.000 44.31976 148 ALA B CA 1
ATOM 2350 C C . ALA B 1 149 ? 14.40073 -17.11987 82.07678 1.000 51.93458 148 ALA B C 1
ATOM 2351 O O . ALA B 1 149 ? 13.59519 -17.34775 82.98619 1.000 54.47765 148 ALA B O 1
ATOM 2353 N N . ALA B 1 150 ? 14.12612 -16.27893 81.07866 1.000 48.32530 149 ALA B N 1
ATOM 2354 C CA . ALA B 1 150 ? 12.89491 -15.49847 81.08903 1.000 45.18846 149 ALA B CA 1
ATOM 2355 C C . ALA B 1 150 ? 11.69076 -16.30737 80.62415 1.000 45.76033 149 ALA B C 1
ATOM 2356 O O . ALA B 1 150 ? 10.55815 -16.00214 81.01667 1.000 51.77449 149 ALA B O 1
ATOM 2358 N N . PHE B 1 151 ? 11.90321 -17.33086 79.80025 1.000 41.52220 150 PHE B N 1
ATOM 2359 C CA . PHE B 1 151 ? 10.81770 -18.12541 79.22605 1.000 47.67727 150 PHE B CA 1
ATOM 2360 C C . PHE B 1 151 ? 11.10628 -19.60923 79.43081 1.000 57.20629 150 PHE B C 1
ATOM 2361 O O . PHE B 1 151 ? 11.38157 -20.34218 78.47212 1.000 54.31271 150 PHE B O 1
ATOM 2369 N N . PRO B 1 152 ? 11.03607 -20.08961 80.67413 1.000 66.34470 151 PRO B N 1
ATOM 2370 C CA . PRO B 1 152 ? 11.36495 -21.49598 80.93801 1.000 68.58373 151 PRO B CA 1
ATOM 2371 C C . PRO B 1 152 ? 10.29015 -22.43142 80.40736 1.000 70.93188 151 PRO B C 1
ATOM 2372 O O . PRO B 1 152 ? 9.09311 -22.18452 80.57338 1.000 73.78427 151 PRO B O 1
ATOM 2376 N N . ASP B 1 153 ? 10.73600 -23.51758 79.76956 1.000 72.39329 152 ASP B N 1
ATOM 2377 C CA . ASP B 1 153 ? 9.84645 -24.56273 79.25329 1.000 75.33866 152 ASP B CA 1
ATOM 2378 C C . ASP B 1 153 ? 8.72540 -23.97554 78.39882 1.000 76.28826 152 ASP B C 1
ATOM 2379 O O . ASP B 1 153 ? 7.55806 -24.35570 78.51428 1.000 78.74860 152 ASP B O 1
ATOM 2384 N N . SER B 1 154 ? 9.08411 -23.04160 77.53715 1.000 63.28759 153 SER B N 1
ATOM 2385 C CA . SER B 1 154 ? 8.15634 -22.36466 76.64852 1.000 64.48878 153 SER B CA 1
ATOM 2386 C C . SER B 1 154 ? 8.16992 -23.01883 75.27763 1.000 58.33572 153 SER B C 1
ATOM 2387 O O . SER B 1 154 ? 9.06041 -23.81148 74.95880 1.000 61.75109 153 SER B O 1
ATOM 2390 N N . PRO B 1 155 ? 7.17911 -22.72243 74.42913 1.000 72.02568 154 PRO B N 1
ATOM 2391 C CA . PRO B 1 155 ? 7.26828 -23.14663 73.02368 1.000 62.77812 154 PRO B CA 1
ATOM 2392 C C . PRO B 1 155 ? 8.38342 -22.46273 72.25026 1.000 56.39963 154 PRO B C 1
ATOM 2393 O O . PRO B 1 155 ? 8.58995 -22.78666 71.07502 1.000 55.33735 154 PRO B O 1
ATOM 2397 N N . ALA B 1 156 ? 9.10199 -21.52800 72.86836 1.000 50.33482 155 ALA B N 1
ATOM 2398 C CA . ALA B 1 156 ? 10.24059 -20.87338 72.24451 1.000 44.28095 155 ALA B CA 1
ATOM 2399 C C . ALA B 1 156 ? 11.55804 -21.57634 72.53395 1.000 35.84771 155 ALA B C 1
ATOM 2400 O O . ALA B 1 156 ? 12.58153 -21.19624 71.95597 1.000 31.30539 155 ALA B O 1
ATOM 2402 N N . ALA B 1 157 ? 11.55665 -22.58761 73.40755 1.000 35.46245 156 ALA B N 1
ATOM 2403 C CA . ALA B 1 157 ? 12.79936 -23.26701 73.75821 1.000 33.92184 156 ALA B CA 1
ATOM 2404 C C . ALA B 1 157 ? 13.47001 -23.86872 72.52978 1.000 31.77526 156 ALA B C 1
ATOM 2405 O O . ALA B 1 157 ? 14.69248 -23.76311 72.36685 1.000 26.90694 156 ALA B O 1
ATOM 2407 N N . GLU B 1 158 ? 12.68597 -24.48841 71.64416 1.000 26.77799 157 GLU B N 1
ATOM 2408 C CA . GLU B 1 158 ? 13.26408 -25.12632 70.46491 1.000 26.19296 157 GLU B CA 1
ATOM 2409 C C . GLU B 1 158 ? 13.88084 -24.09896 69.51859 1.000 30.40515 157 GLU B C 1
ATOM 2410 O O . GLU B 1 158 ? 14.90823 -24.37309 68.88649 1.000 23.22138 157 GLU B O 1
ATOM 2416 N N . LEU B 1 159 ? 13.27319 -22.91069 69.40584 1.000 27.53892 158 LEU B N 1
ATOM 2417 C CA . LEU B 1 159 ? 13.84080 -21.87595 68.54406 1.000 23.68821 158 LEU B CA 1
ATOM 2418 C C . LEU B 1 159 ? 15.09227 -21.25922 69.15829 1.000 22.07607 158 LEU B C 1
ATOM 2419 O O . LEU B 1 159 ? 16.03600 -20.91757 68.43541 1.000 21.76465 158 LEU B O 1
ATOM 2424 N N . ILE B 1 160 ? 15.10305 -21.06942 70.48011 1.000 20.99228 159 ILE B N 1
ATOM 2425 C CA . ILE B 1 160 ? 16.31531 -20.59763 71.15050 1.000 21.28363 159 ILE B CA 1
ATOM 2426 C C . ILE B 1 160 ? 17.47344 -21.54602 70.86027 1.000 22.51484 159 ILE B C 1
ATOM 2427 O O . ILE B 1 160 ? 18.57117 -21.12302 70.47811 1.000 21.50848 159 ILE B O 1
ATOM 2432 N N . ALA B 1 161 ? 17.22896 -22.84976 71.00936 1.000 21.09375 160 ALA B N 1
ATOM 2433 C CA . ALA B 1 161 ? 18.26701 -23.83912 70.74120 1.000 23.28780 160 ALA B CA 1
ATOM 2434 C C . ALA B 1 161 ? 18.69775 -23.81076 69.28066 1.000 23.12738 160 ALA B C 1
ATOM 2435 O O . ALA B 1 161 ? 19.88021 -23.99064 68.97338 1.000 21.69511 160 ALA B O 1
ATOM 2437 N N . LYS B 1 162 ? 17.75109 -23.59750 68.36070 1.000 21.80987 161 LYS B N 1
ATOM 2438 C CA . LYS B 1 162 ? 18.10911 -23.53941 66.94767 1.000 20.80858 161 LYS B CA 1
ATOM 2439 C C . LYS B 1 162 ? 19.03733 -22.36244 66.65753 1.000 19.48405 161 LYS B C 1
ATOM 2440 O O . LYS B 1 162 ? 19.98482 -22.49175 65.87313 1.000 19.53517 161 LYS B O 1
ATOM 2446 N N . VAL B 1 163 ? 18.78482 -21.20402 67.27651 1.000 17.71735 162 VAL B N 1
ATOM 2447 C CA . VAL B 1 163 ? 19.69870 -20.07449 67.11915 1.000 17.07239 162 VAL B CA 1
ATOM 2448 C C . VAL B 1 163 ? 21.06345 -20.40275 67.72079 1.000 18.13974 162 VAL B C 1
ATOM 2449 O O . VAL B 1 163 ? 22.10254 -20.09265 67.12775 1.000 19.20477 162 VAL B O 1
ATOM 2453 N N . GLU B 1 164 ? 21.08008 -21.03036 68.90311 1.000 16.97627 163 GLU B N 1
ATOM 2454 C CA . GLU B 1 164 ? 22.34165 -21.46060 69.51620 1.000 19.23605 163 GLU B CA 1
ATOM 2455 C C . GLU B 1 164 ? 23.15921 -22.32601 68.56207 1.000 22.47205 163 GLU B C 1
ATOM 2456 O O . GLU B 1 164 ? 24.37444 -22.14069 68.42800 1.000 19.79492 163 GLU B O 1
ATOM 2462 N N . ALA B 1 165 ? 22.50626 -23.27851 67.88473 1.000 20.96668 164 ALA B N 1
ATOM 2463 C CA . ALA B 1 165 ? 23.22772 -24.18130 66.98904 1.000 22.06702 164 ALA B CA 1
ATOM 2464 C C . ALA B 1 165 ? 23.79841 -23.44342 65.78178 1.000 20.63850 164 ALA B C 1
ATOM 2465 O O . ALA B 1 165 ? 24.92213 -23.73082 65.35185 1.000 20.65657 164 ALA B O 1
ATOM 2467 N N . LEU B 1 166 ? 23.04373 -22.49624 65.21187 1.000 19.93348 165 LEU B N 1
ATOM 2468 C CA . LEU B 1 166 ? 23.59881 -21.68111 64.13277 1.000 19.70504 165 LEU B CA 1
ATOM 2469 C C . LEU B 1 166 ? 24.75937 -20.83314 64.63341 1.000 17.81095 165 LEU B C 1
ATOM 2470 O O . LEU B 1 166 ? 25.77400 -20.67729 63.94243 1.000 19.61837 165 LEU B O 1
ATOM 2475 N N . LEU B 1 167 ? 24.62256 -20.27819 65.83620 1.000 18.91326 166 LEU B N 1
ATOM 2476 C CA . LEU B 1 167 ? 25.68150 -19.45773 66.41251 1.000 18.62728 166 LEU B CA 1
ATOM 2477 C C . LEU B 1 167 ? 26.96953 -20.25739 66.57951 1.000 21.50438 166 LEU B C 1
ATOM 2478 O O . LEU B 1 167 ? 28.06566 -19.75042 66.30699 1.000 21.41378 166 LEU B O 1
ATOM 2483 N N . ALA B 1 168 ? 26.85565 -21.51223 67.02908 1.000 18.89235 167 ALA B N 1
ATOM 2484 C CA . ALA B 1 168 ? 28.03454 -22.36391 67.16750 1.000 18.26509 167 ALA B CA 1
ATOM 2485 C C . ALA B 1 168 ? 28.70768 -22.58318 65.81980 1.000 23.91429 167 ALA B C 1
ATOM 2486 O O . ALA B 1 168 ? 29.93921 -22.54495 65.71383 1.000 21.57467 167 ALA B O 1
ATOM 2488 N N . GLU B 1 169 ? 27.90958 -22.80738 64.77603 1.000 20.09827 168 GLU B N 1
ATOM 2489 C CA . GLU B 1 169 ? 28.46285 -22.96372 63.43713 1.000 21.38161 168 GLU B CA 1
ATOM 2490 C C . GLU B 1 169 ? 29.13720 -21.67667 62.96471 1.000 21.99847 168 GLU B C 1
ATOM 2491 O O . GLU B 1 169 ? 30.20098 -21.71962 62.33644 1.000 24.81153 168 GLU B O 1
ATOM 2497 N N . LEU B 1 170 ? 28.55139 -20.51942 63.28512 1.000 20.85068 169 LEU B N 1
ATOM 2498 C CA . LEU B 1 170 ? 29.16303 -19.24761 62.90333 1.000 21.21371 169 LEU B CA 1
ATOM 2499 C C . LEU B 1 170 ? 30.45052 -19.00357 63.68044 1.000 26.95992 169 LEU B C 1
ATOM 2500 O O . LEU B 1 170 ? 31.45328 -18.54725 63.11635 1.000 27.29118 169 LEU B O 1
ATOM 2505 N N . ARG B 1 171 ? 30.43057 -19.29781 64.98041 1.000 22.68530 170 ARG B N 1
ATOM 2506 C CA . ARG B 1 171 ? 31.61337 -19.13372 65.82003 1.000 22.91294 170 ARG B CA 1
ATOM 2507 C C . ARG B 1 171 ? 32.79650 -19.93468 65.29256 1.000 25.74492 170 ARG B C 1
ATOM 2508 O O . ARG B 1 171 ? 33.92615 -19.43149 65.24513 1.000 27.00105 170 ARG B O 1
ATOM 2516 N N . ALA B 1 172 ? 32.56013 -21.18445 64.89210 1.000 27.23119 171 ALA B N 1
ATOM 2517 C CA . ALA B 1 172 ? 33.64087 -21.99881 64.34789 1.000 26.22291 171 ALA B CA 1
ATOM 2518 C C . ALA B 1 172 ? 34.13975 -21.44098 63.02019 1.000 31.72050 171 ALA B C 1
ATOM 2519 O O . ALA B 1 172 ? 35.34889 -21.43765 62.75699 1.000 31.11003 171 ALA B O 1
ATOM 2521 N N . ALA B 1 173 ? 33.22575 -20.96337 62.17300 1.000 26.45041 172 ALA B N 1
ATOM 2522 C CA . ALA B 1 173 ? 33.63390 -20.40472 60.88941 1.000 27.69556 172 ALA B CA 1
ATOM 2523 C C . ALA B 1 173 ? 34.43922 -19.12670 61.07998 1.000 27.51539 172 ALA B C 1
ATOM 2524 O O . ALA B 1 173 ? 35.45393 -18.92001 60.40592 1.000 37.76903 172 ALA B O 1
ATOM 2526 N N . LEU B 1 174 ? 34.00826 -18.26695 62.00576 1.000 28.83559 173 LEU B N 1
ATOM 2527 C CA . LEU B 1 174 ? 34.70005 -17.00211 62.23711 1.000 30.87188 173 LEU B CA 1
ATOM 2528 C C . LEU B 1 174 ? 36.10327 -17.23324 62.78177 1.000 40.26201 173 LEU B C 1
ATOM 2529 O O . LEU B 1 174 ? 37.02916 -16.46790 62.48748 1.000 38.48480 173 LEU B O 1
ATOM 2534 N N . GLU B 1 175 ? 36.27730 -18.27867 63.59179 1.000 35.46750 174 GLU B N 1
ATOM 2535 C CA . GLU B 1 175 ? 37.60835 -18.61555 64.08109 1.000 39.11543 174 GLU B CA 1
ATOM 2536 C C . GLU B 1 175 ? 38.47383 -19.14946 62.94951 1.000 43.11022 174 GLU B C 1
ATOM 2537 O O . GLU B 1 175 ? 39.66857 -18.84190 62.86926 1.000 45.93292 174 GLU B O 1
ATOM 2543 N N . HIS B 1 176 ? 37.87584 -19.93950 62.05597 1.000 45.93260 175 HIS B N 1
ATOM 2544 C CA . HIS B 1 176 ? 38.59333 -20.48318 60.91175 1.000 50.16573 175 HIS B CA 1
ATOM 2545 C C . HIS B 1 176 ? 38.97664 -19.40049 59.90789 1.000 50.60946 175 HIS B C 1
ATOM 2546 O O . HIS B 1 176 ? 39.84800 -19.63526 59.06446 1.000 55.54486 175 HIS B O 1
ATOM 2553 N N . HIS B 1 177 ? 38.35218 -18.22292 59.98091 1.000 50.94947 176 HIS B N 1
ATOM 2554 C CA . HIS B 1 177 ? 38.72607 -17.10379 59.12573 1.000 50.83901 176 HIS B CA 1
ATOM 2555 C C . HIS B 1 177 ? 39.83314 -16.24478 59.72029 1.000 55.24484 176 HIS B C 1
ATOM 2556 O O . HIS B 1 177 ? 40.55191 -15.57946 58.96621 1.000 62.51414 176 HIS B O 1
ATOM 2563 N N . HIS B 1 178 ? 39.98561 -16.23972 61.04187 1.000 61.44629 177 HIS B N 1
ATOM 2564 C CA . HIS B 1 178 ? 40.97418 -15.39144 61.70271 1.000 59.27799 177 HIS B CA 1
ATOM 2565 C C . HIS B 1 178 ? 42.21345 -16.18140 62.10961 1.000 58.22705 177 HIS B C 1
ATOM 2566 O O . HIS B 1 178 ? 42.65895 -17.07420 61.38915 1.000 62.57628 177 HIS B O 1
#

B-factor: mean 31.18, std 10.59, range [14.42, 92.15]

Secondary structure (DSSP, 8-state):
-HHHHHHHHHHHHHHHHHHHHTT-HHHHHHHHHHHHHHHHH-HHHHHH-HHHHHHHHHHHHTGGGS-HHHHHHHHHHHHHHHTT-TTHHHHHHHTTHHHHHHHHTTSS-HHHHHHHHHHHTT-HHHHHHHHHHHHHHHHHHHHHHHHHHS-SSHHHHHHHHHHHHHHHHHHHH-/-HHHHHHHHHHHHHHHHHHHHTT-HHHHHHHHHHHHHHHHH-HHHHHH-HHHHHHHHHHHHTGGGS-HHHHHHHHHHHHHHHTT-TTHHHHHHHTTHHHHHHHHTTSS-HHHHHHHHHHHTT-HHHHHHHHHHHHHHHHHHHHHHHHHHSTT-TTHHHHHHHHHHHHHHHHHHHHH-

Solvent-accessible surface area: 15868 Å² total; per-residue (Å²): 114,59,79,50,8,68,64,90,0,38,64,35,1,62,52,1,74,63,6,43,94,73,128,63,61,74,35,1,102,73,6,0,44,52,1,13,100,6,0,119,108,62,44,107,46,0,22,70,8,101,83,0,58,64,3,6,94,53,1,0,64,110,2,94,130,28,58,45,65,0,15,56,32,0,0,20,0,2,16,42,8,1,130,128,40,65,151,14,8,69,48,3,108,81,14,36,1,6,81,37,0,11,56,4,0,122,53,112,26,14,42,0,0,68,11,0,0,28,0,0,2,20,15,50,29,0,0,77,6,0,18,79,62,62,29,44,149,22,0,55,49,6,0,54,75,0,112,77,30,16,20,40,12,42,0,50,150,36,1,57,107,0,44,66,30,1,61,101,11,97,69,80,110,186,114,61,78,48,12,62,63,85,0,50,64,37,1,60,50,1,61,66,5,46,98,72,125,62,46,72,36,1,103,71,4,1,48,54,2,13,89,15,0,131,95,64,25,106,54,0,10,31,15,30,74,0,7,57,2,3,74,49,0,1,72,114,4,93,132,24,69,50,66,0,14,69,35,0,1,23,1,0,11,30,6,1,106,125,20,52,102,4,5,44,8,3,108,48,14,37,2,5,80,40,1,9,53,5,0,124,50,110,26,62,70,0,0,80,12,0,0,29,0,0,4,28,18,52,35,0,0,75,4,0,16,74,61,66,29,47,147,19,0,55,50,6,0,57,73,0,108,82,46,31,92,149,20,104,0,50,141,33,4,56,108,0,49,66,31,1,62,102,9,102,64,36,71,141,159,139,124

Sequence (351 aa):
SAAAVEAQIAALVAAANAALAADDQAAVRAALAPLAELAKEHPELVAANPEVQALLKALIAKFEEFDLEVQRLVLAVVAELTKDNPEAVAFLKAAGFWPHLAAALRHPDLELVRLALAILSSSLAAVEAFVAALGLEGLEADLAYLRAAFPDSPAAELIAKVEALLAELRAALESAAAVEAQIAALVAAANAALAADDQAAVRAALAPLAELAKEHPELVAANPEVQALLKALIAKFEEFDLEVQRLVLAVVAELTKDNPEAVAFLKAAGFWPHLAAALRHPDLELVRLALAILSSSLAAVEAFVAALGLEGLEADLAYLRAAFPDSPAAELIAKVEALLAELRAALEHHH

Foldseek 3Di:
DLVVLLVVLVVLLVQLVVCVVVVNLVSNLVSLVVLLVSCLVCLPSQLPRVSNLVSLLVCQVCVVVHDPSNNLSSLSSLLSNLALNLVSQVSCVVSVRLVVLLVQLVDLDPSSVLSSLSNCLRDLSSVVSNCVPQNLVRLVVSLVVCCVSDPPDSVVVSSVSNVVSSVVVVVVVD/DLVVLLVLLVVLLVQLVVCVVVVNLVSNLVSLVVLLVSCLVPLVSQLPRPSNLVSLLVCQVCVVVHDPSNNLSSLSSLLSNLQVNLVSLVSCLVSVRLVVLLVQLVDLDPSSVLSSLSNCLRDLSSVVSNCVPQNLVSLVVSLVVSCVSAPPHPCPVSSVSNVVSSVVVVVVVVVVD